Protein AF-A0A9E4M272-F1 (afdb_monomer)

Structure (mmCIF, N/CA/C/O backbone):
data_AF-A0A9E4M272-F1
#
_entry.id   AF-A0A9E4M272-F1
#
loop_
_atom_site.group_PDB
_atom_site.id
_atom_site.type_symbol
_atom_site.label_atom_id
_atom_site.label_alt_id
_atom_site.label_comp_id
_atom_site.label_asym_id
_atom_site.label_entity_id
_atom_site.label_seq_id
_atom_site.pdbx_PDB_ins_code
_atom_site.Cartn_x
_atom_site.Cartn_y
_atom_site.Cartn_z
_atom_site.occupancy
_atom_site.B_iso_or_equiv
_atom_site.auth_seq_id
_atom_si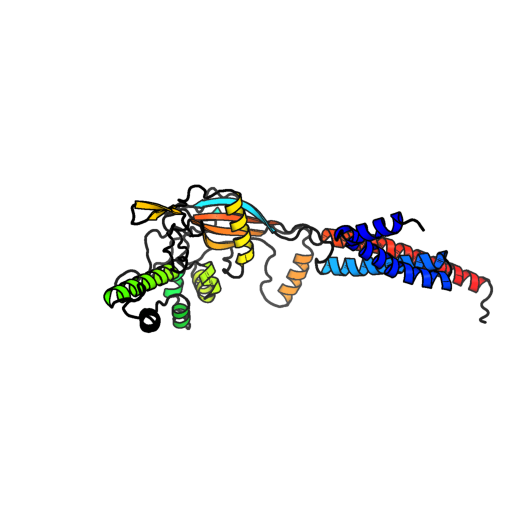te.auth_comp_id
_atom_site.auth_asym_id
_atom_site.auth_atom_id
_atom_site.pdbx_PDB_model_num
ATOM 1 N N . MET A 1 1 ? 7.555 47.786 -42.093 1.00 51.00 1 MET A N 1
ATOM 2 C CA . MET A 1 1 ? 7.240 46.514 -41.405 1.00 51.00 1 MET A CA 1
ATOM 3 C C . MET A 1 1 ? 5.833 46.633 -40.853 1.00 51.00 1 MET A C 1
ATOM 5 O O . MET A 1 1 ? 5.566 47.553 -40.098 1.00 51.00 1 MET A O 1
ATOM 9 N N . SER A 1 2 ? 4.923 45.821 -41.388 1.00 51.94 2 SER A N 1
ATOM 10 C CA . SER A 1 2 ? 3.467 45.979 -41.275 1.00 51.94 2 SER A CA 1
ATOM 11 C C . SER A 1 2 ? 2.958 45.674 -39.862 1.00 51.94 2 SER A C 1
ATOM 13 O O . SER A 1 2 ? 3.395 44.689 -39.266 1.00 51.94 2 SER A O 1
ATOM 15 N N . SER A 1 3 ? 2.014 46.476 -39.353 1.00 56.66 3 SER A N 1
ATOM 16 C CA . SER A 1 3 ? 1.371 46.345 -38.031 1.00 56.66 3 SER A CA 1
ATOM 17 C C . SER A 1 3 ? 0.783 44.956 -37.752 1.00 56.66 3 SER A C 1
ATOM 19 O O . SER A 1 3 ? 0.649 44.568 -36.596 1.00 56.66 3 SER A O 1
ATOM 21 N N . TYR A 1 4 ? 0.514 44.171 -38.798 1.00 56.38 4 TYR A N 1
ATOM 22 C CA . TYR A 1 4 ? 0.106 42.771 -38.688 1.00 56.38 4 TYR A CA 1
ATOM 23 C C . TYR A 1 4 ? 1.142 41.888 -37.975 1.00 56.38 4 TYR A C 1
ATOM 25 O O . TYR A 1 4 ? 0.748 41.029 -37.198 1.00 56.38 4 TYR A O 1
ATOM 33 N N . ALA A 1 5 ? 2.446 42.139 -38.152 1.00 57.41 5 ALA A N 1
ATOM 34 C CA . ALA A 1 5 ? 3.504 41.353 -37.506 1.00 57.41 5 ALA A CA 1
ATOM 35 C C . ALA A 1 5 ? 3.573 41.579 -35.981 1.00 57.41 5 ALA A C 1
ATOM 37 O O . ALA A 1 5 ? 3.893 40.664 -35.225 1.00 57.41 5 ALA A O 1
ATOM 38 N N . ILE A 1 6 ? 3.251 42.794 -35.521 1.00 59.06 6 ILE A N 1
ATOM 39 C CA . ILE A 1 6 ? 3.249 43.154 -34.094 1.00 59.06 6 ILE A CA 1
ATOM 40 C C . ILE A 1 6 ? 2.032 42.536 -33.392 1.00 59.06 6 ILE A C 1
ATOM 42 O O . ILE A 1 6 ? 2.160 42.021 -32.285 1.00 59.06 6 ILE A O 1
ATOM 46 N N . VAL A 1 7 ? 0.872 42.510 -34.057 1.00 60.94 7 VAL A N 1
ATOM 47 C CA . VAL A 1 7 ? -0.349 41.882 -33.524 1.00 60.94 7 VAL A CA 1
ATOM 48 C C . VAL A 1 7 ? -0.215 40.355 -33.465 1.00 60.94 7 VAL A C 1
ATOM 50 O O . VAL A 1 7 ? -0.604 39.757 -32.466 1.00 60.94 7 VAL A O 1
ATOM 53 N N . THR A 1 8 ? 0.418 39.714 -34.457 1.00 60.75 8 THR A N 1
ATOM 54 C CA . THR A 1 8 ? 0.692 38.263 -34.410 1.00 60.75 8 THR A CA 1
ATOM 55 C C . THR A 1 8 ? 1.690 37.874 -33.316 1.00 60.75 8 THR A C 1
ATOM 57 O O . THR A 1 8 ? 1.502 36.855 -32.660 1.00 60.75 8 THR A O 1
ATOM 60 N N . LEU A 1 9 ? 2.724 38.689 -33.064 1.00 57.91 9 LEU A N 1
ATOM 61 C CA . LEU A 1 9 ? 3.666 38.457 -31.957 1.00 57.91 9 LEU A CA 1
ATOM 62 C C . LEU A 1 9 ? 3.014 38.696 -30.583 1.00 57.91 9 LEU A C 1
ATOM 64 O O . LEU A 1 9 ? 3.324 37.989 -29.626 1.00 57.91 9 LEU A O 1
ATOM 68 N N . GLY A 1 10 ? 2.082 39.652 -30.494 1.00 59.41 10 GLY A N 1
ATOM 69 C CA . GLY A 1 10 ? 1.274 39.893 -29.297 1.00 59.41 10 GLY A CA 1
ATOM 70 C C . GLY A 1 10 ? 0.296 38.756 -28.977 1.00 59.41 10 GLY A C 1
ATOM 71 O O . GLY A 1 10 ? 0.125 38.434 -27.805 1.00 59.41 10 GLY A O 1
ATOM 72 N N . GLY A 1 11 ? -0.288 38.107 -29.992 1.00 59.50 11 GLY A N 1
ATOM 73 C CA . GLY A 1 11 ? -1.163 36.938 -29.813 1.00 59.50 11 GLY A CA 1
ATOM 74 C C . GLY A 1 11 ? -0.422 35.700 -29.293 1.00 59.50 11 GLY A C 1
ATOM 75 O O . GLY A 1 11 ? -0.860 35.075 -28.333 1.00 59.50 11 GLY A O 1
ATOM 76 N N . ILE A 1 12 ? 0.773 35.421 -29.829 1.00 58.38 12 ILE A N 1
ATOM 77 C CA . ILE A 1 12 ? 1.645 34.306 -29.400 1.00 58.38 12 ILE A CA 1
ATOM 78 C C . ILE A 1 12 ? 2.089 34.433 -27.927 1.00 58.38 12 ILE A C 1
ATOM 80 O O . ILE A 1 12 ? 2.369 33.437 -27.264 1.00 58.38 12 ILE A O 1
ATOM 84 N N . SER A 1 13 ? 2.154 35.656 -27.391 1.00 58.97 13 SER A N 1
ATOM 85 C CA . SER A 1 13 ? 2.557 35.918 -26.003 1.00 58.97 13 SER A CA 1
ATOM 86 C C . SER A 1 13 ? 1.499 35.510 -24.964 1.00 58.97 13 SER A C 1
ATOM 88 O O . SER A 1 13 ? 1.861 35.330 -23.796 1.00 58.97 13 SER A O 1
ATOM 90 N N . TRP A 1 14 ? 0.222 35.416 -25.350 1.00 65.50 14 TRP A N 1
ATOM 91 C CA . TRP A 1 14 ? -0.902 35.207 -24.423 1.00 65.50 14 TRP A CA 1
ATOM 92 C C . TRP A 1 14 ? -1.369 33.751 -24.317 1.00 65.50 14 TRP A C 1
ATOM 94 O O . TRP A 1 14 ? -2.082 33.423 -23.372 1.00 65.50 14 TRP A O 1
ATOM 104 N N . GLU A 1 15 ? -0.920 32.870 -25.210 1.00 76.38 15 GLU A N 1
ATOM 105 C CA . GLU A 1 15 ? -1.214 31.437 -25.154 1.00 76.38 15 GLU A CA 1
ATOM 106 C C . GLU A 1 15 ? -0.059 30.695 -24.458 1.00 76.38 15 GLU A C 1
ATOM 108 O O . GLU A 1 15 ? 1.041 30.586 -25.018 1.00 76.38 15 GLU A O 1
ATOM 113 N N . PRO A 1 16 ? -0.256 30.199 -23.220 1.00 75.00 16 PRO A N 1
ATOM 114 C CA . PRO A 1 16 ? 0.812 29.558 -22.452 1.00 75.00 16 PRO A CA 1
ATOM 115 C C . PRO A 1 16 ? 1.379 28.316 -23.156 1.00 75.00 16 PRO A C 1
ATOM 117 O O . PRO A 1 16 ? 2.573 28.044 -23.035 1.00 75.00 16 PRO A O 1
ATOM 120 N N . GLU A 1 17 ? 0.557 27.620 -23.942 1.00 82.12 17 GLU A N 1
ATOM 121 C CA . GLU A 1 17 ? 0.931 26.439 -24.725 1.00 82.12 17 GLU A CA 1
ATOM 122 C C . GLU A 1 17 ? 1.903 26.782 -25.862 1.00 82.12 17 GLU A C 1
ATOM 124 O O . GLU A 1 17 ? 2.986 26.196 -25.952 1.00 82.12 17 GLU A O 1
ATOM 129 N N . ILE A 1 18 ? 1.584 27.790 -26.686 1.00 83.19 18 ILE A N 1
ATOM 130 C CA . ILE A 1 18 ? 2.460 28.216 -27.790 1.00 83.19 18 ILE A CA 1
ATOM 131 C C . ILE A 1 18 ? 3.776 28.764 -27.243 1.00 83.19 18 ILE A C 1
ATOM 133 O O . ILE A 1 18 ? 4.852 28.436 -27.753 1.00 83.19 18 ILE A O 1
ATOM 137 N N . ARG A 1 19 ? 3.714 29.570 -26.179 1.00 80.62 19 ARG A N 1
ATOM 138 C CA . ARG A 1 19 ? 4.917 30.106 -25.541 1.00 80.62 19 ARG A CA 1
ATOM 139 C C . ARG A 1 19 ? 5.806 28.986 -25.004 1.00 80.62 19 ARG A C 1
ATOM 141 O O . ARG A 1 19 ? 7.016 29.064 -25.189 1.00 80.62 19 ARG A O 1
ATOM 148 N N . GLY A 1 20 ? 5.222 27.955 -24.391 1.00 85.88 20 GLY A N 1
ATOM 149 C CA . GLY A 1 20 ? 5.950 26.782 -23.904 1.00 85.88 20 GLY A CA 1
ATOM 150 C C . GLY A 1 20 ? 6.646 26.009 -25.026 1.00 85.88 20 GLY A C 1
ATOM 151 O O . GLY A 1 20 ? 7.833 25.704 -24.928 1.00 85.88 20 GLY A O 1
ATOM 152 N N . ILE A 1 21 ? 5.951 25.750 -26.136 1.00 88.94 21 ILE A N 1
ATOM 153 C CA . ILE A 1 21 ? 6.551 25.053 -27.284 1.00 88.94 21 ILE A CA 1
ATOM 154 C C . ILE A 1 21 ? 7.670 25.896 -27.907 1.00 88.94 21 ILE A C 1
ATOM 156 O O . ILE A 1 21 ? 8.740 25.370 -28.213 1.00 88.94 21 ILE A O 1
ATOM 160 N N . LEU A 1 22 ? 7.465 27.208 -28.062 1.00 87.81 22 LEU A N 1
ATOM 161 C CA . LEU A 1 22 ? 8.475 28.108 -28.623 1.00 87.81 22 LEU A CA 1
ATOM 162 C C . LEU A 1 22 ? 9.716 28.224 -27.738 1.00 87.81 22 LEU A C 1
ATOM 164 O O . LEU A 1 22 ? 10.827 28.241 -28.268 1.00 87.81 22 LEU A O 1
ATOM 168 N N . THR A 1 23 ? 9.563 28.289 -26.412 1.00 89.81 23 THR A N 1
ATOM 169 C CA . THR A 1 23 ? 10.716 28.335 -25.502 1.00 89.81 23 THR A CA 1
ATOM 170 C C . THR A 1 23 ? 11.495 27.026 -25.527 1.00 89.81 23 THR A C 1
ATOM 172 O O . THR A 1 23 ? 12.723 27.072 -25.590 1.00 89.81 23 THR A O 1
ATOM 175 N N . VAL A 1 24 ? 10.819 25.873 -25.559 1.00 90.12 24 VAL A N 1
ATOM 176 C CA . VAL A 1 24 ? 11.471 24.558 -25.693 1.00 90.12 24 VAL A CA 1
ATOM 177 C C . VAL A 1 24 ? 12.176 24.430 -27.045 1.00 90.12 24 VAL A C 1
ATOM 179 O O . VAL A 1 24 ? 13.337 24.023 -27.092 1.00 90.12 24 VAL A O 1
ATOM 182 N N . ALA A 1 25 ? 11.527 24.833 -28.140 1.00 90.00 25 ALA A N 1
ATOM 183 C CA . ALA A 1 25 ? 12.120 24.810 -29.476 1.00 90.00 25 ALA A CA 1
ATOM 184 C C . ALA A 1 25 ? 13.346 25.733 -29.572 1.00 90.00 25 ALA A C 1
ATOM 186 O O . ALA A 1 25 ? 14.381 25.331 -30.108 1.00 90.00 25 ALA A O 1
ATOM 187 N N . LEU A 1 26 ? 13.265 26.943 -29.010 1.00 93.44 26 LEU A N 1
ATOM 188 C CA . LEU A 1 26 ? 14.390 27.874 -28.936 1.00 93.44 26 LEU A CA 1
ATOM 189 C C . LEU A 1 26 ? 15.529 27.305 -28.081 1.00 93.44 26 LEU A C 1
ATOM 191 O O . LEU A 1 26 ? 16.683 27.372 -28.497 1.00 93.44 26 LEU A O 1
ATOM 195 N N . ALA A 1 27 ? 15.226 26.720 -26.920 1.00 91.50 27 ALA A N 1
ATOM 196 C CA . ALA A 1 27 ? 16.224 26.096 -26.055 1.00 91.50 27 ALA A CA 1
ATOM 197 C C . ALA A 1 27 ? 16.925 24.922 -26.754 1.00 91.50 27 ALA A C 1
ATOM 199 O O . ALA A 1 27 ? 18.151 24.839 -26.714 1.00 91.50 27 ALA A O 1
ATOM 200 N N . ALA A 1 28 ? 16.179 24.065 -27.458 1.00 89.38 28 ALA A N 1
ATOM 201 C CA . ALA A 1 28 ? 16.738 22.968 -28.245 1.00 89.38 28 ALA A CA 1
ATOM 202 C C . ALA A 1 28 ? 17.621 23.481 -29.397 1.00 89.38 28 ALA A C 1
ATOM 204 O O . ALA A 1 28 ? 18.734 22.985 -29.595 1.00 89.38 28 ALA A O 1
ATOM 205 N N . ALA A 1 29 ? 17.168 24.513 -30.119 1.00 90.56 29 ALA A N 1
ATOM 206 C CA . ALA A 1 29 ? 17.931 25.138 -31.195 1.00 90.56 29 ALA A CA 1
ATOM 207 C C . ALA A 1 29 ? 19.216 25.802 -30.682 1.00 90.56 29 ALA A C 1
ATOM 209 O O . ALA A 1 29 ? 20.260 25.673 -31.315 1.00 90.56 29 ALA A O 1
ATOM 210 N N . LEU A 1 30 ? 19.173 26.475 -29.530 1.00 93.69 30 LEU A N 1
ATOM 211 C CA . LEU A 1 30 ? 20.357 27.070 -28.915 1.00 93.69 30 LEU A CA 1
ATOM 212 C C . LEU A 1 30 ? 21.312 25.991 -28.399 1.00 93.69 30 LEU A C 1
ATOM 214 O O . LEU A 1 30 ? 22.499 26.047 -28.701 1.00 93.69 30 LEU A O 1
ATOM 218 N N . LEU A 1 31 ? 20.819 24.985 -27.679 1.00 90.00 31 LEU A N 1
ATOM 219 C CA . LEU A 1 31 ? 21.661 23.944 -27.089 1.00 90.00 31 LEU A CA 1
ATOM 220 C C . LEU A 1 31 ? 22.377 23.107 -28.159 1.00 90.00 31 LEU A C 1
ATOM 222 O O . LEU A 1 31 ? 23.593 22.944 -28.095 1.00 90.00 31 LEU A O 1
ATOM 226 N N . VAL A 1 32 ? 21.659 22.623 -29.177 1.00 92.06 32 VAL A N 1
ATOM 227 C CA . VAL A 1 32 ? 22.256 21.801 -30.248 1.00 92.06 32 VAL A CA 1
ATOM 228 C C . VAL A 1 32 ? 22.948 22.675 -31.297 1.00 92.06 32 VAL A C 1
ATOM 230 O O . VAL A 1 32 ? 24.044 22.360 -31.766 1.00 92.06 32 VAL A O 1
ATOM 233 N N . GLY A 1 33 ? 22.326 23.796 -31.660 1.00 92.00 33 GLY A N 1
ATOM 234 C CA . GLY A 1 33 ? 22.793 24.666 -32.735 1.00 92.00 33 GLY A CA 1
ATOM 235 C C . GLY A 1 33 ? 24.055 25.446 -32.385 1.00 92.00 33 GLY A C 1
ATOM 236 O O . GLY A 1 33 ? 24.899 25.618 -33.261 1.00 92.00 33 GLY A O 1
ATOM 237 N N . THR A 1 34 ? 24.245 25.871 -31.130 1.00 94.50 34 THR A N 1
ATOM 238 C CA . THR A 1 34 ? 25.484 26.573 -30.732 1.00 94.50 34 THR A CA 1
ATOM 239 C C . THR A 1 34 ? 26.700 25.657 -30.824 1.00 94.50 34 THR A C 1
ATOM 241 O O . THR A 1 34 ? 27.697 26.025 -31.446 1.00 94.50 34 THR A O 1
ATOM 244 N N . VAL A 1 35 ? 26.601 24.437 -30.291 1.00 93.88 35 VAL A N 1
ATOM 245 C CA . VAL A 1 35 ? 27.661 23.422 -30.383 1.00 93.88 35 VAL A CA 1
ATOM 246 C C . VAL A 1 35 ? 27.950 23.079 -31.846 1.00 93.88 35 VAL A C 1
ATOM 248 O O . VAL A 1 35 ? 29.112 23.030 -32.253 1.00 93.88 35 VAL A O 1
ATOM 251 N N . TRP A 1 36 ? 26.908 22.912 -32.666 1.00 95.19 36 TRP A N 1
ATOM 252 C CA . TRP A 1 36 ? 27.065 22.651 -34.096 1.00 95.19 36 TRP A CA 1
ATOM 253 C C . TRP A 1 36 ? 27.751 23.808 -34.839 1.00 95.19 36 TRP A C 1
ATOM 255 O O . TRP A 1 36 ? 28.716 23.565 -35.563 1.00 95.19 36 TRP A O 1
ATOM 265 N N . LEU A 1 37 ? 27.327 25.060 -34.631 1.00 94.50 37 LEU A N 1
ATOM 266 C CA . LEU A 1 37 ? 27.932 26.237 -35.271 1.00 94.50 37 LEU A CA 1
ATOM 267 C C . LEU A 1 37 ? 29.416 26.373 -34.921 1.00 94.50 37 LEU A C 1
ATOM 269 O O . LEU A 1 37 ? 30.237 26.583 -35.815 1.00 94.50 37 LEU A O 1
ATOM 273 N N . LEU A 1 38 ? 29.774 26.194 -33.647 1.00 94.69 38 LEU A N 1
ATOM 274 C CA . LEU A 1 38 ? 31.171 26.225 -33.208 1.00 94.69 38 LEU A CA 1
ATOM 275 C C . LEU A 1 38 ? 32.008 25.144 -33.903 1.00 94.69 38 LEU A C 1
ATOM 277 O O . LEU A 1 38 ? 33.119 25.417 -34.360 1.00 94.69 38 LEU A O 1
ATOM 281 N N . LEU A 1 39 ? 31.486 23.925 -34.029 1.00 95.25 39 LEU A N 1
ATOM 282 C CA . LEU A 1 39 ? 32.201 22.836 -34.695 1.00 95.25 39 LEU A CA 1
ATOM 283 C C . LEU A 1 39 ? 32.341 23.070 -36.203 1.00 95.25 39 LEU A C 1
ATOM 285 O O . LEU A 1 39 ? 33.416 22.837 -36.761 1.00 95.25 39 LEU A O 1
ATOM 289 N N . VAL A 1 40 ? 31.288 23.548 -36.868 1.00 96.25 40 VAL A N 1
ATOM 290 C CA . VAL A 1 40 ? 31.295 23.805 -38.315 1.00 96.25 40 VAL A CA 1
ATOM 291 C C . VAL A 1 40 ? 32.271 24.917 -38.687 1.00 96.25 40 VAL A C 1
ATOM 293 O O . VAL A 1 40 ? 32.987 24.770 -39.678 1.00 96.25 40 VAL A O 1
ATOM 296 N N . LEU A 1 41 ? 32.346 25.986 -37.888 1.00 96.31 41 LEU A N 1
ATOM 297 C CA . LEU A 1 41 ? 33.262 27.103 -38.137 1.00 96.31 41 LEU A CA 1
ATOM 298 C C . LEU A 1 41 ? 34.739 26.697 -38.029 1.00 96.31 41 LEU A C 1
ATOM 300 O O . LEU A 1 41 ? 35.567 27.238 -38.754 1.00 96.31 41 LEU A O 1
ATOM 304 N N . ASN A 1 42 ? 35.063 25.724 -37.174 1.00 96.25 42 ASN A N 1
ATOM 305 C CA . ASN A 1 42 ? 36.447 25.299 -36.943 1.00 96.25 42 ASN A CA 1
ATOM 306 C C . ASN A 1 42 ? 36.876 24.096 -37.796 1.00 96.25 42 ASN A C 1
ATOM 308 O O . ASN A 1 42 ? 38.036 23.990 -38.180 1.00 96.25 42 ASN A O 1
ATOM 312 N N . THR A 1 43 ? 35.960 23.168 -38.084 1.00 92.25 43 THR A N 1
ATOM 313 C CA . THR A 1 43 ? 36.295 21.861 -38.688 1.00 92.25 43 THR A CA 1
ATOM 314 C C . THR A 1 43 ? 35.608 21.595 -40.031 1.00 92.25 43 THR A C 1
ATOM 316 O O . THR A 1 43 ? 35.817 20.553 -40.661 1.00 92.25 43 THR A O 1
ATOM 319 N N . GLY A 1 44 ? 34.795 22.546 -40.497 1.00 93.50 44 GLY A N 1
ATOM 320 C CA . GLY A 1 44 ? 34.012 22.451 -41.722 1.00 93.50 44 GLY A CA 1
ATOM 321 C C . GLY A 1 44 ? 32.700 21.680 -41.547 1.00 93.50 44 GLY A C 1
ATOM 322 O O . GLY A 1 44 ? 32.548 20.823 -40.677 1.00 93.50 44 GLY A O 1
ATOM 323 N N . VAL A 1 45 ? 31.734 21.956 -42.431 1.00 93.06 45 VAL A N 1
ATOM 324 C CA . VAL A 1 45 ? 30.342 21.487 -42.290 1.00 93.06 45 VAL A CA 1
ATOM 325 C C . VAL A 1 45 ? 30.201 19.966 -42.203 1.00 93.06 45 VAL A C 1
ATOM 327 O O . VAL A 1 45 ? 29.392 19.467 -41.427 1.00 93.06 45 VAL A O 1
ATOM 330 N N . ARG A 1 46 ? 31.006 19.204 -42.953 1.00 90.31 46 ARG A N 1
ATOM 331 C CA . ARG A 1 46 ? 30.895 17.737 -42.995 1.00 90.31 46 ARG A CA 1
ATOM 332 C C . ARG A 1 46 ? 31.402 17.067 -41.718 1.00 90.31 46 ARG A C 1
ATOM 334 O O . ARG A 1 46 ? 30.726 16.189 -41.196 1.00 90.31 46 ARG A O 1
ATOM 341 N N . LEU A 1 47 ? 32.592 17.447 -41.237 1.00 91.19 47 LEU A N 1
ATOM 342 C CA . LEU A 1 47 ? 33.160 16.862 -40.015 1.00 91.19 47 LEU A CA 1
ATOM 343 C C . LEU A 1 47 ? 32.421 17.394 -38.783 1.00 91.19 47 LEU A C 1
ATOM 345 O O . LEU A 1 47 ? 31.991 16.601 -37.950 1.00 91.19 47 LEU A O 1
ATOM 349 N N . GLY A 1 48 ? 32.196 18.709 -38.725 1.00 92.69 48 GLY A N 1
ATOM 350 C CA . GLY A 1 48 ? 31.502 19.354 -37.616 1.00 92.69 48 GLY A CA 1
ATOM 351 C C . GLY A 1 48 ? 30.094 18.801 -37.395 1.00 92.69 48 GLY A C 1
ATOM 352 O O . GLY A 1 48 ? 29.729 18.525 -36.257 1.00 92.69 48 GLY A O 1
ATOM 353 N N . SER A 1 49 ? 29.337 18.526 -38.468 1.00 92.62 49 SER A N 1
ATOM 354 C CA . SER A 1 49 ? 28.003 17.912 -38.344 1.00 92.62 49 SER A CA 1
ATOM 355 C C . SER A 1 49 ? 28.053 16.478 -37.812 1.00 92.62 49 SER A C 1
ATOM 357 O O . SER A 1 49 ? 27.220 16.118 -36.987 1.00 92.62 49 SER A O 1
ATOM 359 N N . MET A 1 50 ? 29.029 15.662 -38.232 1.00 93.19 50 MET A N 1
ATOM 360 C CA . MET A 1 50 ? 29.173 14.294 -37.713 1.00 93.19 50 MET A CA 1
ATOM 361 C C . MET A 1 50 ? 29.560 14.278 -36.233 1.00 93.19 50 MET A C 1
ATOM 363 O O . MET A 1 50 ? 29.011 13.481 -35.477 1.00 93.19 50 MET A O 1
ATOM 367 N N . ILE A 1 51 ? 30.459 15.174 -35.813 1.00 94.38 51 ILE A N 1
ATOM 368 C CA . ILE A 1 51 ? 30.860 15.304 -34.405 1.00 94.38 51 ILE A CA 1
ATOM 369 C C . ILE A 1 51 ? 29.685 15.803 -33.558 1.00 94.38 51 ILE A C 1
ATOM 371 O O . ILE A 1 51 ? 29.421 15.237 -32.500 1.00 94.38 51 ILE A O 1
ATOM 375 N N . ALA A 1 52 ? 28.949 16.815 -34.028 1.00 94.75 52 ALA A N 1
ATOM 376 C CA . ALA A 1 52 ? 27.792 17.347 -33.312 1.00 94.75 52 ALA A CA 1
ATOM 377 C C . ALA A 1 52 ? 26.687 16.291 -33.137 1.00 94.75 52 ALA A C 1
ATOM 379 O O . ALA A 1 52 ? 26.174 16.120 -32.033 1.00 94.75 52 ALA A O 1
ATOM 380 N N . LEU A 1 53 ? 26.360 15.541 -34.198 1.00 93.31 53 LEU A N 1
ATOM 381 C CA . LEU A 1 53 ? 25.388 14.446 -34.126 1.00 93.31 53 LEU A CA 1
ATOM 382 C C . LEU A 1 53 ? 25.871 13.322 -33.202 1.00 93.31 53 LEU A C 1
ATOM 384 O O . LEU A 1 53 ? 25.081 12.811 -32.413 1.00 93.31 53 LEU A O 1
ATOM 388 N N . ALA A 1 54 ? 27.160 12.965 -33.248 1.00 95.56 54 ALA A N 1
ATOM 389 C CA . ALA A 1 54 ? 27.720 11.967 -32.340 1.00 95.56 54 ALA A CA 1
ATOM 390 C C . ALA A 1 54 ? 27.611 12.427 -30.877 1.00 95.56 54 ALA A C 1
ATOM 392 O O . ALA A 1 54 ? 27.177 11.659 -30.025 1.00 95.56 54 ALA A O 1
ATOM 393 N N . GLY A 1 55 ? 27.927 13.690 -30.585 1.00 94.44 55 GLY A N 1
ATOM 394 C CA . GLY A 1 55 ? 27.762 14.261 -29.247 1.00 94.44 55 GLY A CA 1
ATOM 395 C C . GLY A 1 55 ? 26.307 14.242 -28.770 1.00 94.44 55 GLY A C 1
ATOM 396 O O . GLY A 1 55 ? 26.039 13.825 -27.644 1.00 94.44 55 GLY A O 1
ATOM 397 N N . LEU A 1 56 ? 25.363 14.620 -29.638 1.00 94.12 56 LEU A N 1
ATOM 398 C CA . LEU A 1 56 ? 23.933 14.631 -29.325 1.00 94.12 56 LEU A CA 1
ATOM 399 C C . LEU A 1 56 ? 23.399 13.226 -29.012 1.00 94.12 56 LEU A C 1
ATOM 401 O O . LEU A 1 56 ? 22.768 13.024 -27.976 1.00 94.12 56 LEU A O 1
ATOM 405 N N . PHE A 1 57 ? 23.670 12.243 -29.875 1.00 95.62 57 PHE A N 1
ATOM 406 C CA . PHE A 1 57 ? 23.223 10.864 -29.649 1.00 95.62 57 PHE A CA 1
ATOM 407 C C . PHE A 1 57 ? 23.956 10.194 -28.484 1.00 95.62 57 PHE A C 1
ATOM 409 O O . PHE A 1 57 ? 23.342 9.411 -27.762 1.00 95.62 57 PHE A O 1
ATOM 416 N N . GLY A 1 58 ? 25.224 10.536 -28.238 1.00 95.50 58 GLY A N 1
ATOM 417 C CA . GLY A 1 58 ? 25.951 10.092 -27.048 1.00 95.50 58 GLY A CA 1
ATOM 418 C C . GLY A 1 58 ? 25.310 10.615 -25.761 1.00 95.50 58 GLY A C 1
ATOM 419 O O . GLY A 1 58 ? 25.101 9.851 -24.821 1.00 95.50 58 GLY A O 1
ATOM 420 N N . TRP A 1 59 ? 24.909 11.889 -25.744 1.00 94.25 59 TRP A N 1
ATOM 421 C CA . TRP A 1 59 ? 24.167 12.471 -24.625 1.00 94.25 59 TRP A CA 1
ATOM 422 C C . TRP A 1 59 ? 22.797 11.807 -24.423 1.00 94.25 59 TRP A C 1
ATOM 424 O O . TRP A 1 59 ? 22.483 11.412 -23.300 1.00 94.25 59 TRP A O 1
ATOM 434 N N . PHE A 1 60 ? 22.018 11.604 -25.495 1.00 93.25 60 PHE A N 1
ATOM 435 C CA . PHE A 1 60 ? 20.744 10.876 -25.416 1.00 93.25 60 PHE A CA 1
ATOM 436 C C . PHE A 1 60 ? 20.926 9.450 -24.894 1.00 93.25 60 PHE A C 1
ATOM 438 O O . PHE A 1 60 ? 20.130 9.008 -24.073 1.00 93.25 60 PHE A O 1
ATOM 445 N N . THR A 1 61 ? 21.991 8.759 -25.308 1.00 95.44 61 THR A N 1
ATOM 446 C CA . THR A 1 61 ? 22.305 7.408 -24.824 1.00 95.44 61 THR A CA 1
ATOM 447 C C . THR A 1 61 ? 22.563 7.421 -23.319 1.00 95.44 61 THR A C 1
ATOM 449 O O . THR A 1 61 ? 22.002 6.605 -22.595 1.00 95.44 61 THR A O 1
ATOM 452 N N . ILE A 1 62 ? 23.367 8.369 -22.823 1.00 94.50 62 ILE A N 1
ATOM 453 C CA . ILE A 1 62 ? 23.661 8.493 -21.386 1.00 94.50 62 ILE A CA 1
ATOM 454 C C . ILE A 1 62 ? 22.381 8.780 -20.594 1.00 94.50 62 ILE A C 1
ATOM 456 O O . ILE A 1 62 ? 22.116 8.098 -19.605 1.00 94.50 62 ILE A O 1
ATOM 460 N N . MET A 1 63 ? 21.567 9.745 -21.035 1.00 92.88 63 MET A N 1
ATOM 461 C CA . MET A 1 63 ? 20.304 10.071 -20.362 1.00 92.88 63 MET A CA 1
ATOM 462 C C . MET A 1 63 ? 19.332 8.895 -20.377 1.00 92.88 63 MET A C 1
ATOM 464 O O . MET A 1 63 ? 18.783 8.552 -19.336 1.00 92.88 63 MET A O 1
ATOM 468 N N . ALA A 1 64 ? 19.180 8.223 -21.516 1.00 91.94 64 ALA A N 1
ATOM 469 C CA . ALA A 1 64 ? 18.299 7.073 -21.637 1.00 91.94 64 ALA A CA 1
ATOM 470 C C . ALA A 1 64 ? 18.768 5.882 -20.785 1.00 91.94 64 ALA A C 1
ATOM 472 O O . ALA A 1 64 ? 17.935 5.179 -20.223 1.00 91.94 64 ALA A O 1
ATOM 473 N N . VAL A 1 65 ? 20.080 5.679 -20.612 1.00 92.62 65 VAL A N 1
ATOM 474 C CA . VAL A 1 65 ? 20.611 4.677 -19.671 1.00 92.62 65 VAL A CA 1
ATOM 475 C C . VAL A 1 65 ? 20.295 5.057 -18.223 1.00 92.62 65 VAL A C 1
ATOM 477 O O . VAL A 1 65 ? 19.869 4.195 -17.457 1.00 92.62 65 VAL A O 1
ATOM 480 N N . ILE A 1 66 ? 20.444 6.330 -17.838 1.00 91.38 66 ILE A N 1
ATOM 481 C CA . ILE A 1 66 ? 20.059 6.795 -16.494 1.00 91.38 66 ILE A CA 1
ATOM 482 C C . ILE A 1 66 ? 18.558 6.571 -16.269 1.00 91.38 66 ILE A C 1
ATOM 484 O O . ILE A 1 66 ? 18.168 6.016 -15.243 1.00 91.38 66 ILE A O 1
ATOM 488 N N . TRP A 1 67 ? 17.724 6.946 -17.238 1.00 91.31 67 TRP A N 1
ATOM 489 C CA . TRP A 1 67 ? 16.274 6.744 -17.207 1.00 91.31 67 TRP A CA 1
ATOM 490 C C . TRP A 1 67 ? 15.892 5.268 -17.134 1.00 91.31 67 TRP A C 1
ATOM 492 O O . TRP A 1 67 ? 15.026 4.901 -16.348 1.00 91.31 67 TRP A O 1
ATOM 502 N N . TRP A 1 68 ? 16.577 4.403 -17.881 1.00 89.50 68 TRP A N 1
ATOM 503 C CA . TRP A 1 68 ? 16.349 2.960 -17.855 1.00 89.50 68 TRP A CA 1
ATOM 504 C C . TRP A 1 68 ? 16.690 2.351 -16.488 1.00 89.50 68 TRP A C 1
ATOM 506 O O . TRP A 1 68 ? 15.908 1.566 -15.946 1.00 89.50 68 TRP A O 1
ATOM 516 N N . LEU A 1 69 ? 17.828 2.729 -15.902 1.00 87.56 69 LEU A N 1
ATOM 517 C CA . LEU A 1 69 ? 18.260 2.204 -14.604 1.00 87.56 69 LEU A CA 1
ATOM 518 C C . LEU A 1 69 ? 17.364 2.682 -13.459 1.00 87.56 69 LEU A C 1
ATOM 520 O O . LEU A 1 69 ? 17.009 1.885 -12.588 1.00 87.56 69 LEU A O 1
ATOM 524 N N . GLN A 1 70 ? 16.997 3.964 -13.480 1.00 85.81 70 GLN A N 1
ATOM 525 C CA . GLN A 1 70 ? 16.235 4.596 -12.404 1.00 85.81 70 GLN A CA 1
ATOM 526 C C . GLN A 1 70 ? 14.715 4.482 -12.584 1.00 85.81 70 GLN A C 1
ATOM 528 O O . GLN A 1 70 ? 13.990 4.651 -11.612 1.00 85.81 70 GLN A O 1
ATOM 533 N N . GLY A 1 71 ? 14.218 4.176 -13.787 1.00 82.31 71 GLY A N 1
ATOM 534 C CA . GLY A 1 71 ? 12.782 4.163 -14.084 1.00 82.31 71 GLY A CA 1
ATOM 535 C C . GLY A 1 71 ? 12.140 5.550 -13.992 1.00 82.31 71 GLY A C 1
ATOM 536 O O . GLY A 1 71 ? 11.038 5.669 -13.476 1.00 82.31 71 GLY A O 1
ATOM 537 N N . ILE A 1 72 ? 12.840 6.593 -14.450 1.00 85.38 72 ILE A N 1
ATOM 538 C CA . ILE A 1 72 ? 12.361 7.989 -14.473 1.00 85.38 72 ILE A CA 1
ATOM 539 C C . ILE A 1 72 ? 12.473 8.569 -15.887 1.00 85.38 72 ILE A C 1
ATOM 541 O O . ILE A 1 72 ? 13.250 8.064 -16.693 1.00 85.38 72 ILE A O 1
ATOM 545 N N . GLY A 1 73 ? 11.776 9.671 -16.174 1.00 85.31 73 GLY A N 1
ATOM 546 C CA . GLY A 1 73 ? 11.856 10.367 -17.464 1.00 85.31 73 GLY A CA 1
ATOM 547 C C . GLY A 1 73 ? 10.728 9.961 -18.408 1.00 85.31 73 GLY A C 1
ATOM 548 O O . GLY A 1 73 ? 9.569 9.968 -18.011 1.00 85.31 73 GLY A O 1
ATOM 549 N N . TYR A 1 74 ? 11.056 9.641 -19.662 1.00 84.75 74 TYR A N 1
ATOM 550 C CA . TYR A 1 74 ? 10.075 9.112 -20.614 1.00 84.75 74 TYR A CA 1
ATOM 551 C C . TYR A 1 74 ? 9.894 7.607 -20.383 1.00 84.75 74 TYR A C 1
ATOM 553 O O . TYR A 1 74 ? 10.594 6.786 -20.981 1.00 84.75 74 TYR A O 1
ATOM 561 N N . THR A 1 75 ? 9.020 7.274 -19.437 1.00 86.88 75 THR A N 1
ATOM 562 C CA . THR A 1 75 ? 8.731 5.909 -18.986 1.00 86.88 75 THR A CA 1
ATOM 563 C C . THR A 1 75 ? 7.400 5.408 -19.529 1.00 86.88 75 THR A C 1
ATOM 565 O O . THR A 1 75 ? 6.562 6.201 -19.953 1.00 86.88 75 THR A O 1
ATOM 568 N N . GLY A 1 76 ? 7.237 4.086 -19.517 1.00 84.94 76 GLY A N 1
ATOM 569 C CA . GLY A 1 76 ? 5.934 3.449 -19.696 1.00 84.94 76 GLY A CA 1
ATOM 570 C C . GLY A 1 76 ? 5.076 3.536 -18.432 1.00 84.94 76 GLY A C 1
ATOM 571 O O . GLY A 1 76 ? 5.391 4.304 -17.512 1.00 84.94 76 GLY A O 1
ATOM 572 N N . ASP A 1 77 ? 4.033 2.719 -18.379 1.00 87.44 77 ASP A N 1
ATOM 573 C CA . ASP A 1 77 ? 3.066 2.712 -17.285 1.00 87.44 77 ASP A CA 1
ATOM 574 C C . ASP A 1 77 ? 3.719 2.260 -15.973 1.00 87.44 77 ASP A C 1
ATOM 576 O O . ASP A 1 77 ? 4.519 1.314 -15.925 1.00 87.44 77 ASP A O 1
ATOM 580 N N . SER A 1 78 ? 3.405 2.979 -14.895 1.00 86.12 78 SER A N 1
ATOM 581 C CA . SER A 1 78 ? 3.871 2.643 -13.554 1.00 86.12 78 SER A CA 1
ATOM 582 C C . SER A 1 78 ? 3.119 1.437 -12.994 1.00 86.12 78 SER A C 1
ATOM 584 O O . SER A 1 78 ? 1.965 1.213 -13.364 1.00 86.12 78 SER A O 1
ATOM 586 N N . PRO A 1 79 ? 3.728 0.694 -12.053 1.00 87.06 79 PRO A N 1
ATOM 587 C CA . PRO A 1 79 ? 3.029 -0.368 -11.355 1.00 87.06 79 PRO A CA 1
ATOM 588 C C . PRO A 1 79 ? 1.763 0.152 -10.672 1.00 87.06 79 PRO A C 1
ATOM 590 O O . PRO A 1 79 ? 1.814 1.173 -9.990 1.00 87.06 79 PRO A O 1
ATOM 593 N N . THR A 1 80 ? 0.650 -0.548 -10.852 1.00 89.75 80 THR A N 1
ATOM 594 C CA . THR A 1 80 ? -0.644 -0.235 -10.236 1.00 89.75 80 THR A CA 1
ATOM 595 C C . THR A 1 80 ? -1.326 -1.521 -9.782 1.00 89.75 80 THR A C 1
ATOM 597 O O . THR A 1 80 ? -0.998 -2.619 -10.239 1.00 89.75 80 THR A O 1
ATOM 600 N N . TRP A 1 81 ? -2.236 -1.404 -8.821 1.00 91.69 81 TRP A N 1
ATOM 601 C CA . TRP A 1 81 ? -3.134 -2.496 -8.466 1.00 91.69 81 TRP A CA 1
ATOM 602 C C . TRP A 1 81 ? -4.305 -2.502 -9.436 1.00 91.69 81 TRP A C 1
ATOM 604 O O . TRP A 1 81 ? -4.933 -1.469 -9.648 1.00 91.69 81 TRP A O 1
ATOM 614 N N . GLU A 1 82 ? -4.580 -3.653 -10.030 1.00 89.38 82 GLU A N 1
ATOM 615 C CA . GLU A 1 82 ? -5.692 -3.852 -10.947 1.00 89.38 82 GLU A CA 1
ATOM 616 C C . GLU A 1 82 ? -6.719 -4.762 -10.280 1.00 89.38 82 GLU A C 1
ATOM 618 O O . GLU A 1 82 ? -6.372 -5.785 -9.692 1.00 89.38 82 GLU A O 1
ATOM 623 N N . TYR A 1 83 ? -7.986 -4.366 -10.335 1.00 88.12 83 TYR A N 1
ATOM 624 C CA . TYR A 1 83 ? -9.072 -5.146 -9.760 1.00 88.12 83 TYR A CA 1
ATOM 625 C C . TYR A 1 83 ? -9.258 -6.471 -10.497 1.00 88.12 83 TYR A C 1
ATOM 627 O O . TYR A 1 83 ? -9.413 -6.477 -11.719 1.00 88.12 83 TYR A O 1
ATOM 635 N N . GLU A 1 84 ? -9.368 -7.563 -9.746 1.00 86.75 84 GLU A N 1
ATOM 636 C CA . GLU A 1 84 ? -9.653 -8.883 -10.306 1.00 86.75 84 GLU A CA 1
ATOM 637 C C . GLU A 1 84 ? -11.011 -9.433 -9.858 1.00 86.75 84 GLU A C 1
ATOM 639 O O . GLU A 1 84 ? -11.741 -9.997 -10.674 1.00 86.75 84 GLU A O 1
ATOM 644 N N . GLY A 1 85 ? -11.398 -9.219 -8.596 1.00 81.94 85 GLY A N 1
ATOM 645 C CA . GLY A 1 85 ? -12.682 -9.692 -8.080 1.00 81.94 85 GLY A CA 1
ATOM 646 C C . GLY A 1 85 ? -13.031 -9.159 -6.694 1.00 81.94 85 GLY A C 1
ATOM 647 O O . GLY A 1 85 ? -12.193 -8.603 -5.988 1.00 81.94 85 GLY A O 1
ATOM 648 N N . THR A 1 86 ? -14.291 -9.332 -6.300 1.00 82.25 86 THR A N 1
ATOM 649 C CA . THR A 1 86 ? -14.779 -9.071 -4.942 1.00 82.25 86 THR A CA 1
ATOM 650 C C . THR A 1 86 ? -15.532 -10.293 -4.466 1.00 82.25 86 THR A C 1
ATOM 652 O O . THR A 1 86 ? -16.352 -10.832 -5.209 1.00 82.25 86 THR A O 1
ATOM 655 N N . PHE A 1 87 ? -15.283 -10.681 -3.225 1.00 80.81 87 PHE A N 1
ATOM 656 C CA . PHE A 1 87 ? -15.975 -11.773 -2.564 1.00 80.81 87 PHE A CA 1
ATOM 657 C C . PHE A 1 87 ? -16.644 -11.249 -1.301 1.00 80.81 87 PHE A C 1
ATOM 659 O O . PHE A 1 87 ? -16.024 -10.496 -0.556 1.00 80.81 87 PHE A O 1
ATOM 666 N N . SER A 1 88 ? -17.904 -11.606 -1.088 1.00 79.38 88 SER A N 1
ATOM 667 C CA . SER A 1 88 ? -18.653 -11.287 0.127 1.00 79.38 88 SER A CA 1
ATOM 668 C C . SER A 1 88 ? -18.670 -12.504 1.040 1.00 79.38 88 SER A C 1
ATOM 670 O O . SER A 1 88 ? -18.985 -13.601 0.582 1.00 79.38 88 SER A O 1
ATOM 672 N N . ASP A 1 89 ? -18.375 -12.287 2.310 1.00 76.12 89 ASP A N 1
ATOM 673 C CA . ASP A 1 89 ? -18.356 -13.303 3.351 1.00 76.12 89 ASP A CA 1
ATOM 674 C C . ASP A 1 89 ? -19.410 -12.964 4.422 1.00 76.12 89 ASP A C 1
ATOM 676 O O . ASP A 1 89 ? -19.265 -11.959 5.136 1.00 76.12 89 ASP A O 1
ATOM 680 N N . PRO A 1 90 ? -20.524 -13.715 4.495 1.00 73.88 90 PRO A N 1
ATOM 681 C CA . PRO A 1 90 ? -21.581 -13.450 5.457 1.00 73.88 90 PRO A CA 1
ATOM 682 C C . PRO A 1 90 ? -21.146 -13.784 6.894 1.00 73.88 90 PRO A C 1
ATOM 684 O O . PRO A 1 90 ? -20.271 -14.610 7.124 1.00 73.88 90 PRO A O 1
ATOM 687 N N . PRO A 1 91 ? -21.758 -13.164 7.915 1.00 69.94 91 PRO A N 1
ATOM 688 C CA . PRO A 1 91 ? -21.438 -13.472 9.307 1.00 69.94 91 PRO A CA 1
ATOM 689 C C . PRO A 1 91 ? -21.839 -14.907 9.681 1.00 69.94 91 PRO A C 1
ATOM 691 O O . PRO A 1 91 ? -23.004 -15.295 9.549 1.00 69.94 91 PRO A O 1
ATOM 694 N N . GLY A 1 92 ? -20.909 -15.682 10.239 1.00 63.38 92 GLY A N 1
ATOM 695 C CA . GLY A 1 92 ? -21.174 -17.060 10.653 1.00 63.38 92 GLY A CA 1
ATOM 696 C C . GLY A 1 92 ? -19.903 -17.889 10.792 1.00 63.38 92 GLY A C 1
ATOM 697 O O . GLY A 1 92 ? -18.810 -17.384 10.630 1.00 63.38 92 GLY A O 1
ATOM 698 N N . THR A 1 93 ? -20.039 -19.166 11.165 1.00 58.09 93 THR A N 1
ATOM 699 C CA . THR A 1 93 ? -18.923 -20.124 11.080 1.00 58.09 93 THR A CA 1
ATOM 700 C C . THR A 1 93 ? -19.099 -20.937 9.807 1.00 58.09 93 THR A C 1
ATOM 702 O O . THR A 1 93 ? -19.973 -21.812 9.774 1.00 58.09 93 THR A O 1
ATOM 705 N N . GLU A 1 94 ? -18.263 -20.695 8.805 1.00 62.78 94 GLU A N 1
ATOM 706 C CA . GLU A 1 94 ? -18.198 -21.523 7.600 1.00 62.78 94 GLU A CA 1
ATOM 707 C C . GLU A 1 94 ? -17.005 -22.496 7.696 1.00 62.78 94 GLU A C 1
ATOM 709 O O . GLU A 1 94 ? -15.992 -22.210 8.330 1.00 62.78 94 GLU A O 1
ATOM 714 N N . ILE A 1 95 ? -17.157 -23.729 7.191 1.00 50.31 95 ILE A N 1
ATOM 715 C CA . ILE A 1 95 ? -16.123 -24.789 7.308 1.00 50.31 95 ILE A CA 1
ATOM 716 C C . ILE A 1 95 ? -15.197 -24.813 6.075 1.00 50.31 95 ILE A C 1
ATOM 718 O O . ILE A 1 95 ? -14.150 -25.459 6.105 1.00 50.31 95 ILE A O 1
ATOM 722 N N . GLY A 1 96 ? -15.538 -24.069 5.025 1.00 52.75 96 GLY A N 1
ATOM 723 C CA . GLY A 1 96 ? -14.644 -23.750 3.919 1.00 52.75 96 GLY A CA 1
ATOM 724 C C . GLY A 1 96 ? -14.633 -22.243 3.735 1.00 52.75 96 GLY A C 1
ATOM 725 O O . GLY A 1 96 ? -15.692 -21.643 3.591 1.00 52.75 96 GLY A O 1
ATOM 726 N N . GLY A 1 97 ? -13.450 -21.633 3.818 1.00 52.31 97 GLY A N 1
ATOM 727 C CA . GLY A 1 97 ? -13.294 -20.208 3.541 1.00 52.31 97 GLY A CA 1
ATOM 728 C C . GLY A 1 97 ? -13.747 -19.900 2.119 1.00 52.31 97 GLY A C 1
ATOM 729 O O . GLY A 1 97 ? -13.609 -20.762 1.259 1.00 52.31 97 GLY A O 1
ATOM 730 N N . ILE A 1 98 ? -14.305 -18.705 1.904 1.00 54.00 98 ILE A N 1
ATOM 731 C CA . ILE A 1 98 ? -14.710 -18.085 0.626 1.00 54.00 98 ILE A CA 1
ATOM 732 C C . ILE A 1 98 ? -14.676 -19.060 -0.581 1.00 54.00 98 ILE A C 1
ATOM 734 O O . ILE A 1 98 ? -13.857 -18.914 -1.492 1.00 54.00 98 ILE A O 1
ATOM 738 N N . GLU A 1 99 ? -15.527 -20.101 -0.576 1.00 49.59 99 GLU A N 1
ATOM 739 C CA . GLU A 1 99 ? -15.349 -21.295 -1.437 1.00 49.59 99 GLU A CA 1
ATOM 740 C C . GLU A 1 99 ? -15.523 -20.986 -2.939 1.00 49.59 99 GLU A C 1
ATOM 742 O O . GLU A 1 99 ? -15.071 -21.744 -3.802 1.00 49.59 99 GLU A O 1
ATOM 747 N N . ASP A 1 100 ? -16.121 -19.837 -3.261 1.00 49.66 100 ASP A N 1
ATOM 748 C CA . ASP A 1 100 ? -16.326 -19.349 -4.627 1.00 49.66 100 ASP A CA 1
ATOM 749 C C . ASP A 1 100 ? -15.111 -18.577 -5.195 1.00 49.66 100 ASP A C 1
ATOM 751 O O . ASP A 1 100 ? -15.095 -18.206 -6.378 1.00 49.66 100 ASP A O 1
ATOM 755 N N . ALA A 1 101 ? -14.061 -18.346 -4.397 1.00 54.62 101 ALA A N 1
ATOM 756 C CA . ALA A 1 101 ? -12.875 -17.603 -4.815 1.00 54.62 101 ALA A CA 1
ATOM 757 C C . ALA A 1 101 ? -11.812 -18.490 -5.486 1.00 54.62 101 ALA A C 1
ATOM 759 O O . ALA A 1 101 ? -10.857 -18.952 -4.867 1.00 54.62 101 ALA A O 1
ATOM 760 N N . TYR A 1 102 ? -11.938 -18.680 -6.805 1.00 61.94 102 TYR A N 1
ATOM 761 C CA . TYR A 1 102 ? -10.925 -19.374 -7.623 1.00 61.94 102 TYR A CA 1
ATOM 762 C C . TYR A 1 102 ? -9.658 -18.534 -7.874 1.00 61.94 102 TYR A C 1
ATOM 764 O O . TYR A 1 102 ? -8.608 -19.050 -8.259 1.00 61.94 102 TYR A O 1
ATOM 772 N N . VAL A 1 103 ? -9.754 -17.218 -7.694 1.00 67.06 103 VAL A N 1
ATOM 773 C CA . VAL A 1 103 ? -8.662 -16.283 -7.965 1.00 67.06 103 VAL A CA 1
ATOM 774 C C . VAL A 1 103 ? -7.699 -16.256 -6.781 1.00 67.06 103 VAL A C 1
ATOM 776 O O . VAL A 1 103 ? -8.118 -16.060 -5.645 1.00 67.06 103 VAL A O 1
ATOM 779 N N . ALA A 1 104 ? -6.406 -16.428 -7.068 1.00 63.53 104 ALA A N 1
ATOM 780 C CA . ALA A 1 104 ? -5.304 -16.279 -6.116 1.00 63.53 104 ALA A CA 1
ATOM 781 C C . ALA A 1 104 ? -5.378 -17.152 -4.844 1.00 63.53 104 ALA A C 1
ATOM 783 O O . ALA A 1 104 ? -4.718 -16.823 -3.871 1.00 63.53 104 ALA A O 1
ATOM 784 N N . ASN A 1 105 ? -6.136 -18.258 -4.842 1.00 71.25 105 ASN A N 1
ATOM 785 C CA . ASN A 1 105 ? -6.372 -19.096 -3.653 1.00 71.25 105 ASN A CA 1
ATOM 786 C C . ASN A 1 105 ? -6.919 -18.304 -2.448 1.00 71.25 105 ASN A C 1
ATOM 788 O O . ASN A 1 105 ? -6.615 -18.603 -1.297 1.00 71.25 105 ASN A O 1
ATOM 792 N N . VAL A 1 106 ? -7.739 -17.281 -2.698 1.00 68.69 106 VAL A N 1
ATOM 793 C CA . VAL A 1 106 ? -8.349 -16.466 -1.632 1.00 68.69 106 VAL A CA 1
ATOM 794 C C . VAL A 1 106 ? -9.270 -17.295 -0.730 1.00 68.69 106 VAL A C 1
ATOM 796 O O . VAL A 1 106 ? -9.398 -16.971 0.443 1.00 68.69 106 VAL A O 1
ATOM 799 N N . GLY A 1 107 ? -9.823 -18.411 -1.218 1.00 68.75 107 GLY A N 1
ATOM 800 C CA . GLY A 1 107 ? -10.548 -19.377 -0.382 1.00 68.75 107 GLY A CA 1
ATOM 801 C C . GLY A 1 107 ? -9.685 -20.100 0.667 1.00 68.75 107 GLY A C 1
ATOM 802 O O . GLY A 1 107 ? -10.228 -20.743 1.559 1.00 68.75 107 GLY A O 1
ATOM 803 N N . GLU A 1 108 ? -8.351 -20.003 0.591 1.00 75.06 108 GLU A N 1
ATOM 804 C CA . GLU A 1 108 ? -7.437 -20.518 1.624 1.00 75.06 108 GLU A CA 1
ATOM 805 C C . GLU A 1 108 ? -7.196 -19.506 2.759 1.00 75.06 108 GLU A C 1
ATOM 807 O O . GLU A 1 108 ? -6.634 -19.883 3.788 1.00 75.06 108 GLU A O 1
ATOM 812 N N . LEU A 1 109 ? -7.616 -18.239 2.605 1.00 80.12 109 LEU A N 1
ATOM 813 C CA . LEU A 1 109 ? -7.563 -17.275 3.705 1.00 80.12 109 LEU A CA 1
ATOM 814 C C . LEU A 1 109 ? -8.541 -17.699 4.811 1.00 80.12 109 LEU A C 1
ATOM 816 O O . LEU A 1 109 ? -9.697 -18.011 4.511 1.00 80.12 109 LEU A O 1
ATOM 820 N N . PRO A 1 110 ? -8.117 -17.690 6.088 1.00 79.44 110 PRO A N 1
ATOM 821 C CA . PRO A 1 110 ? -9.022 -17.996 7.185 1.00 79.44 110 PRO A CA 1
ATOM 822 C C . PRO A 1 110 ? -10.128 -16.943 7.308 1.00 79.44 110 PRO A C 1
ATOM 824 O O . PRO A 1 110 ? -9.921 -15.761 7.028 1.00 79.44 110 PRO A O 1
ATOM 827 N N . ASP A 1 111 ? -11.291 -17.384 7.772 1.00 78.06 111 ASP A N 1
ATOM 828 C CA . ASP A 1 111 ? -12.506 -16.587 7.913 1.00 78.06 111 ASP A CA 1
ATOM 829 C C . ASP A 1 111 ? -12.312 -15.497 9.004 1.00 78.06 111 ASP A C 1
ATOM 831 O O . ASP A 1 111 ? -12.036 -15.818 10.173 1.00 78.06 111 ASP A O 1
ATOM 835 N N . PRO A 1 112 ? -12.413 -14.196 8.645 1.00 77.00 112 PRO A N 1
ATOM 836 C CA . PRO A 1 112 ? -12.297 -13.068 9.574 1.00 77.00 112 PRO A CA 1
ATOM 837 C C . PRO A 1 112 ? -13.566 -12.823 10.410 1.00 77.00 112 PRO A C 1
ATOM 839 O O . PRO A 1 112 ? -13.540 -12.043 11.367 1.00 77.00 112 PRO A O 1
ATOM 842 N N . ASN A 1 113 ? -14.690 -13.447 10.061 1.00 74.81 113 ASN A N 1
ATOM 843 C CA . ASN A 1 113 ? -16.024 -13.205 10.609 1.00 74.81 113 ASN A CA 1
ATOM 844 C C . ASN A 1 113 ? -16.594 -14.365 11.455 1.00 74.81 113 ASN A C 1
ATOM 846 O O . ASN A 1 113 ? -17.744 -14.313 11.897 1.00 74.81 113 ASN A O 1
ATOM 850 N N . CYS A 1 114 ? -15.767 -15.357 11.791 1.00 70.00 114 CYS A N 1
ATOM 851 C CA . CYS A 1 114 ? -16.143 -16.514 12.609 1.00 70.00 114 CYS A CA 1
ATOM 852 C C . CYS A 1 114 ? -16.705 -16.224 14.017 1.00 70.00 114 CYS A C 1
ATOM 854 O O . CYS A 1 114 ? -17.455 -17.039 14.570 1.00 70.00 114 CYS A O 1
ATOM 856 N N . GLU A 1 115 ? -16.277 -15.141 14.680 1.00 64.62 115 GLU A N 1
ATOM 857 C CA . GLU A 1 115 ? -16.630 -14.850 16.080 1.00 64.62 115 GLU A CA 1
ATOM 858 C C . GLU A 1 115 ? -17.791 -13.851 16.205 1.00 64.62 115 GLU A C 1
ATOM 860 O O . GLU A 1 115 ? -17.643 -12.742 16.723 1.00 64.62 115 GLU A O 1
ATOM 865 N N . THR A 1 116 ? -18.998 -14.253 15.806 1.00 56.00 116 THR A N 1
ATOM 866 C CA . THR A 1 116 ? -20.195 -13.427 16.034 1.00 56.00 116 THR A CA 1
ATOM 867 C C . THR A 1 116 ? -20.557 -13.376 17.530 1.00 56.00 116 THR A C 1
ATOM 869 O O . THR A 1 116 ? -20.723 -14.417 18.173 1.00 56.00 116 THR A O 1
ATOM 872 N N . GLY A 1 117 ? -20.723 -12.174 18.098 1.00 52.47 117 GLY A N 1
ATOM 873 C CA . GLY A 1 117 ? -21.346 -11.968 19.418 1.00 52.47 117 GLY A CA 1
ATOM 874 C C . GLY A 1 117 ? -20.419 -11.819 20.636 1.00 52.47 117 GLY A C 1
ATOM 875 O O . GLY A 1 117 ? -20.922 -11.734 21.758 1.00 52.47 117 GLY A O 1
ATOM 876 N N . ARG A 1 118 ? -19.089 -11.747 20.468 1.00 54.22 118 ARG A N 1
ATOM 877 C CA . ARG A 1 118 ? -18.159 -11.373 21.557 1.00 54.22 118 ARG A CA 1
ATOM 878 C C . ARG A 1 118 ? -17.797 -9.887 21.461 1.00 54.22 118 ARG A C 1
ATOM 880 O O . ARG A 1 118 ? -16.943 -9.522 20.661 1.00 54.22 118 ARG A O 1
ATOM 887 N N . ILE A 1 119 ? -18.419 -9.038 22.279 1.00 50.38 119 ILE A N 1
ATOM 888 C CA . ILE A 1 119 ? -18.114 -7.595 22.382 1.00 50.38 119 ILE A CA 1
ATOM 889 C C . ILE A 1 119 ? -17.027 -7.384 23.450 1.00 50.38 119 ILE A C 1
ATOM 891 O O . ILE A 1 119 ? -17.086 -7.990 24.525 1.00 50.38 119 ILE A O 1
ATOM 895 N N . PHE A 1 120 ? -16.014 -6.566 23.154 1.00 50.97 120 PHE A N 1
ATOM 896 C CA . PHE A 1 120 ? -15.059 -6.081 24.154 1.00 50.97 120 PHE A CA 1
ATOM 897 C C . PHE A 1 120 ? -15.554 -4.766 24.786 1.00 50.97 120 PHE A C 1
ATOM 899 O O . PHE A 1 120 ? -16.094 -3.927 24.072 1.00 50.97 120 PHE A O 1
ATOM 906 N N . PRO A 1 121 ? -15.285 -4.529 26.084 1.00 53.59 121 PRO A N 1
ATOM 907 C CA . PRO A 1 121 ? -14.929 -5.526 27.090 1.00 53.59 121 PRO A CA 1
ATOM 908 C C . PRO A 1 121 ? -16.155 -6.380 27.434 1.00 53.59 121 PRO A C 1
ATOM 910 O O . PRO A 1 121 ? -17.285 -5.902 27.388 1.00 53.59 121 PRO A O 1
ATOM 913 N N . ALA A 1 122 ? -15.948 -7.639 27.835 1.00 42.59 122 ALA A N 1
ATOM 914 C CA . ALA A 1 122 ? -17.040 -8.356 28.483 1.00 42.59 122 ALA A CA 1
ATOM 915 C C . ALA A 1 122 ? -17.334 -7.603 29.783 1.00 42.59 122 ALA A C 1
ATOM 917 O O . ALA A 1 122 ? -16.471 -7.516 30.661 1.00 42.59 122 ALA A O 1
ATOM 918 N N . THR A 1 123 ? -18.519 -7.011 29.878 1.00 44.03 123 THR A N 1
ATOM 919 C CA . THR A 1 123 ? -19.040 -6.489 31.133 1.00 44.03 123 THR A CA 1
ATOM 920 C C . THR A 1 123 ? -18.983 -7.614 32.167 1.00 44.03 123 THR A C 1
ATOM 922 O O . THR A 1 123 ? -19.643 -8.635 32.009 1.00 44.03 123 THR A O 1
ATOM 925 N N . GLU A 1 124 ? -18.161 -7.401 33.193 1.00 38.62 124 GLU A N 1
ATOM 926 C CA . GLU A 1 124 ? -18.088 -8.151 34.450 1.00 38.62 124 GLU A CA 1
ATOM 927 C C . GLU A 1 124 ? -17.559 -9.600 34.386 1.00 38.62 124 GLU A C 1
ATOM 929 O O . GLU A 1 124 ? -18.263 -10.565 34.122 1.00 38.62 124 GLU A O 1
ATOM 934 N N . THR A 1 125 ? -16.299 -9.750 34.813 1.00 38.50 125 THR A N 1
ATOM 935 C CA . THR A 1 125 ? -15.672 -10.982 35.338 1.00 38.50 125 THR A CA 1
ATOM 936 C C . THR A 1 125 ? -15.573 -12.195 34.399 1.00 38.50 125 THR A C 1
ATOM 938 O O . THR A 1 125 ? -16.535 -12.902 34.137 1.00 38.50 125 THR A O 1
ATOM 941 N N . GLY A 1 126 ? -14.338 -12.534 34.008 1.00 49.22 126 GLY A N 1
ATOM 942 C CA . GLY A 1 126 ? -14.028 -13.850 33.436 1.00 49.22 126 GLY A CA 1
ATOM 943 C C . GLY A 1 126 ? -13.744 -13.874 31.937 1.00 49.22 126 GLY A C 1
ATOM 944 O O . GLY A 1 126 ? -14.122 -14.833 31.267 1.00 49.22 126 GLY A O 1
ATOM 945 N N . TRP A 1 127 ? -13.031 -12.871 31.411 1.00 54.81 127 TRP A N 1
ATOM 946 C CA . TRP A 1 127 ? -12.413 -12.9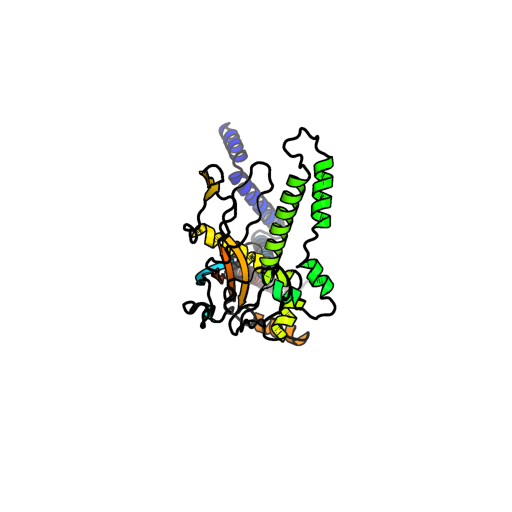95 30.089 1.00 54.81 127 TRP A CA 1
ATOM 947 C C . TRP A 1 127 ? -11.455 -14.194 30.102 1.00 54.81 127 TRP A C 1
ATOM 949 O O . TRP A 1 127 ? -10.372 -14.144 30.685 1.00 54.81 127 TRP A O 1
ATOM 959 N N . THR A 1 128 ? -11.884 -15.296 29.495 1.00 58.56 128 THR A N 1
ATOM 960 C CA . THR A 1 128 ? -11.034 -16.448 29.207 1.00 58.56 128 THR A CA 1
ATOM 961 C C . THR A 1 128 ? -10.732 -16.398 27.721 1.00 58.56 128 THR A C 1
ATOM 963 O O . THR A 1 128 ? -11.633 -16.485 26.885 1.00 58.56 128 THR A O 1
ATOM 966 N N . PHE A 1 129 ? -9.459 -16.178 27.392 1.00 67.75 129 PHE A N 1
ATOM 967 C CA . PHE A 1 129 ? -9.000 -16.313 26.019 1.00 67.75 129 PHE A CA 1
ATOM 968 C C . PHE A 1 129 ? -9.289 -17.748 25.575 1.00 67.75 129 PHE A C 1
ATOM 970 O O . PHE A 1 129 ? -8.843 -18.701 26.217 1.00 67.75 129 PHE A O 1
ATOM 977 N N . SER A 1 130 ? -10.075 -17.888 24.512 1.00 66.69 130 SER A N 1
ATOM 978 C CA . SER A 1 130 ? -10.217 -19.154 23.811 1.00 66.69 130 SER A CA 1
ATOM 979 C C . SER A 1 130 ? -9.309 -19.073 22.595 1.00 66.69 130 SER A C 1
ATOM 981 O O . SER A 1 130 ? -9.396 -18.072 21.884 1.00 66.69 130 SER A O 1
ATOM 983 N N . PRO A 1 131 ? -8.465 -20.083 22.335 1.00 68.06 131 PRO A N 1
ATOM 984 C CA . PRO A 1 131 ? -7.780 -20.148 21.056 1.00 68.06 131 PRO A CA 1
ATOM 985 C C . PRO A 1 131 ? -8.820 -20.136 19.922 1.00 68.06 131 PRO A C 1
ATOM 987 O O . PRO A 1 131 ? -9.933 -20.659 20.118 1.00 68.06 131 PRO A O 1
ATOM 990 N N . PRO A 1 132 ? -8.482 -19.526 18.773 1.00 72.69 132 PRO A N 1
ATOM 991 C CA . PRO A 1 132 ? -9.375 -19.483 17.628 1.00 72.69 132 PRO A CA 1
ATOM 992 C C . PRO A 1 132 ? -9.683 -20.900 17.141 1.00 72.69 132 PRO A C 1
ATOM 994 O O . PRO A 1 132 ? -8.913 -21.846 17.344 1.00 72.69 132 PRO A O 1
ATOM 997 N N . ARG A 1 133 ? -10.854 -21.062 16.524 1.00 74.12 133 ARG A N 1
ATOM 998 C CA . ARG A 1 133 ? -11.199 -22.313 15.840 1.00 74.12 133 ARG A CA 1
ATOM 999 C C . ARG A 1 133 ? -10.319 -22.460 14.599 1.00 74.12 133 ARG A C 1
ATOM 1001 O O . ARG A 1 133 ? -9.850 -21.472 14.048 1.00 74.12 133 ARG A O 1
ATOM 1008 N N . TYR A 1 134 ? -10.108 -23.698 14.161 1.00 73.88 134 TYR A N 1
ATOM 1009 C CA . TYR A 1 134 ? -9.400 -23.955 12.909 1.00 73.88 134 TYR A CA 1
ATOM 1010 C C . TYR A 1 134 ? -10.102 -23.237 11.750 1.00 73.88 134 TYR A C 1
ATOM 1012 O O . TYR A 1 134 ? -11.320 -23.357 11.631 1.00 73.88 134 TYR A O 1
ATOM 1020 N N . GLY A 1 135 ? -9.338 -22.503 10.937 1.00 75.25 135 GLY A N 1
ATOM 1021 C CA . GLY A 1 135 ? -9.866 -21.721 9.817 1.00 75.25 135 GLY A CA 1
ATOM 1022 C C . GLY A 1 135 ? -10.471 -20.367 10.195 1.00 75.25 135 GLY A C 1
ATOM 1023 O O . GLY A 1 135 ? -11.028 -19.724 9.321 1.00 75.25 135 GLY A O 1
ATOM 1024 N N . CYS A 1 136 ? -10.350 -19.918 11.450 1.00 80.38 136 CYS A N 1
ATOM 1025 C CA . CYS A 1 136 ? -10.891 -18.638 11.909 1.00 80.38 136 CYS A CA 1
ATOM 1026 C C . CYS A 1 136 ? -9.792 -17.693 12.387 1.00 80.38 136 CYS A C 1
ATOM 1028 O O . CYS A 1 136 ? -8.929 -18.095 13.175 1.00 80.38 136 CYS A O 1
ATOM 1030 N N . LEU A 1 137 ? -9.870 -16.420 12.000 1.00 83.50 137 LEU A N 1
ATOM 1031 C CA . LEU A 1 137 ? -8.965 -15.406 12.531 1.00 83.50 137 LEU A CA 1
ATOM 1032 C C . LEU A 1 137 ? -9.379 -14.975 13.947 1.00 83.50 137 LEU A C 1
ATOM 1034 O O . LEU A 1 137 ? -10.559 -14.737 14.222 1.00 83.50 137 LEU A O 1
ATOM 1038 N N . PRO A 1 138 ? -8.418 -14.862 14.879 1.00 83.44 138 PRO A N 1
ATOM 1039 C CA . PRO A 1 138 ? -8.679 -14.324 16.202 1.00 83.44 138 PRO A CA 1
ATOM 1040 C C . PRO A 1 138 ? -8.868 -12.808 16.146 1.00 83.44 138 PRO A C 1
ATOM 1042 O O . PRO A 1 138 ? -8.299 -12.102 15.317 1.00 83.44 138 PRO A O 1
ATOM 1045 N N . ARG A 1 139 ? -9.586 -12.274 17.132 1.00 82.62 139 ARG A N 1
ATOM 1046 C CA . ARG A 1 139 ? -9.726 -10.826 17.297 1.00 82.62 139 ARG A CA 1
ATOM 1047 C C . ARG A 1 139 ? -8.397 -10.188 17.708 1.00 82.62 139 ARG A C 1
ATOM 1049 O O . ARG A 1 139 ? -7.769 -10.637 18.672 1.00 82.62 139 ARG A O 1
ATOM 1056 N N . ALA A 1 140 ? -8.024 -9.075 17.078 1.00 87.12 140 ALA A N 1
ATOM 1057 C CA . ALA A 1 140 ? -6.766 -8.385 17.370 1.00 87.12 140 ALA A CA 1
ATOM 1058 C C . ALA A 1 140 ? -6.650 -7.972 18.850 1.00 87.12 140 ALA A C 1
ATOM 1060 O O . ALA A 1 140 ? -5.652 -8.254 19.515 1.00 87.12 140 ALA A O 1
ATOM 1061 N N . ILE A 1 141 ? -7.714 -7.395 19.418 1.00 83.88 141 ILE A N 1
ATOM 1062 C CA . ILE A 1 141 ? -7.747 -7.035 20.842 1.00 83.88 141 ILE A CA 1
ATOM 1063 C C . ILE A 1 141 ? -7.602 -8.253 21.771 1.00 83.88 141 ILE A C 1
ATOM 1065 O O . ILE A 1 141 ? -6.958 -8.162 22.816 1.00 83.88 141 ILE A O 1
ATOM 1069 N N . ALA A 1 142 ? -8.138 -9.418 21.387 1.00 81.81 142 ALA A N 1
ATOM 1070 C CA . ALA A 1 142 ? -8.012 -10.642 22.176 1.00 81.81 142 ALA A CA 1
ATOM 1071 C C . ALA A 1 142 ? -6.553 -11.113 22.240 1.00 81.81 142 ALA A C 1
ATOM 1073 O O . ALA A 1 142 ? -6.080 -11.501 23.312 1.00 81.81 142 ALA A O 1
ATOM 1074 N N . LEU A 1 143 ? -5.827 -11.021 21.121 1.00 86.81 143 LEU A N 1
ATOM 1075 C CA . LEU A 1 143 ? -4.396 -11.318 21.066 1.00 86.81 143 LEU A CA 1
ATOM 1076 C C . LEU A 1 143 ? -3.580 -10.324 21.896 1.00 86.81 143 LEU A C 1
ATOM 1078 O O . LEU A 1 143 ? -2.775 -10.745 22.727 1.00 86.81 143 LEU A O 1
ATOM 1082 N N . ALA A 1 144 ? -3.832 -9.023 21.734 1.00 87.94 144 ALA A N 1
ATOM 1083 C CA . ALA A 1 144 ? -3.130 -7.976 22.477 1.00 87.94 144 ALA A CA 1
ATOM 1084 C C . ALA A 1 144 ? -3.291 -8.138 24.000 1.00 87.94 144 ALA A C 1
ATOM 1086 O O . ALA A 1 144 ? -2.346 -7.940 24.766 1.00 87.94 144 ALA A O 1
ATOM 1087 N N . LEU A 1 145 ? -4.475 -8.557 24.457 1.00 84.56 145 LEU A N 1
ATOM 1088 C CA . LEU A 1 145 ? -4.728 -8.821 25.871 1.00 84.56 145 LEU A CA 1
ATOM 1089 C C . LEU A 1 145 ? -4.131 -10.146 26.347 1.00 84.56 145 LEU A C 1
ATOM 1091 O O . LEU A 1 145 ? -3.717 -10.227 27.505 1.00 84.56 145 LEU A O 1
ATOM 1095 N N . HIS A 1 146 ? -4.090 -11.183 25.511 1.00 85.69 146 HIS A N 1
ATOM 1096 C CA . HIS A 1 146 ? -3.561 -12.491 25.905 1.00 85.69 146 HIS A CA 1
ATOM 1097 C C . HIS A 1 146 ? -2.029 -12.588 25.828 1.00 85.69 146 HIS A C 1
ATOM 1099 O O . HIS A 1 146 ? -1.451 -13.467 26.469 1.00 85.69 146 HIS A O 1
ATOM 1105 N N . TYR A 1 147 ? -1.372 -11.679 25.105 1.00 88.75 147 TYR A N 1
ATOM 1106 C CA . TYR A 1 147 ? 0.073 -11.681 24.892 1.00 88.75 147 TYR A CA 1
ATOM 1107 C C . TYR A 1 147 ? 0.877 -11.805 26.212 1.00 88.75 147 TYR A C 1
ATOM 1109 O O . TYR A 1 147 ? 0.772 -10.942 27.092 1.00 88.75 147 TYR A O 1
ATOM 1117 N N . PRO A 1 148 ? 1.695 -12.868 26.380 1.00 90.31 148 PRO A N 1
ATOM 1118 C CA . PRO A 1 148 ? 2.404 -13.155 27.627 1.00 90.31 148 PRO A CA 1
ATOM 1119 C C . PRO A 1 148 ? 3.823 -12.567 27.687 1.00 90.31 148 PRO A C 1
ATOM 1121 O O . PRO A 1 148 ? 4.543 -12.846 28.647 1.00 90.31 148 PRO A O 1
ATOM 1124 N N . GLY A 1 149 ? 4.254 -11.813 26.671 1.00 91.00 149 GLY A N 1
ATOM 1125 C CA . GLY A 1 149 ? 5.627 -11.317 26.567 1.00 91.00 149 GLY A CA 1
ATOM 1126 C C . GLY A 1 149 ? 6.030 -10.319 27.664 1.00 91.00 149 GLY A C 1
ATOM 1127 O O . GLY A 1 149 ? 5.180 -9.817 28.404 1.00 91.00 149 GLY A O 1
ATOM 1128 N N . PRO A 1 150 ? 7.336 -10.013 27.777 1.00 91.31 150 PRO A N 1
ATOM 1129 C CA . PRO A 1 150 ? 7.850 -9.081 28.784 1.00 91.31 150 PRO A CA 1
ATOM 1130 C C . PRO A 1 150 ? 7.243 -7.676 28.644 1.00 91.31 150 PRO A C 1
ATOM 1132 O O . PRO A 1 150 ? 6.942 -7.045 29.652 1.00 91.31 150 PRO A O 1
ATOM 1135 N N . ASP A 1 151 ? 6.963 -7.250 27.411 1.00 91.69 151 ASP A N 1
ATOM 1136 C CA . ASP A 1 151 ? 6.458 -5.909 27.089 1.00 91.69 151 ASP A CA 1
ATOM 1137 C C . ASP A 1 151 ? 4.919 -5.848 27.050 1.00 91.69 151 ASP A C 1
ATOM 1139 O O . ASP A 1 151 ? 4.325 -4.934 26.478 1.00 91.69 151 ASP A O 1
ATOM 1143 N N . ARG A 1 152 ? 4.228 -6.838 27.635 1.00 87.94 152 ARG A N 1
ATOM 1144 C CA . ARG A 1 152 ? 2.757 -6.934 27.584 1.00 87.94 152 ARG A CA 1
ATOM 1145 C C . ARG A 1 152 ? 2.045 -5.690 28.119 1.00 87.94 152 ARG A C 1
ATOM 1147 O O . ARG A 1 152 ? 0.978 -5.339 27.625 1.00 87.94 152 ARG A O 1
ATOM 1154 N N . ASP A 1 153 ? 2.607 -5.046 29.139 1.00 87.38 153 ASP A N 1
ATOM 1155 C CA . ASP A 1 153 ? 1.975 -3.898 29.787 1.00 87.38 153 ASP A CA 1
ATOM 1156 C C . ASP A 1 153 ? 2.087 -2.659 28.880 1.00 87.38 153 ASP A C 1
ATOM 1158 O O . ASP A 1 153 ? 1.146 -1.869 28.796 1.00 87.38 153 ASP A O 1
ATOM 1162 N N . GLU A 1 154 ? 3.178 -2.546 28.114 1.00 87.38 154 GLU A N 1
ATOM 1163 C CA . GLU A 1 154 ? 3.357 -1.519 27.081 1.00 87.38 154 GLU A CA 1
ATOM 1164 C C . GLU A 1 154 ? 2.389 -1.737 25.917 1.00 87.38 154 GLU A C 1
ATOM 1166 O O . GLU A 1 154 ? 1.680 -0.811 25.531 1.00 87.38 154 GLU A O 1
ATOM 1171 N N . VAL A 1 155 ? 2.276 -2.974 25.418 1.00 86.50 155 VAL A N 1
ATOM 1172 C CA . VAL A 1 155 ? 1.324 -3.340 24.353 1.00 86.50 155 VAL A CA 1
ATOM 1173 C C . VAL A 1 155 ? -0.112 -3.018 24.765 1.00 86.50 155 VAL A C 1
ATOM 1175 O O . VAL A 1 155 ? -0.854 -2.386 24.014 1.00 86.50 155 VAL A O 1
ATOM 1178 N N . ARG A 1 156 ? -0.512 -3.407 25.981 1.00 86.06 156 ARG A N 1
ATOM 1179 C CA . ARG A 1 156 ? -1.852 -3.112 26.504 1.00 86.06 156 ARG A CA 1
ATOM 1180 C C . ARG A 1 156 ? -2.095 -1.617 26.640 1.00 86.06 156 ARG A C 1
ATOM 1182 O O . ARG A 1 156 ? -3.187 -1.167 26.319 1.00 86.06 156 ARG A O 1
ATOM 1189 N N . THR A 1 157 ? -1.093 -0.858 27.069 1.00 85.00 157 THR A N 1
ATOM 1190 C CA . THR A 1 157 ? -1.195 0.605 27.166 1.00 85.00 157 THR A CA 1
ATOM 1191 C C . THR A 1 157 ? -1.291 1.264 25.791 1.00 85.00 157 THR A C 1
ATOM 1193 O O . THR A 1 157 ? -2.030 2.223 25.612 1.00 85.00 157 THR A O 1
ATOM 1196 N N . ALA A 1 158 ? -0.588 0.739 24.790 1.00 80.88 158 ALA A N 1
ATOM 1197 C CA . ALA A 1 158 ? -0.630 1.279 23.436 1.00 80.88 158 ALA A CA 1
ATOM 1198 C C . ALA A 1 158 ? -1.962 0.990 22.717 1.00 80.88 158 ALA A C 1
ATOM 1200 O O . ALA A 1 158 ? -2.408 1.794 21.899 1.00 80.88 158 ALA A O 1
ATOM 1201 N N . VAL A 1 159 ? -2.588 -0.155 23.006 1.00 80.69 159 VAL A N 1
ATOM 1202 C CA . VAL A 1 159 ? -3.667 -0.709 22.172 1.00 80.69 159 VAL A CA 1
ATOM 1203 C C . VAL A 1 159 ? -5.013 -0.831 22.899 1.00 80.69 159 VAL A C 1
ATOM 1205 O O . VAL A 1 159 ? -6.056 -0.787 22.253 1.00 80.69 159 VAL A O 1
ATOM 1208 N N . ALA A 1 160 ? -5.021 -0.980 24.225 1.00 74.00 160 ALA A N 1
ATOM 1209 C CA . ALA A 1 160 ? -6.171 -1.485 24.981 1.00 74.00 160 ALA A CA 1
ATOM 1210 C C . ALA A 1 160 ? -6.524 -0.671 26.243 1.00 74.00 160 ALA A C 1
ATOM 1212 O O . ALA A 1 160 ? -7.136 -1.214 27.166 1.00 74.00 160 ALA A O 1
ATOM 1213 N N . THR A 1 161 ? -6.158 0.614 26.314 1.00 78.44 161 THR A N 1
ATOM 1214 C CA . THR A 1 161 ? -6.499 1.482 27.456 1.00 78.44 161 THR A CA 1
ATOM 1215 C C . THR A 1 161 ? -7.513 2.559 27.107 1.00 78.44 161 THR A C 1
ATOM 1217 O O . THR A 1 161 ? -7.310 3.316 26.161 1.00 78.44 161 THR A O 1
ATOM 1220 N N . VAL A 1 162 ? -8.544 2.665 27.948 1.00 81.44 162 VAL A N 1
ATOM 1221 C CA . VAL A 1 162 ? -9.467 3.804 28.028 1.00 81.44 162 VAL A CA 1
ATOM 1222 C C . VAL A 1 162 ? -9.231 4.480 29.374 1.00 81.44 162 VAL A C 1
ATOM 1224 O O . VAL A 1 162 ? -9.465 3.866 30.419 1.00 81.44 162 VAL A O 1
ATOM 1227 N N . ASP A 1 163 ? -8.741 5.719 29.372 1.00 83.69 163 ASP A N 1
ATOM 1228 C CA . ASP A 1 163 ? -8.526 6.485 30.604 1.00 83.69 163 ASP A CA 1
ATOM 1229 C C . ASP A 1 163 ? -9.743 7.371 30.885 1.00 83.69 163 ASP A C 1
ATOM 1231 O O . ASP A 1 163 ? -9.823 8.536 30.488 1.00 83.69 163 ASP A O 1
ATOM 1235 N N . THR A 1 164 ? -10.708 6.804 31.611 1.00 85.50 164 THR A N 1
ATOM 1236 C CA . THR A 1 164 ? -11.938 7.505 32.004 1.00 85.50 164 THR A CA 1
ATOM 1237 C C . THR A 1 164 ? -11.649 8.773 32.815 1.00 85.50 164 THR A C 1
ATOM 1239 O O . THR A 1 164 ? -12.412 9.738 32.752 1.00 85.50 164 THR A O 1
ATOM 1242 N N . GLY A 1 165 ? -10.561 8.780 33.594 1.00 88.00 165 GLY A N 1
ATOM 1243 C CA . GLY A 1 165 ? -10.157 9.919 34.414 1.00 88.00 165 GLY A CA 1
ATOM 1244 C C . GLY A 1 165 ? -9.606 11.060 33.565 1.00 88.00 165 GLY A C 1
ATOM 1245 O O . GLY A 1 165 ? -10.005 12.207 33.765 1.00 88.00 165 GLY A O 1
ATOM 1246 N N . ALA A 1 166 ? -8.750 10.747 32.590 1.00 87.06 166 ALA A N 1
ATOM 1247 C CA . ALA A 1 166 ? -8.228 11.728 31.640 1.00 87.06 166 ALA A CA 1
ATOM 1248 C C . ALA A 1 166 ? -9.341 12.336 30.774 1.00 87.06 166 ALA A C 1
ATOM 1250 O O . ALA A 1 166 ? -9.396 13.558 30.637 1.00 87.06 166 ALA A O 1
ATOM 1251 N N . ILE A 1 167 ? -10.268 11.509 30.272 1.00 86.38 167 ILE A N 1
ATOM 1252 C CA . ILE A 1 167 ? -11.444 11.965 29.511 1.00 86.38 167 ILE A CA 1
ATOM 1253 C C . ILE A 1 167 ? -12.268 12.956 30.338 1.00 86.38 167 ILE A C 1
ATOM 1255 O O . ILE A 1 167 ? -12.565 14.066 29.889 1.00 86.38 167 ILE A O 1
ATOM 1259 N N . ARG A 1 168 ? -12.604 12.585 31.581 1.00 90.25 168 ARG A N 1
ATOM 1260 C CA . ARG A 1 168 ? -13.368 13.456 32.478 1.00 90.25 168 ARG A CA 1
ATOM 1261 C C . ARG A 1 168 ? -12.625 14.753 32.783 1.00 90.25 168 ARG A C 1
ATOM 1263 O O . ARG A 1 168 ? -13.242 15.813 32.757 1.00 90.25 168 ARG A O 1
ATOM 1270 N N . ALA A 1 169 ? -11.322 14.687 33.052 1.00 91.19 169 ALA A N 1
ATOM 1271 C CA . ALA A 1 169 ? -10.509 15.866 33.339 1.00 91.19 169 ALA A CA 1
ATOM 1272 C C . ALA A 1 169 ? -10.468 16.834 32.146 1.00 91.19 169 ALA A C 1
ATOM 1274 O O . ALA A 1 169 ? -10.653 18.036 32.329 1.00 91.19 169 ALA A O 1
ATOM 1275 N N . GLN A 1 170 ? -10.304 16.312 30.928 1.00 90.00 170 GLN A N 1
ATOM 1276 C CA . GLN A 1 170 ? -10.300 17.114 29.706 1.00 90.00 170 GLN A CA 1
ATOM 1277 C C . GLN A 1 170 ? -11.665 17.768 29.445 1.00 90.00 170 GLN A C 1
ATOM 1279 O O . GLN A 1 170 ? -11.736 18.935 29.052 1.00 90.00 170 GLN A O 1
ATOM 1284 N N . LEU A 1 171 ? -12.762 17.037 29.673 1.00 89.38 171 LEU A N 1
ATOM 1285 C CA . LEU A 1 171 ? -14.115 17.583 29.553 1.00 89.38 171 LEU A CA 1
ATOM 1286 C C . LEU A 1 171 ? -14.394 18.653 30.613 1.00 89.38 171 LEU A C 1
ATOM 1288 O O . LEU A 1 171 ? -14.967 19.686 30.270 1.00 89.38 171 LEU A O 1
ATOM 1292 N N . ALA A 1 172 ? -13.959 18.443 31.857 1.00 90.75 172 ALA A N 1
ATOM 1293 C CA . ALA A 1 172 ? -14.102 19.413 32.939 1.00 90.75 172 ALA A CA 1
ATOM 1294 C C . ALA A 1 172 ? -13.326 20.707 32.652 1.00 90.75 172 ALA A C 1
ATOM 1296 O O . ALA A 1 172 ? -13.912 21.784 32.715 1.00 90.75 172 ALA A O 1
ATOM 1297 N N . GLU A 1 173 ? -12.062 20.612 32.224 1.00 92.06 173 GLU A N 1
ATOM 1298 C CA . GLU A 1 173 ? -11.252 21.779 31.841 1.00 92.06 173 GLU A CA 1
ATOM 1299 C C . GLU A 1 173 ? -11.930 22.589 30.729 1.00 92.06 173 GLU A C 1
ATOM 1301 O O . GLU A 1 173 ? -11.989 23.817 30.778 1.00 92.06 173 GLU A O 1
ATOM 1306 N N . ARG A 1 174 ? -12.496 21.902 29.732 1.00 87.88 174 ARG A N 1
ATOM 1307 C CA . ARG A 1 174 ? -13.209 22.558 28.633 1.00 87.88 174 ARG A CA 1
ATOM 1308 C C . ARG A 1 174 ? -14.533 23.183 29.086 1.00 87.88 174 ARG A C 1
ATOM 1310 O O . ARG A 1 174 ? -14.931 24.201 28.525 1.00 87.88 174 ARG A O 1
ATOM 1317 N N . ASN A 1 175 ? -15.205 22.582 30.068 1.00 91.00 175 ASN A N 1
ATOM 1318 C CA . ASN A 1 175 ? -16.451 23.083 30.648 1.00 91.00 175 ASN A CA 1
ATOM 1319 C C . ASN A 1 175 ? -16.221 24.324 31.526 1.00 91.00 175 ASN A C 1
ATOM 1321 O O . ASN A 1 175 ? -17.021 25.253 31.479 1.00 91.00 175 ASN A O 1
ATOM 1325 N N . ASP A 1 176 ? -15.096 24.384 32.246 1.00 91.94 176 ASP A N 1
ATOM 1326 C CA . ASP A 1 176 ? -14.698 25.525 33.090 1.00 91.94 176 ASP A CA 1
ATOM 1327 C C . ASP A 1 176 ? -14.436 26.813 32.284 1.00 91.94 176 ASP A C 1
ATOM 1329 O O . ASP A 1 176 ? -14.459 27.919 32.829 1.00 91.94 176 ASP A O 1
ATOM 1333 N N . LEU A 1 177 ? -14.204 26.691 30.972 1.00 90.44 177 LEU A N 1
ATOM 1334 C CA . LEU A 1 177 ? -14.053 27.825 30.054 1.00 90.44 177 LEU A CA 1
ATOM 1335 C C . LEU A 1 177 ? -15.393 28.425 29.600 1.00 90.44 177 LEU A C 1
ATOM 1337 O O . LEU A 1 177 ? -15.401 29.476 28.953 1.00 90.44 177 LEU A O 1
ATOM 1341 N N . LEU A 1 178 ? -16.513 27.762 29.891 1.00 89.56 178 LEU A N 1
ATOM 1342 C CA . LEU A 1 178 ? -17.849 28.161 29.461 1.00 89.56 178 LEU A CA 1
ATOM 1343 C C . LEU A 1 178 ? -18.604 28.831 30.616 1.00 89.56 178 LEU A C 1
ATOM 1345 O O . LEU A 1 178 ? -18.498 28.435 31.774 1.00 89.56 178 LEU A O 1
ATOM 1349 N N . SER A 1 179 ? -19.395 29.859 30.305 1.00 87.69 179 SER A N 1
ATOM 1350 C CA . SER A 1 179 ? -20.352 30.417 31.266 1.00 87.69 179 SER A CA 1
ATOM 1351 C C . SER A 1 179 ? -21.537 29.469 31.449 1.00 87.69 179 SER A C 1
ATOM 1353 O O . SER A 1 179 ? -21.913 28.780 30.504 1.00 87.69 179 SER A O 1
ATOM 1355 N N . ALA A 1 180 ? -22.187 29.501 32.615 1.00 85.38 180 ALA A N 1
ATOM 1356 C CA . ALA A 1 180 ? -23.362 28.671 32.907 1.00 85.38 180 ALA A CA 1
ATOM 1357 C C . ALA A 1 180 ? -24.543 28.914 31.942 1.00 85.38 180 ALA A C 1
ATOM 1359 O O . ALA A 1 180 ? -25.422 28.069 31.807 1.00 85.38 180 ALA A O 1
ATOM 1360 N N . GLU A 1 181 ? -24.571 30.066 31.269 1.00 87.12 181 GLU A N 1
ATOM 1361 C CA . GLU A 1 181 ? -25.570 30.424 30.260 1.00 87.12 181 GLU A CA 1
ATOM 1362 C C . GLU A 1 181 ? -25.221 29.949 28.834 1.00 87.12 181 GLU A C 1
ATOM 1364 O O . GLU A 1 181 ? -26.037 30.124 27.926 1.00 87.12 181 GLU A O 1
ATOM 1369 N N . ASP A 1 182 ? -24.027 29.386 28.599 1.00 85.31 182 ASP A N 1
ATOM 1370 C CA . ASP A 1 182 ? -23.655 28.838 27.288 1.00 85.31 182 ASP A CA 1
ATOM 1371 C C . ASP A 1 182 ? -24.396 27.505 27.066 1.00 85.31 182 ASP A C 1
ATOM 1373 O O . ASP A 1 182 ? -24.304 26.617 27.913 1.00 85.31 182 ASP A O 1
ATOM 1377 N N . PRO A 1 183 ? -25.087 27.306 25.929 1.00 82.50 183 PRO A N 1
ATOM 1378 C CA . PRO A 1 183 ? -25.765 26.045 25.615 1.00 82.50 183 PRO A CA 1
ATOM 1379 C C . PRO A 1 183 ? -24.868 24.798 25.629 1.00 82.50 183 PRO A C 1
ATOM 1381 O O . PRO A 1 183 ? -25.380 23.683 25.656 1.00 82.50 183 PRO A O 1
ATOM 1384 N N . ARG A 1 184 ? -23.542 24.968 25.562 1.00 83.00 184 ARG A N 1
ATOM 1385 C CA . ARG A 1 184 ? -22.552 23.881 25.604 1.00 83.00 184 ARG A CA 1
ATOM 1386 C C . ARG A 1 184 ? -22.075 23.553 27.020 1.00 83.00 184 ARG A C 1
ATOM 1388 O O . ARG A 1 184 ? -21.302 22.607 27.170 1.00 83.00 184 ARG A O 1
ATOM 1395 N N . TYR A 1 185 ? -22.469 24.340 28.024 1.00 87.62 185 TYR A N 1
ATOM 1396 C CA . TYR A 1 185 ? -22.134 24.075 29.419 1.00 87.62 185 TYR A CA 1
ATOM 1397 C C . TYR A 1 185 ? -22.820 22.786 29.879 1.00 87.62 185 TYR A C 1
ATOM 1399 O O . TYR A 1 185 ? -24.032 22.618 29.737 1.00 87.62 185 TYR A O 1
ATOM 1407 N N . LEU A 1 186 ? -22.030 21.866 30.421 1.00 86.81 186 LEU A N 1
ATOM 1408 C CA . LEU A 1 186 ? -22.484 20.578 30.922 1.00 86.81 186 LEU A CA 1
ATOM 1409 C C . LEU A 1 186 ? -22.682 20.682 32.435 1.00 86.81 186 LEU A C 1
ATOM 1411 O O . LEU A 1 186 ? -21.740 20.993 33.168 1.00 86.81 186 LEU A O 1
ATOM 1415 N N . ASP A 1 187 ? -23.896 20.405 32.908 1.00 90.00 187 ASP A N 1
ATOM 1416 C CA . ASP A 1 187 ? -24.120 20.133 34.327 1.00 90.00 187 ASP A CA 1
ATOM 1417 C C . ASP A 1 187 ? -23.532 18.762 34.715 1.00 90.00 187 ASP A C 1
ATOM 1419 O O . ASP A 1 187 ? -23.070 18.008 33.862 1.00 90.00 187 ASP A O 1
ATOM 1423 N N . GLU A 1 188 ? -23.516 18.421 36.005 1.00 88.06 188 GLU A N 1
ATOM 1424 C CA . GLU A 1 188 ? -22.899 17.171 36.480 1.00 88.06 188 GLU A CA 1
ATOM 1425 C C . GLU A 1 188 ? -23.496 15.925 35.798 1.00 88.06 188 GLU A C 1
ATOM 1427 O O . GLU A 1 188 ? -22.772 14.999 35.442 1.00 88.06 188 GLU A O 1
ATOM 1432 N N . ALA A 1 189 ? -24.811 15.905 35.561 1.00 89.00 189 ALA A N 1
ATOM 1433 C CA . ALA A 1 189 ? -25.471 14.770 34.922 1.00 89.00 189 ALA A CA 1
ATOM 1434 C C . ALA A 1 189 ? -25.120 14.671 33.427 1.00 89.00 189 ALA A C 1
ATOM 1436 O O . ALA A 1 189 ? -24.848 13.577 32.926 1.00 89.00 189 ALA A O 1
ATOM 1437 N N . ALA A 1 190 ? -25.091 15.802 32.719 1.00 87.19 190 ALA A N 1
ATOM 1438 C CA . ALA A 1 190 ? -24.692 15.882 31.319 1.00 87.19 190 ALA A CA 1
ATOM 1439 C C . ALA A 1 190 ? -23.191 15.606 31.129 1.00 87.19 190 ALA A C 1
ATOM 1441 O O . ALA A 1 190 ? -22.803 15.009 30.124 1.00 87.19 190 ALA A O 1
ATOM 1442 N N . MET A 1 191 ? -22.352 15.986 32.098 1.00 88.94 191 MET A N 1
ATOM 1443 C CA . MET A 1 191 ? -20.924 15.671 32.113 1.00 88.94 191 MET A CA 1
ATOM 1444 C C . MET A 1 191 ? -20.710 14.160 32.182 1.00 88.94 191 MET A C 1
ATOM 1446 O O . MET A 1 191 ? -20.013 13.618 31.327 1.00 88.94 191 MET A O 1
ATOM 1450 N N . GLU A 1 192 ? -21.367 13.468 33.117 1.00 89.31 192 GLU A N 1
ATOM 1451 C CA . GLU A 1 192 ? -21.263 12.007 33.215 1.00 89.31 192 GLU A CA 1
ATOM 1452 C C . GLU A 1 192 ? -21.803 11.297 31.973 1.00 89.31 192 GLU A C 1
ATOM 1454 O O . GLU A 1 192 ? -21.204 10.323 31.514 1.00 89.31 192 GLU A O 1
ATOM 1459 N N . ALA A 1 193 ? -22.893 11.800 31.387 1.00 87.50 193 ALA A N 1
ATOM 1460 C CA . ALA A 1 193 ? -23.418 11.266 30.135 1.00 87.50 193 ALA A CA 1
ATOM 1461 C C . ALA A 1 193 ? -22.401 11.407 28.989 1.00 87.50 193 ALA A C 1
ATOM 1463 O O . ALA A 1 193 ? -22.168 10.444 28.257 1.00 87.50 193 ALA A O 1
ATOM 1464 N N . LYS A 1 194 ? -21.741 12.568 28.865 1.00 85.31 194 LYS A N 1
ATOM 1465 C CA . LYS A 1 194 ? -20.735 12.800 27.816 1.00 85.31 194 LYS A CA 1
ATOM 1466 C C . LYS A 1 194 ? -19.453 11.999 28.047 1.00 85.31 194 LYS A C 1
ATOM 1468 O O . LYS A 1 194 ? -18.865 11.509 27.086 1.00 85.31 194 LYS A O 1
ATOM 1473 N N . VAL A 1 195 ? -19.036 11.824 29.303 1.00 88.06 195 VAL A N 1
ATOM 1474 C CA . VAL A 1 195 ? -17.926 10.927 29.662 1.00 88.06 195 VAL A CA 1
ATOM 1475 C C . VAL A 1 195 ? -18.266 9.495 29.254 1.00 88.06 195 VAL A C 1
ATOM 1477 O O . VAL A 1 195 ? -17.464 8.859 28.577 1.00 88.06 195 VAL A O 1
ATOM 1480 N N . ALA A 1 196 ? -19.455 8.996 29.603 1.00 85.75 196 ALA A N 1
ATOM 1481 C CA . ALA A 1 196 ? -19.886 7.648 29.235 1.00 85.75 196 ALA A CA 1
ATOM 1482 C C . ALA A 1 196 ? -19.940 7.448 27.709 1.00 85.75 196 ALA A C 1
ATOM 1484 O O . ALA A 1 196 ? -19.507 6.407 27.217 1.00 85.75 196 ALA A O 1
ATOM 1485 N N . GLU A 1 197 ? -20.404 8.452 26.961 1.00 84.25 197 GLU A N 1
ATOM 1486 C CA . GLU A 1 197 ? -20.405 8.454 25.492 1.00 84.25 197 GLU A CA 1
ATOM 1487 C C . GLU A 1 197 ? -18.982 8.345 24.917 1.00 84.25 197 GLU A C 1
ATOM 1489 O O . GLU A 1 197 ? -18.721 7.481 24.079 1.00 84.25 197 GLU A O 1
ATOM 1494 N N . GLN A 1 198 ? -18.036 9.165 25.392 1.00 84.31 198 GLN A N 1
ATOM 1495 C CA . GLN A 1 198 ? -16.646 9.127 24.916 1.00 84.31 198 GLN A CA 1
ATOM 1496 C C . GLN A 1 198 ? -15.930 7.828 25.299 1.00 84.31 198 GLN A C 1
ATOM 1498 O O . GLN A 1 198 ? -15.221 7.249 24.479 1.00 84.31 198 GLN A O 1
ATOM 1503 N N . VAL A 1 199 ? -16.164 7.323 26.511 1.00 85.50 199 VAL A N 1
ATOM 1504 C CA . VAL A 1 199 ? -15.635 6.032 26.974 1.00 85.50 199 VAL A CA 1
ATOM 1505 C C . VAL A 1 199 ? -16.171 4.880 26.126 1.00 85.50 199 VAL A C 1
ATOM 1507 O O . VAL A 1 199 ? -15.410 3.975 25.776 1.00 85.50 199 VAL A O 1
ATOM 1510 N N . ALA A 1 200 ? -17.455 4.908 25.761 1.00 81.69 200 ALA A N 1
ATOM 1511 C CA . ALA A 1 200 ? -18.039 3.919 24.862 1.00 81.69 200 ALA A CA 1
ATOM 1512 C C . ALA A 1 200 ? -17.421 4.007 23.459 1.00 81.69 200 ALA A C 1
ATOM 1514 O O . ALA A 1 200 ? -17.045 2.979 22.900 1.00 81.69 200 ALA A O 1
ATOM 1515 N N . ALA A 1 201 ? -17.231 5.217 22.923 1.00 79.06 201 ALA A N 1
ATOM 1516 C CA . ALA A 1 201 ? -16.594 5.419 21.621 1.00 79.06 201 ALA A CA 1
ATOM 1517 C C . ALA A 1 201 ? -15.136 4.918 21.594 1.00 79.06 201 ALA A C 1
ATOM 1519 O O . ALA A 1 201 ? -14.731 4.232 20.653 1.00 79.06 201 ALA A O 1
ATOM 1520 N N . GLU A 1 202 ? -14.347 5.198 22.636 1.00 82.69 202 GLU A N 1
ATOM 1521 C CA . GLU A 1 202 ? -12.982 4.670 22.748 1.00 82.69 202 GLU A CA 1
ATOM 1522 C C . GLU A 1 202 ? -12.961 3.149 22.908 1.00 82.69 202 GLU A C 1
ATOM 1524 O O . GLU A 1 202 ? -12.137 2.476 22.286 1.00 82.69 202 GLU A O 1
ATOM 1529 N N . SER A 1 203 ? -13.893 2.597 23.688 1.00 81.88 203 SER A N 1
ATOM 1530 C CA . SER A 1 203 ? -14.028 1.149 23.863 1.00 81.88 203 SER A CA 1
ATOM 1531 C C . SER A 1 203 ? -14.378 0.462 22.543 1.00 81.88 203 SER A C 1
ATOM 1533 O O . SER A 1 203 ? -13.733 -0.524 22.191 1.00 81.88 203 SER A O 1
ATOM 1535 N N . ASN A 1 204 ? -15.315 1.019 21.768 1.00 80.75 204 ASN A N 1
ATOM 1536 C CA . ASN A 1 204 ? -15.662 0.533 20.430 1.00 80.75 204 ASN A CA 1
ATOM 1537 C C . ASN A 1 204 ? -14.461 0.606 19.480 1.00 80.75 204 ASN A C 1
ATOM 1539 O O . ASN A 1 204 ? -14.228 -0.326 18.715 1.00 80.75 204 ASN A O 1
ATOM 1543 N N . ARG A 1 205 ? -13.656 1.675 19.538 1.00 80.62 205 ARG A N 1
ATOM 1544 C CA . ARG A 1 205 ? -12.430 1.799 18.728 1.00 80.62 205 ARG A CA 1
ATOM 1545 C C . ARG A 1 205 ? -11.424 0.690 19.040 1.00 80.62 205 ARG A C 1
ATOM 1547 O O . ARG A 1 205 ? -10.861 0.110 18.119 1.00 80.62 205 ARG A O 1
ATOM 1554 N N . ILE A 1 206 ? -11.200 0.406 20.322 1.00 83.00 206 ILE A N 1
ATOM 1555 C CA . ILE A 1 206 ? -10.310 -0.673 20.777 1.00 83.00 206 ILE A CA 1
ATOM 1556 C C . ILE A 1 206 ? -10.870 -2.038 20.365 1.00 83.00 206 ILE A C 1
ATOM 1558 O O . ILE A 1 206 ? -10.129 -2.911 19.917 1.00 83.00 206 ILE A O 1
ATOM 1562 N N . ASP A 1 207 ? -12.185 -2.214 20.485 1.00 80.00 207 ASP A N 1
ATOM 1563 C CA . ASP A 1 207 ? -12.886 -3.417 20.054 1.00 80.00 207 ASP A CA 1
ATOM 1564 C C . ASP A 1 207 ? -12.699 -3.631 18.538 1.00 80.00 207 ASP A C 1
ATOM 1566 O O . ASP A 1 207 ? -12.469 -4.764 18.110 1.00 80.00 207 ASP A O 1
ATOM 1570 N N . ASN A 1 208 ? -12.801 -2.568 17.728 1.00 81.38 208 ASN A N 1
ATOM 1571 C CA . ASN A 1 208 ? -12.717 -2.559 16.256 1.00 81.38 208 ASN A CA 1
ATOM 1572 C C . ASN A 1 208 ? -11.277 -2.553 15.711 1.00 81.38 208 ASN A C 1
ATOM 1574 O O . ASN A 1 208 ? -11.066 -2.292 14.529 1.00 81.38 208 ASN A O 1
ATOM 1578 N N . LEU A 1 209 ? -10.275 -2.810 16.550 1.00 87.25 209 LEU A N 1
ATOM 1579 C CA . LEU A 1 209 ? -8.899 -2.931 16.090 1.00 87.25 209 LEU A CA 1
ATOM 1580 C C . LEU A 1 209 ? -8.760 -4.124 15.129 1.00 87.25 209 LEU A C 1
ATOM 1582 O O . LEU A 1 209 ? -9.062 -5.255 15.512 1.00 87.25 209 LEU A O 1
ATOM 1586 N N . SER A 1 210 ? -8.258 -3.875 13.918 1.00 90.25 210 SER A N 1
ATOM 1587 C CA . SER A 1 210 ? -7.933 -4.924 12.946 1.00 90.25 210 SER A CA 1
ATOM 1588 C C . SER A 1 210 ? -6.560 -5.553 13.200 1.00 90.25 210 SER A C 1
ATOM 1590 O O . SER A 1 210 ? -5.720 -4.985 13.913 1.00 90.25 210 SER A O 1
ATOM 1592 N N . LEU A 1 211 ? -6.302 -6.732 12.629 1.00 91.44 211 LEU A N 1
ATOM 1593 C CA . LEU A 1 211 ? -5.006 -7.405 12.765 1.00 91.44 211 LEU A CA 1
ATOM 1594 C C . LEU A 1 211 ? -3.885 -6.606 12.094 1.00 91.44 211 LEU A C 1
ATOM 1596 O O . LEU A 1 211 ? -2.784 -6.533 12.629 1.00 91.44 211 LEU A O 1
ATOM 1600 N N . SER A 1 212 ? -4.177 -5.930 10.991 1.00 93.06 212 SER A N 1
ATOM 1601 C CA . SER A 1 212 ? -3.263 -5.061 10.244 1.00 93.06 212 SER A CA 1
ATOM 1602 C C . SER A 1 212 ? -2.900 -3.811 11.048 1.00 93.06 212 SER A C 1
ATOM 1604 O O . SER A 1 212 ? -1.750 -3.356 11.042 1.00 93.06 212 SER A O 1
ATOM 1606 N N . ALA A 1 213 ? -3.863 -3.258 11.796 1.00 92.06 213 ALA A N 1
ATOM 1607 C CA . ALA A 1 213 ? -3.607 -2.162 12.728 1.00 92.06 213 ALA A CA 1
ATOM 1608 C C . ALA A 1 213 ? -2.774 -2.634 13.930 1.00 92.06 213 ALA A C 1
ATOM 1610 O O . ALA A 1 213 ? -1.860 -1.929 14.366 1.00 92.06 213 ALA A O 1
ATOM 1611 N N . LEU A 1 214 ? -3.036 -3.844 14.433 1.00 92.38 214 LEU A N 1
ATOM 1612 C CA . LEU A 1 214 ? -2.223 -4.459 15.480 1.00 92.38 214 LEU A CA 1
ATOM 1613 C C . LEU A 1 214 ? -0.804 -4.781 14.995 1.00 92.38 214 LEU A C 1
ATOM 1615 O O . LEU A 1 214 ? 0.139 -4.546 15.740 1.00 92.38 214 LEU A O 1
ATOM 1619 N N . ALA A 1 215 ? -0.629 -5.242 13.757 1.00 93.38 215 ALA A N 1
ATOM 1620 C CA . ALA A 1 215 ? 0.677 -5.495 13.152 1.00 93.38 215 ALA A CA 1
ATOM 1621 C C . ALA A 1 215 ? 1.518 -4.211 13.062 1.00 93.38 215 ALA A C 1
ATOM 1623 O O . ALA A 1 215 ? 2.722 -4.242 13.304 1.00 93.38 215 ALA A O 1
ATOM 1624 N N . ALA A 1 216 ? 0.880 -3.067 12.783 1.00 92.38 216 ALA A N 1
ATOM 1625 C CA . ALA A 1 216 ? 1.546 -1.765 12.791 1.00 92.38 216 ALA A CA 1
ATOM 1626 C C . ALA A 1 216 ? 1.930 -1.299 14.208 1.00 92.38 216 ALA A C 1
ATOM 1628 O O . ALA A 1 216 ? 3.001 -0.723 14.402 1.00 92.38 216 ALA A O 1
ATOM 1629 N N . ALA A 1 217 ? 1.053 -1.516 15.194 1.00 91.88 217 ALA A N 1
ATOM 1630 C CA . ALA A 1 217 ? 1.234 -1.012 16.558 1.00 91.88 217 ALA A CA 1
ATOM 1631 C C . ALA A 1 217 ? 2.113 -1.916 17.443 1.00 91.88 217 ALA A C 1
ATOM 1633 O O . ALA A 1 217 ? 2.874 -1.420 18.273 1.00 91.88 217 ALA A O 1
ATOM 1634 N N . ALA A 1 218 ? 1.985 -3.234 17.296 1.00 93.06 218 ALA A N 1
ATOM 1635 C CA . ALA A 1 218 ? 2.624 -4.250 18.126 1.00 93.06 218 ALA A CA 1
ATOM 1636 C C . ALA A 1 218 ? 2.929 -5.529 17.308 1.00 93.06 218 ALA A C 1
ATOM 1638 O O . ALA A 1 218 ? 2.323 -6.580 17.555 1.00 93.06 218 ALA A O 1
ATOM 1639 N N . PRO A 1 219 ? 3.880 -5.480 16.353 1.00 92.75 219 PRO A N 1
ATOM 1640 C CA . PRO A 1 219 ? 4.211 -6.610 15.473 1.00 92.75 219 PRO A CA 1
ATOM 1641 C C . PRO A 1 219 ? 4.615 -7.883 16.233 1.00 92.75 219 PRO A C 1
ATOM 1643 O O . PRO A 1 219 ? 4.311 -8.991 15.799 1.00 92.75 219 PRO A O 1
ATOM 1646 N N . GLN A 1 220 ? 5.217 -7.744 17.418 1.00 92.81 220 GLN A N 1
ATOM 1647 C CA . GLN A 1 220 ? 5.592 -8.860 18.291 1.00 92.81 220 GLN A CA 1
ATOM 1648 C C . GLN A 1 220 ? 4.399 -9.718 18.749 1.00 92.81 220 GLN A C 1
ATOM 1650 O O . GLN A 1 220 ? 4.572 -10.888 19.085 1.00 92.81 220 GLN A O 1
ATOM 1655 N N . VAL A 1 221 ? 3.186 -9.153 18.779 1.00 92.81 221 VAL A N 1
ATOM 1656 C CA . VAL A 1 221 ? 1.966 -9.899 19.122 1.00 92.81 221 VAL A CA 1
ATOM 1657 C C . VAL A 1 221 ? 1.552 -10.807 17.966 1.00 92.81 221 VAL A C 1
ATOM 1659 O O . VAL A 1 221 ? 1.130 -11.934 18.212 1.00 92.81 221 VAL A O 1
ATOM 1662 N N . ILE A 1 222 ? 1.703 -10.338 16.724 1.00 92.94 222 ILE A N 1
ATOM 1663 C CA . ILE A 1 222 ? 1.408 -11.125 15.521 1.00 92.94 222 ILE A CA 1
ATOM 1664 C C . ILE A 1 222 ? 2.408 -12.276 15.399 1.00 92.94 222 ILE A C 1
ATOM 1666 O O . ILE A 1 222 ? 1.983 -13.424 15.327 1.00 92.94 222 ILE A O 1
ATOM 1670 N N . GLU A 1 223 ? 3.712 -12.002 15.525 1.00 92.12 223 GLU A N 1
ATOM 1671 C CA . GLU A 1 223 ? 4.760 -13.039 15.479 1.00 92.12 223 GLU A CA 1
ATOM 1672 C C . GLU A 1 223 ? 4.539 -14.121 16.552 1.00 92.12 223 GLU A C 1
ATOM 1674 O O . GLU A 1 223 ? 4.654 -15.324 16.300 1.00 92.12 223 GLU A O 1
ATOM 1679 N N . TRP A 1 224 ? 4.158 -13.711 17.767 1.00 93.25 224 TRP A N 1
ATOM 1680 C CA . TRP A 1 224 ? 3.794 -14.650 18.825 1.00 93.25 224 TRP A CA 1
ATOM 1681 C C . TRP A 1 224 ? 2.553 -15.485 18.470 1.00 93.25 224 TRP A C 1
ATOM 1683 O O . TRP A 1 224 ? 2.565 -16.701 18.683 1.00 93.25 224 TRP A O 1
ATOM 1693 N N . ALA A 1 225 ? 1.502 -14.866 17.928 1.00 90.81 225 ALA A N 1
ATOM 1694 C CA . ALA A 1 225 ? 0.269 -15.555 17.552 1.00 90.81 225 ALA A CA 1
ATOM 1695 C C . ALA A 1 225 ? 0.491 -16.563 16.409 1.00 90.81 225 ALA A C 1
ATOM 1697 O O . ALA A 1 225 ? -0.018 -17.683 16.482 1.00 90.81 225 ALA A O 1
ATOM 1698 N N . GLU A 1 226 ? 1.303 -16.210 15.412 1.00 90.75 226 GLU A N 1
ATOM 1699 C CA . GLU A 1 226 ? 1.734 -17.107 14.332 1.00 90.75 226 GLU A CA 1
ATOM 1700 C C . GLU A 1 226 ? 2.553 -18.285 14.880 1.00 90.75 226 GLU A C 1
ATOM 1702 O O . GLU A 1 226 ? 2.290 -19.438 14.541 1.00 90.75 226 GLU A O 1
ATOM 1707 N N . SER A 1 227 ? 3.484 -18.039 15.814 1.00 90.44 227 SER A N 1
ATOM 1708 C CA . SER A 1 227 ? 4.318 -19.104 16.401 1.00 90.44 227 SER A CA 1
ATOM 1709 C C . SER A 1 227 ? 3.521 -20.180 17.155 1.00 90.44 227 SER A C 1
ATOM 1711 O O . SER A 1 227 ? 3.972 -21.321 17.282 1.00 90.44 227 SER A O 1
ATOM 1713 N N . LEU A 1 228 ? 2.338 -19.820 17.661 1.00 87.94 228 LEU A N 1
ATOM 1714 C CA . LEU A 1 228 ? 1.411 -20.729 18.337 1.00 87.94 228 LEU A CA 1
ATOM 1715 C C . LEU A 1 228 ? 0.379 -21.356 17.388 1.00 87.94 228 LEU A C 1
ATOM 1717 O O . LEU A 1 228 ? -0.385 -22.218 17.828 1.00 87.94 228 LEU A O 1
ATOM 1721 N N . GLY A 1 229 ? 0.345 -20.940 16.118 1.00 86.50 229 GLY A N 1
ATOM 1722 C CA . GLY A 1 229 ? -0.668 -21.350 15.144 1.00 86.50 229 GLY A CA 1
ATOM 1723 C C . GLY A 1 229 ? -2.054 -20.753 15.410 1.00 86.50 229 GLY A C 1
ATOM 1724 O O . GLY A 1 229 ? -3.056 -21.340 15.013 1.00 86.50 229 GLY A O 1
ATOM 1725 N N . TYR A 1 230 ? -2.140 -19.624 16.124 1.00 86.69 230 TYR A N 1
ATOM 1726 C CA . TYR A 1 230 ? -3.400 -18.880 16.272 1.00 86.69 230 TYR A CA 1
ATOM 1727 C C . TYR A 1 230 ? -3.743 -18.084 15.015 1.00 86.69 230 TYR A C 1
ATOM 1729 O O . TYR A 1 230 ? -4.912 -17.826 14.756 1.00 86.69 230 TYR A O 1
ATOM 1737 N N . ILE A 1 231 ? -2.723 -17.685 14.262 1.00 87.81 231 ILE A N 1
ATOM 1738 C CA . ILE A 1 231 ? -2.848 -17.098 12.935 1.00 87.81 231 ILE A CA 1
ATOM 1739 C C . ILE A 1 231 ? -2.137 -18.065 11.991 1.00 87.81 231 ILE A C 1
ATOM 1741 O O . ILE A 1 231 ? -0.938 -18.290 12.137 1.00 87.81 231 ILE A O 1
ATOM 1745 N N . ASP A 1 232 ? -2.887 -18.667 11.074 1.00 86.44 232 ASP A N 1
ATOM 1746 C CA . ASP A 1 232 ? -2.359 -19.543 10.028 1.00 86.44 232 ASP A CA 1
ATOM 1747 C C . ASP A 1 232 ? -2.873 -19.030 8.686 1.00 86.44 232 ASP A C 1
ATOM 1749 O O . ASP A 1 232 ? -4.022 -19.263 8.330 1.00 86.44 232 ASP A O 1
ATOM 1753 N N . LEU A 1 233 ? -2.045 -18.254 7.991 1.00 86.25 233 LEU A N 1
ATOM 1754 C CA . LEU A 1 233 ? -2.404 -17.591 6.736 1.00 86.25 233 LEU A CA 1
ATOM 1755 C C . LEU A 1 233 ? -1.982 -18.406 5.501 1.00 86.25 233 LEU A C 1
ATOM 1757 O O . LEU A 1 233 ? -2.163 -17.947 4.375 1.00 86.25 233 LEU A O 1
ATOM 1761 N N . GLY A 1 234 ? -1.403 -19.599 5.678 1.00 85.06 234 GLY A N 1
ATOM 1762 C CA . GLY A 1 234 ? -0.846 -20.375 4.569 1.00 85.06 234 GLY A CA 1
ATOM 1763 C C . GLY A 1 234 ? 0.235 -19.596 3.806 1.00 85.06 234 GLY A C 1
ATOM 1764 O O . GLY A 1 234 ? 1.226 -19.164 4.391 1.00 85.06 234 GLY A O 1
ATOM 1765 N N . ASP A 1 235 ? 0.035 -19.412 2.499 1.00 83.75 235 ASP A N 1
ATOM 1766 C CA . ASP A 1 235 ? 0.939 -18.655 1.615 1.00 83.75 235 ASP A CA 1
ATOM 1767 C C . ASP A 1 235 ? 0.684 -17.130 1.634 1.00 83.75 235 ASP A C 1
ATOM 1769 O O . ASP A 1 235 ? 1.309 -16.376 0.875 1.00 83.75 235 ASP A O 1
ATOM 1773 N N . TRP A 1 236 ? -0.247 -16.657 2.465 1.00 88.12 236 TRP A N 1
ATOM 1774 C CA . TRP A 1 236 ? -0.571 -15.241 2.608 1.00 88.12 236 TRP A CA 1
ATOM 1775 C C . TRP A 1 236 ? 0.231 -14.585 3.727 1.00 88.12 236 TRP A C 1
ATOM 1777 O O . TRP A 1 236 ? 0.513 -15.178 4.764 1.00 88.12 236 TRP A O 1
ATOM 1787 N N . THR A 1 237 ? 0.578 -13.320 3.526 1.00 90.25 237 THR A N 1
ATOM 1788 C CA . THR A 1 237 ? 1.239 -12.482 4.529 1.00 90.25 237 THR A CA 1
ATOM 1789 C C . THR A 1 237 ? 0.308 -11.345 4.923 1.00 90.25 237 THR A C 1
ATOM 1791 O O . THR A 1 237 ? -0.187 -10.628 4.053 1.00 90.25 237 THR A O 1
ATOM 1794 N N . LEU A 1 238 ? 0.073 -11.171 6.225 1.00 92.12 238 LEU A N 1
ATOM 1795 C CA . LEU A 1 238 ? -0.656 -10.020 6.756 1.00 92.12 238 LEU A CA 1
ATOM 1796 C C . LEU A 1 238 ? 0.182 -8.752 6.566 1.00 92.12 238 LEU A C 1
ATOM 1798 O O . LEU A 1 238 ? 1.340 -8.699 6.983 1.00 92.12 238 LEU A O 1
ATOM 1802 N N . LEU A 1 239 ? -0.413 -7.721 5.979 1.00 92.50 239 LEU A N 1
ATOM 1803 C CA . LEU A 1 239 ? 0.207 -6.411 5.847 1.00 92.50 239 LEU A CA 1
ATOM 1804 C C . LEU A 1 239 ? -0.175 -5.515 7.016 1.00 92.50 239 LEU A C 1
ATOM 1806 O O . LEU A 1 239 ? -1.335 -5.439 7.412 1.00 92.50 239 LEU A O 1
ATOM 1810 N N . SER A 1 240 ? 0.776 -4.735 7.515 1.00 93.81 240 SER A N 1
ATOM 1811 C CA . SER A 1 240 ? 0.434 -3.643 8.423 1.00 93.81 240 SER A CA 1
ATOM 1812 C C . SER A 1 240 ? -0.356 -2.540 7.701 1.00 93.81 240 SER A C 1
ATOM 1814 O O . SER A 1 240 ? -0.292 -2.383 6.476 1.00 93.81 240 SER A O 1
ATOM 1816 N N . THR A 1 241 ? -1.063 -1.691 8.451 1.00 90.19 241 THR A N 1
ATOM 1817 C CA . THR A 1 241 ? -1.710 -0.486 7.883 1.00 90.19 241 THR A CA 1
ATOM 1818 C C . THR A 1 241 ? -0.716 0.478 7.222 1.00 90.19 241 THR A C 1
ATOM 1820 O O . THR A 1 241 ? -1.103 1.277 6.373 1.00 90.19 241 THR A O 1
ATOM 1823 N N . ALA A 1 242 ? 0.572 0.399 7.574 1.00 88.19 242 ALA A N 1
ATOM 1824 C CA . ALA A 1 242 ? 1.632 1.177 6.938 1.00 88.19 242 ALA A CA 1
ATOM 1825 C C . ALA A 1 242 ? 2.049 0.611 5.567 1.00 88.19 242 ALA A C 1
ATOM 1827 O O . ALA A 1 242 ? 2.426 1.376 4.680 1.00 88.19 242 ALA A O 1
ATOM 1828 N N . GLU A 1 243 ? 1.982 -0.709 5.386 1.00 90.19 243 GLU A N 1
ATOM 1829 C CA . GLU A 1 243 ? 2.372 -1.396 4.145 1.00 90.19 243 GLU A CA 1
ATOM 1830 C C . GLU A 1 243 ? 1.221 -1.460 3.136 1.00 90.19 243 GLU A C 1
ATOM 1832 O O . GLU A 1 243 ? 1.434 -1.317 1.935 1.00 90.19 243 GLU A O 1
ATOM 1837 N N . SER A 1 244 ? -0.014 -1.593 3.622 1.00 91.44 244 SER A N 1
ATOM 1838 C CA . SER A 1 244 ? -1.217 -1.746 2.794 1.00 91.44 244 SER A CA 1
ATOM 1839 C C . SER A 1 244 ? -1.774 -0.444 2.210 1.00 91.44 244 SER A C 1
ATOM 1841 O O . SER A 1 244 ? -2.726 -0.491 1.433 1.00 91.44 244 SER A O 1
ATOM 1843 N N . GLY A 1 245 ? -1.190 0.719 2.518 1.00 88.88 245 GLY A N 1
ATOM 1844 C CA . GLY A 1 245 ? -1.753 2.024 2.145 1.00 88.88 245 GLY A CA 1
ATOM 1845 C C . GLY A 1 245 ? -2.012 2.214 0.641 1.00 88.88 245 GLY A C 1
ATOM 1846 O O . GLY A 1 245 ? -3.038 2.775 0.261 1.00 88.88 245 GLY A O 1
ATOM 1847 N N . GLU A 1 246 ? -1.127 1.714 -0.229 1.00 90.31 246 GLU A N 1
ATOM 1848 C CA . GLU A 1 246 ? -1.321 1.779 -1.690 1.00 90.31 246 GLU A CA 1
ATOM 1849 C C . GLU A 1 246 ? -2.462 0.861 -2.164 1.00 90.31 246 GLU A C 1
ATOM 1851 O O . GLU A 1 246 ? -3.277 1.253 -3.006 1.00 90.31 246 GLU A O 1
ATOM 1856 N N . ALA A 1 247 ? -2.527 -0.358 -1.621 1.00 90.31 247 ALA A N 1
ATOM 1857 C CA . ALA A 1 247 ? -3.560 -1.335 -1.951 1.00 90.31 247 ALA A CA 1
ATOM 1858 C C . ALA A 1 247 ? -4.937 -0.869 -1.450 1.00 90.31 247 ALA A C 1
ATOM 1860 O O . ALA A 1 247 ? -5.898 -0.894 -2.213 1.00 90.31 247 ALA A O 1
ATOM 1861 N N . ALA A 1 248 ? -5.023 -0.360 -0.218 1.00 90.69 248 ALA A N 1
ATOM 1862 C CA . ALA A 1 248 ? -6.258 0.159 0.369 1.00 90.69 248 ALA A CA 1
ATOM 1863 C C . ALA A 1 248 ? -6.823 1.346 -0.427 1.00 90.69 248 ALA A C 1
ATOM 1865 O O . ALA A 1 248 ? -8.006 1.356 -0.760 1.00 90.69 248 ALA A O 1
ATOM 1866 N N . ALA A 1 249 ? -5.972 2.299 -0.822 1.00 89.94 249 ALA A N 1
ATOM 1867 C CA . ALA A 1 249 ? -6.398 3.425 -1.654 1.00 89.94 249 ALA A CA 1
ATOM 1868 C C . ALA A 1 249 ? -6.903 2.973 -3.038 1.00 89.94 249 ALA A C 1
ATOM 1870 O O . ALA A 1 249 ? -7.874 3.519 -3.564 1.00 89.94 249 ALA A O 1
ATOM 1871 N N . SER A 1 250 ? -6.263 1.955 -3.624 1.00 90.81 250 SER A N 1
ATOM 1872 C CA . SER A 1 250 ? -6.701 1.377 -4.901 1.00 90.81 250 SER A CA 1
ATOM 1873 C C . SER A 1 250 ? -8.045 0.656 -4.752 1.00 90.81 250 SER A C 1
ATOM 1875 O O . SER A 1 250 ? -8.941 0.848 -5.572 1.00 90.81 250 SER A O 1
ATOM 1877 N N . ALA A 1 251 ? -8.222 -0.112 -3.672 1.00 89.12 251 ALA A N 1
ATOM 1878 C CA . ALA A 1 251 ? -9.482 -0.771 -3.346 1.00 89.12 251 ALA A CA 1
ATOM 1879 C C . ALA A 1 251 ? -10.619 0.246 -3.157 1.00 89.12 251 ALA A C 1
ATOM 1881 O O . ALA A 1 251 ? -11.677 0.084 -3.756 1.00 89.12 251 ALA A O 1
ATOM 1882 N N . GLU A 1 252 ? -10.397 1.331 -2.410 1.00 87.38 252 GLU A N 1
ATOM 1883 C CA . GLU A 1 252 ? -11.377 2.413 -2.221 1.00 87.38 252 GLU A CA 1
ATOM 1884 C C . GLU A 1 252 ? -11.818 3.035 -3.549 1.00 87.38 252 GLU A C 1
ATOM 1886 O O . GLU A 1 252 ? -13.018 3.227 -3.777 1.00 87.38 252 GLU A O 1
ATOM 1891 N N . ALA A 1 253 ? -10.868 3.299 -4.450 1.00 85.94 253 ALA A N 1
ATOM 1892 C CA . ALA A 1 253 ? -11.182 3.807 -5.780 1.00 85.94 253 ALA A CA 1
ATOM 1893 C C . ALA A 1 253 ? -12.094 2.833 -6.550 1.00 85.94 253 ALA A C 1
ATOM 1895 O O . ALA A 1 253 ? -13.110 3.254 -7.106 1.00 85.94 253 ALA A O 1
ATOM 1896 N N . PHE A 1 254 ? -11.794 1.529 -6.516 1.00 84.75 254 PHE A N 1
ATOM 1897 C CA . PHE A 1 254 ? -12.617 0.508 -7.176 1.00 84.75 254 PHE A CA 1
ATOM 1898 C C . PHE A 1 254 ? -14.011 0.359 -6.564 1.00 84.75 254 PHE A C 1
ATOM 1900 O O . PHE A 1 254 ? -14.978 0.141 -7.296 1.00 84.75 254 PHE A O 1
ATOM 1907 N N . LEU A 1 255 ? -14.122 0.466 -5.240 1.00 79.62 255 LEU A N 1
ATOM 1908 C CA . LEU A 1 255 ? -15.401 0.392 -4.533 1.00 79.62 255 LEU A CA 1
ATOM 1909 C C . LEU A 1 255 ? -16.290 1.599 -4.842 1.00 79.62 255 LEU A C 1
ATOM 1911 O O . LEU A 1 255 ? -17.499 1.443 -5.001 1.00 79.62 255 LEU A O 1
ATOM 1915 N N . THR A 1 256 ? -15.682 2.777 -4.974 1.00 78.62 256 THR A N 1
ATOM 1916 C CA . THR A 1 256 ? -16.385 4.021 -5.313 1.00 78.62 256 THR A CA 1
ATOM 1917 C C . THR A 1 256 ? -16.863 4.025 -6.767 1.00 78.62 256 THR A C 1
ATOM 1919 O O . THR A 1 256 ? -17.953 4.510 -7.053 1.00 78.62 256 THR A O 1
ATOM 1922 N N . GLU A 1 257 ? -16.081 3.475 -7.701 1.00 76.62 257 GLU A N 1
ATOM 1923 C CA . GLU A 1 257 ? -16.432 3.458 -9.129 1.00 76.62 257 GLU A CA 1
ATOM 1924 C C . GLU A 1 257 ? -17.545 2.453 -9.469 1.00 76.62 257 GLU A C 1
ATOM 1926 O O . GLU A 1 257 ? -18.358 2.705 -10.360 1.00 76.62 257 GLU A O 1
ATOM 1931 N N . ARG A 1 258 ? -17.585 1.302 -8.785 1.00 67.31 258 ARG A N 1
ATOM 1932 C CA . ARG A 1 258 ? -18.486 0.192 -9.141 1.00 67.31 258 ARG A CA 1
ATOM 1933 C C . ARG A 1 258 ? -19.858 0.217 -8.474 1.00 67.31 258 ARG A C 1
ATOM 1935 O O . ARG A 1 258 ? -20.654 -0.677 -8.752 1.00 67.31 258 ARG A O 1
ATOM 1942 N N . ASP A 1 259 ? -20.143 1.202 -7.620 1.00 63.44 259 ASP A N 1
ATOM 1943 C CA . ASP A 1 259 ? -21.400 1.284 -6.857 1.00 63.44 259 ASP A CA 1
ATOM 1944 C C . ASP A 1 259 ? -21.708 -0.019 -6.079 1.00 63.44 259 ASP A C 1
ATOM 1946 O O . ASP A 1 259 ? -22.858 -0.322 -5.755 1.00 63.44 259 ASP A O 1
ATOM 1950 N N . THR A 1 260 ? -20.667 -0.804 -5.754 1.00 59.47 260 THR A N 1
ATOM 1951 C CA . THR A 1 260 ? -20.759 -2.156 -5.163 1.00 59.47 260 THR A CA 1
ATOM 1952 C C . THR A 1 260 ? -21.581 -2.167 -3.870 1.00 59.47 260 THR A C 1
ATOM 1954 O O . THR A 1 260 ? -22.176 -3.175 -3.505 1.00 59.47 260 THR A O 1
ATOM 1957 N N . PHE A 1 261 ? -21.651 -1.015 -3.204 1.00 58.94 261 PHE A N 1
ATOM 1958 C CA . PHE A 1 261 ? -22.291 -0.800 -1.915 1.00 58.94 261 PHE A CA 1
ATOM 1959 C C . PHE A 1 261 ? -23.519 0.118 -1.970 1.00 58.94 261 PHE A C 1
ATOM 1961 O O . PHE A 1 261 ? -23.968 0.584 -0.925 1.00 58.94 261 PHE A O 1
ATOM 1968 N N . ALA A 1 262 ? -24.114 0.351 -3.146 1.00 53.19 262 ALA A N 1
ATOM 1969 C CA . ALA A 1 262 ? -25.328 1.167 -3.295 1.00 53.19 262 ALA A CA 1
ATOM 1970 C C . ALA A 1 262 ? -26.541 0.676 -2.459 1.00 53.19 262 ALA A C 1
ATOM 1972 O O . ALA A 1 262 ? -27.563 1.355 -2.390 1.00 53.19 262 ALA A O 1
ATOM 1973 N N . PHE A 1 263 ? -26.439 -0.493 -1.814 1.00 51.97 263 PHE A N 1
ATOM 1974 C CA . PHE A 1 263 ? -27.437 -1.065 -0.906 1.00 51.97 263 PHE A CA 1
ATOM 1975 C C . PHE A 1 263 ? -27.229 -0.722 0.581 1.00 51.97 263 PHE A C 1
ATOM 1977 O O . PHE A 1 263 ? -28.102 -1.042 1.390 1.00 51.97 263 PHE A O 1
ATOM 1984 N N . VAL A 1 264 ? -26.122 -0.075 0.966 1.00 61.31 264 VAL A N 1
ATOM 1985 C CA . VAL A 1 264 ? -25.915 0.377 2.352 1.00 61.31 264 VAL A CA 1
ATOM 1986 C C . VAL A 1 264 ? -26.718 1.665 2.572 1.00 61.31 264 VAL A C 1
ATOM 1988 O O . VAL A 1 264 ? -26.585 2.605 1.781 1.00 61.31 264 VAL A O 1
ATOM 1991 N N . PRO A 1 265 ? -27.560 1.747 3.620 1.00 60.25 265 PRO A N 1
ATOM 1992 C CA . PRO A 1 265 ? -28.373 2.929 3.875 1.00 60.25 265 PRO A CA 1
ATOM 1993 C C . PRO A 1 265 ? -27.491 4.173 4.032 1.00 60.25 265 PRO A C 1
ATOM 1995 O O . PRO A 1 265 ? -26.724 4.315 4.981 1.00 60.25 265 PRO A O 1
ATOM 1998 N N . THR A 1 266 ? -27.620 5.094 3.076 1.00 63.03 266 THR A N 1
ATOM 1999 C CA . THR A 1 266 ? -26.922 6.391 3.052 1.00 63.03 266 THR A CA 1
ATOM 2000 C C . THR A 1 266 ? -27.615 7.433 3.918 1.00 63.03 266 THR A C 1
ATOM 2002 O O . THR A 1 266 ? -27.222 8.596 3.914 1.00 63.03 266 THR A O 1
ATOM 2005 N N . THR A 1 267 ? -28.659 7.038 4.640 1.00 66.50 267 THR A N 1
ATOM 2006 C CA . THR A 1 267 ? -29.442 7.897 5.513 1.00 66.50 267 THR A CA 1
ATOM 2007 C C . THR A 1 267 ? -29.599 7.276 6.892 1.00 66.50 267 THR A C 1
ATOM 2009 O O . THR A 1 267 ? -29.606 6.056 7.055 1.00 66.50 267 THR A O 1
ATOM 2012 N N . VAL A 1 268 ? -29.696 8.133 7.903 1.00 68.69 268 VAL A N 1
ATOM 2013 C CA . VAL A 1 268 ? -29.874 7.744 9.301 1.00 68.69 268 VAL A CA 1
ATOM 2014 C C . VAL A 1 268 ? -31.184 8.329 9.788 1.00 68.69 268 VAL A C 1
ATOM 2016 O O . VAL A 1 268 ? -31.447 9.521 9.612 1.00 68.69 268 VAL A O 1
ATOM 2019 N N . ALA A 1 269 ? -31.993 7.494 10.434 1.00 70.88 269 ALA A N 1
ATOM 2020 C CA . ALA A 1 269 ? -33.167 7.956 11.153 1.00 70.88 269 ALA A CA 1
ATOM 2021 C C . ALA A 1 269 ? -32.727 8.818 12.345 1.00 70.88 269 ALA A C 1
ATOM 2023 O O . ALA A 1 269 ? -32.001 8.356 13.228 1.00 70.88 269 ALA A O 1
ATOM 2024 N N . VAL A 1 270 ? -33.166 10.073 12.375 1.00 69.75 270 VAL A N 1
ATOM 2025 C CA . VAL A 1 270 ? -32.846 11.016 13.452 1.00 69.75 270 VAL A CA 1
ATOM 2026 C C . VAL A 1 270 ? -33.993 11.043 14.459 1.00 69.75 270 VAL A C 1
ATOM 2028 O O . VAL A 1 270 ? -35.149 10.802 14.111 1.00 69.75 270 VAL A O 1
ATOM 2031 N N . ALA A 1 271 ? -33.683 11.339 15.724 1.00 62.62 271 ALA A N 1
ATOM 2032 C CA . ALA A 1 271 ? -34.637 11.332 16.837 1.00 62.62 271 ALA A CA 1
ATOM 2033 C C . ALA A 1 271 ? -35.910 12.179 16.599 1.00 62.62 271 ALA A C 1
ATOM 2035 O O . ALA A 1 271 ? -36.957 11.860 17.157 1.00 62.62 271 ALA A O 1
ATOM 2036 N N . ASP A 1 272 ? -35.848 13.191 15.726 1.00 69.50 272 ASP A N 1
ATOM 2037 C CA . ASP A 1 272 ? -36.986 14.039 15.333 1.00 69.50 272 ASP A CA 1
ATOM 2038 C C . ASP A 1 272 ? -37.911 13.412 14.262 1.00 69.50 272 ASP A C 1
ATOM 2040 O O . ASP A 1 272 ? -38.847 14.057 13.787 1.00 69.50 272 ASP A O 1
ATOM 2044 N N . GLY A 1 273 ? -37.695 12.147 13.880 1.00 64.94 273 GLY A N 1
ATOM 2045 C CA . GLY A 1 273 ? -38.547 11.418 12.930 1.00 64.94 273 GLY A CA 1
ATOM 2046 C C . GLY A 1 273 ? -38.292 11.748 11.455 1.00 64.94 273 GLY A C 1
ATOM 2047 O O . GLY A 1 273 ? -39.110 11.399 10.603 1.00 64.94 273 GLY A O 1
ATOM 2048 N N . GLY A 1 274 ? -37.177 12.423 11.161 1.00 70.31 274 GLY A N 1
ATOM 2049 C CA . GLY A 1 274 ? -36.659 12.669 9.816 1.00 70.31 274 GLY A CA 1
ATOM 2050 C C . GLY A 1 274 ? -35.498 11.740 9.461 1.00 70.31 274 GLY A C 1
ATOM 2051 O O . GLY A 1 274 ? -34.992 10.995 10.302 1.00 70.31 274 GLY A O 1
ATOM 2052 N N . GLU A 1 275 ? -35.073 11.799 8.206 1.00 74.94 275 GLU A N 1
ATOM 2053 C CA . GLU A 1 275 ? -34.026 10.952 7.650 1.00 74.94 275 GLU A CA 1
ATOM 2054 C C . GLU A 1 275 ? -32.949 11.857 7.041 1.00 74.94 275 GLU A C 1
ATOM 2056 O O . GLU A 1 275 ? -33.204 12.570 6.070 1.00 74.94 275 GLU A O 1
ATOM 2061 N N . GLU A 1 276 ? -31.779 11.897 7.676 1.00 73.31 276 GLU A N 1
ATOM 2062 C CA . GLU A 1 276 ? -30.665 12.775 7.292 1.00 73.31 276 GLU A CA 1
ATOM 2063 C C . GLU A 1 276 ? -29.585 11.965 6.562 1.00 73.31 276 GLU A C 1
ATOM 2065 O O . GLU A 1 276 ? -29.418 10.777 6.859 1.00 73.31 276 GLU A O 1
ATOM 2070 N N . PRO A 1 277 ? -28.829 12.563 5.622 1.00 68.12 277 PRO A N 1
ATOM 2071 C CA . PRO A 1 277 ? -27.725 11.879 4.964 1.00 68.12 277 PRO A CA 1
ATOM 2072 C C . PRO A 1 277 ? -26.658 11.465 5.989 1.00 68.12 277 PRO A C 1
ATOM 2074 O O . PRO A 1 277 ? -26.193 12.270 6.797 1.00 68.12 277 PRO A O 1
ATOM 2077 N N . SER A 1 278 ? -26.267 10.193 5.940 1.00 63.94 278 SER A N 1
ATOM 2078 C CA . SER A 1 278 ? -25.122 9.652 6.666 1.00 63.94 278 SER A CA 1
ATOM 2079 C C . SER A 1 278 ? -23.861 10.374 6.215 1.00 63.94 278 SER A C 1
ATOM 2081 O O . SER A 1 278 ? -23.658 10.614 5.023 1.00 63.94 278 SER A O 1
ATOM 2083 N N . VAL A 1 279 ? -23.001 10.703 7.174 1.00 62.56 279 VAL A N 1
ATOM 2084 C CA . VAL A 1 279 ? -21.714 11.356 6.894 1.00 62.56 279 VAL A CA 1
ATOM 2085 C C . VAL A 1 279 ? -20.530 10.445 7.224 1.00 62.56 279 VAL A C 1
ATOM 2087 O O . VAL A 1 279 ? -19.376 10.859 7.126 1.00 62.56 279 VAL A O 1
ATOM 2090 N N . SER A 1 280 ? -20.810 9.194 7.599 1.00 57.25 280 SER A N 1
ATOM 2091 C CA . SER A 1 280 ? -19.803 8.139 7.689 1.00 57.25 280 SER A CA 1
ATOM 2092 C C . SER A 1 280 ? -19.343 7.730 6.280 1.00 57.25 280 SER A C 1
ATOM 2094 O O . SER A 1 280 ? -20.173 7.706 5.365 1.00 57.25 280 SER A O 1
ATOM 2096 N N . PRO A 1 281 ? -18.060 7.362 6.082 1.00 62.69 281 PRO A N 1
ATOM 2097 C CA . PRO A 1 281 ? -17.641 6.648 4.878 1.00 62.69 281 PRO A CA 1
ATOM 2098 C C . PRO A 1 281 ? -18.488 5.386 4.698 1.00 62.69 281 PRO A C 1
ATOM 2100 O O . PRO A 1 281 ? -18.962 4.807 5.669 1.00 62.69 281 PRO A O 1
ATOM 2103 N N . LEU A 1 282 ? -18.672 4.961 3.451 1.00 72.62 282 LEU A N 1
ATOM 2104 C CA . LEU A 1 282 ? -19.521 3.818 3.107 1.00 72.62 282 LEU A CA 1
ATOM 2105 C C . LEU A 1 282 ? -18.985 2.492 3.673 1.00 72.62 282 LEU A C 1
ATOM 2107 O O . LEU A 1 282 ? -19.753 1.577 3.961 1.00 72.62 282 LEU A O 1
ATOM 2111 N N . PHE A 1 283 ? -17.669 2.409 3.861 1.00 78.81 283 PHE A N 1
ATOM 2112 C CA . PHE A 1 283 ? -16.965 1.230 4.340 1.00 78.81 283 PHE A CA 1
ATOM 2113 C C . PHE A 1 283 ? -15.819 1.600 5.289 1.00 78.81 283 PHE A C 1
ATOM 2115 O O . PHE A 1 283 ? -15.332 2.734 5.313 1.00 78.81 283 PHE A O 1
ATOM 2122 N N . VAL A 1 284 ? -15.380 0.611 6.060 1.00 85.19 284 VAL A N 1
ATOM 2123 C CA . VAL A 1 284 ? -14.193 0.643 6.914 1.00 85.19 284 VAL A CA 1
ATOM 2124 C C . VAL A 1 284 ? -13.282 -0.500 6.490 1.00 85.19 284 VAL A C 1
ATOM 2126 O O . VAL A 1 284 ? -13.727 -1.642 6.394 1.00 85.19 284 VAL A O 1
ATOM 2129 N N . PHE A 1 285 ? -12.015 -0.186 6.223 1.00 87.62 285 PHE A N 1
ATOM 2130 C CA . PHE A 1 285 ? -10.993 -1.191 5.947 1.00 87.62 285 PHE A CA 1
ATOM 2131 C C . PHE A 1 285 ? -10.547 -1.874 7.236 1.00 87.62 285 PHE A C 1
ATOM 2133 O O . PHE A 1 285 ? -10.268 -1.196 8.228 1.00 87.62 285 PHE A O 1
ATOM 2140 N N . GLU A 1 286 ? -10.455 -3.199 7.202 1.00 86.56 286 GLU A N 1
ATOM 2141 C CA . GLU A 1 286 ? -10.014 -4.002 8.341 1.00 86.56 286 GLU A CA 1
ATOM 2142 C C . GLU A 1 286 ? -8.609 -4.531 8.087 1.00 86.56 286 GLU A C 1
ATOM 2144 O O . GLU A 1 286 ? -7.634 -3.953 8.581 1.00 86.56 286 GLU A O 1
ATOM 2149 N N . ASP A 1 287 ? -8.516 -5.597 7.294 1.00 90.75 287 ASP A N 1
ATOM 2150 C CA . ASP A 1 287 ? -7.282 -6.332 7.093 1.00 90.75 287 ASP A CA 1
ATOM 2151 C C . ASP A 1 287 ? -6.834 -6.3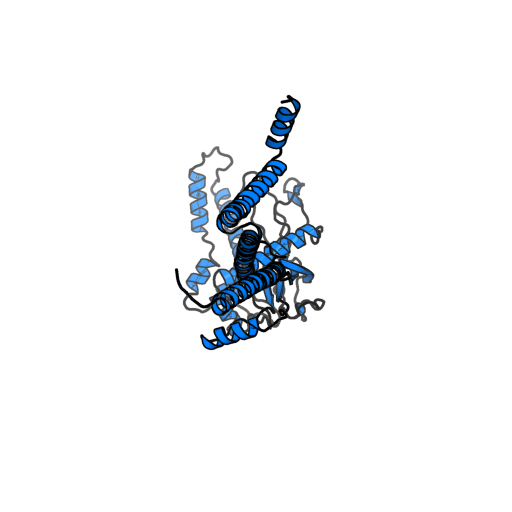92 5.639 1.00 90.75 287 ASP A C 1
ATOM 2153 O O . ASP A 1 287 ? -7.640 -6.398 4.709 1.00 90.75 287 ASP A O 1
ATOM 2157 N N . ALA A 1 288 ? -5.518 -6.401 5.446 1.00 92.38 288 ALA A N 1
ATOM 2158 C CA . ALA A 1 288 ? -4.903 -6.490 4.136 1.00 92.38 288 ALA A CA 1
ATOM 2159 C C . ALA A 1 288 ? -3.884 -7.627 4.104 1.00 92.38 288 ALA A C 1
ATOM 2161 O O . ALA A 1 288 ? -3.083 -7.789 5.023 1.00 92.38 288 ALA A O 1
ATOM 2162 N N . TYR A 1 289 ? -3.898 -8.389 3.018 1.00 91.81 289 TYR A N 1
ATOM 2163 C CA . TYR A 1 289 ? -3.052 -9.558 2.823 1.00 91.81 289 TYR A CA 1
ATOM 2164 C C . TYR A 1 289 ? -2.377 -9.489 1.464 1.00 91.81 289 TYR A C 1
ATOM 2166 O O . TYR A 1 289 ? -2.988 -9.053 0.490 1.00 91.81 289 TYR A O 1
ATOM 2174 N N . GLU A 1 290 ? -1.143 -9.966 1.378 1.00 91.00 290 GLU A N 1
ATOM 2175 C CA . GLU A 1 290 ? -0.432 -10.137 0.113 1.00 91.00 290 GLU A CA 1
ATOM 2176 C C . GLU A 1 290 ? 0.027 -11.580 -0.067 1.00 91.00 290 GLU A C 1
ATOM 2178 O O . GLU A 1 290 ? 0.394 -12.263 0.890 1.00 91.00 290 GLU A O 1
ATOM 2183 N N . THR A 1 291 ? 0.020 -12.046 -1.314 1.00 88.75 291 THR A N 1
ATOM 2184 C CA . THR A 1 291 ? 0.626 -13.324 -1.690 1.00 88.75 291 THR A CA 1
ATOM 2185 C C . THR A 1 291 ? 1.339 -13.232 -3.036 1.00 88.75 291 THR A C 1
ATOM 2187 O O . THR A 1 291 ? 1.034 -12.405 -3.905 1.00 88.75 291 THR A O 1
ATOM 2190 N N . GLY A 1 292 ? 2.317 -14.113 -3.227 1.00 84.56 292 GLY A N 1
ATOM 2191 C CA . GLY A 1 292 ? 3.136 -14.179 -4.428 1.00 84.56 292 GLY A CA 1
ATOM 2192 C C . GLY A 1 292 ? 4.257 -13.141 -4.444 1.00 84.56 292 GLY A C 1
ATOM 2193 O O . GLY A 1 292 ? 4.957 -12.918 -3.459 1.00 84.56 292 GLY A O 1
ATOM 2194 N N . GLY A 1 293 ? 4.496 -12.536 -5.607 1.00 78.06 293 GLY A N 1
ATOM 2195 C CA . GLY A 1 293 ? 5.591 -11.581 -5.767 1.00 78.06 293 GLY A CA 1
ATOM 2196 C C . GLY A 1 293 ? 6.987 -12.222 -5.754 1.00 78.06 293 GLY A C 1
ATOM 2197 O O . GLY A 1 293 ? 7.175 -13.433 -5.905 1.00 78.06 293 GLY A O 1
ATOM 2198 N N . LYS A 1 294 ? 8.029 -11.382 -5.704 1.00 73.69 294 LYS A N 1
ATOM 2199 C CA . LYS A 1 294 ? 9.419 -11.869 -5.707 1.00 73.69 294 LYS A CA 1
ATOM 2200 C C . LYS A 1 294 ? 9.755 -12.389 -4.310 1.00 73.69 294 LYS A C 1
ATOM 2202 O O . LYS A 1 294 ? 9.585 -11.626 -3.365 1.00 73.69 294 LYS A O 1
ATOM 2207 N N . PRO A 1 295 ? 10.312 -13.607 -4.178 1.00 67.44 295 PRO A N 1
ATOM 2208 C CA . PRO A 1 295 ? 10.629 -14.154 -2.866 1.00 67.44 295 PRO A CA 1
ATOM 2209 C C . PRO A 1 295 ? 11.590 -13.216 -2.138 1.00 67.44 295 PRO A C 1
ATOM 2211 O O . PRO A 1 295 ? 12.629 -12.823 -2.697 1.00 67.44 295 PRO A O 1
ATOM 2214 N N . ALA A 1 296 ? 11.244 -12.854 -0.904 1.00 63.72 296 ALA A N 1
ATOM 2215 C CA . ALA A 1 296 ? 12.126 -12.091 -0.039 1.00 63.72 296 ALA A CA 1
ATOM 2216 C C . ALA A 1 296 ? 13.404 -12.908 0.235 1.00 63.72 296 ALA A C 1
ATOM 2218 O O . ALA A 1 296 ? 13.372 -14.137 0.306 1.00 63.72 296 ALA A O 1
ATOM 2219 N N . PRO A 1 297 ? 14.583 -12.270 0.314 1.00 64.50 297 PRO A N 1
ATOM 2220 C CA . PRO A 1 297 ? 15.806 -12.994 0.613 1.00 64.50 297 PRO A CA 1
ATOM 2221 C C . PRO A 1 297 ? 15.815 -13.452 2.073 1.00 64.50 297 PRO A C 1
ATOM 2223 O O . PRO A 1 297 ? 16.047 -12.651 2.976 1.00 64.50 297 PRO A O 1
ATOM 2226 N N . GLU A 1 298 ? 15.661 -14.750 2.293 1.00 62.34 298 GLU A N 1
ATOM 2227 C CA . GLU A 1 298 ? 15.825 -15.352 3.614 1.00 62.34 298 GLU A CA 1
ATOM 2228 C C . GLU A 1 298 ? 17.315 -15.567 3.940 1.00 62.34 298 GLU A C 1
ATOM 2230 O O . GLU A 1 298 ? 18.084 -16.109 3.138 1.00 62.34 298 GLU A O 1
ATOM 2235 N N . GLY A 1 299 ? 17.759 -15.122 5.120 1.00 73.75 299 GLY A N 1
ATOM 2236 C CA . GLY A 1 299 ? 19.098 -15.403 5.657 1.00 73.75 299 GLY A CA 1
ATOM 2237 C C . GLY A 1 299 ? 20.189 -14.342 5.416 1.00 73.75 299 GLY A C 1
ATOM 2238 O O . GLY A 1 299 ? 19.948 -13.133 5.397 1.00 73.75 299 GLY A O 1
ATOM 2239 N N . GLY A 1 300 ? 21.442 -14.811 5.344 1.00 82.50 300 GLY A N 1
ATOM 2240 C CA . GLY A 1 300 ? 22.653 -13.981 5.391 1.00 82.50 300 GLY A CA 1
ATOM 2241 C C . GLY A 1 300 ? 22.967 -13.168 4.124 1.00 82.50 300 GLY A C 1
ATOM 2242 O O . GLY A 1 300 ? 22.269 -13.194 3.117 1.00 82.50 300 GLY A O 1
ATOM 2243 N N . LEU A 1 301 ? 24.094 -12.449 4.140 1.00 78.00 301 LEU A N 1
ATOM 2244 C CA . LEU A 1 301 ? 24.512 -11.564 3.036 1.00 78.00 301 LEU A CA 1
ATOM 2245 C C . LEU A 1 301 ? 24.617 -12.280 1.674 1.00 78.00 301 LEU A C 1
ATOM 2247 O O . LEU A 1 301 ? 24.310 -11.688 0.641 1.00 78.00 301 LEU A O 1
ATOM 2251 N N . TRP A 1 302 ? 25.004 -13.558 1.664 1.00 78.88 302 TRP A N 1
ATOM 2252 C CA . TRP A 1 302 ? 25.150 -14.346 0.438 1.00 78.88 302 TRP A CA 1
ATOM 2253 C C . TRP A 1 302 ? 23.818 -14.765 -0.187 1.00 78.88 302 TRP A C 1
ATOM 2255 O O . TRP A 1 302 ? 23.719 -14.768 -1.414 1.00 78.88 302 TRP A O 1
ATOM 2265 N N . SER A 1 303 ? 22.783 -15.048 0.613 1.00 73.88 303 SER A N 1
ATOM 2266 C CA . SER A 1 303 ? 21.453 -15.352 0.072 1.00 73.88 303 SER A CA 1
ATOM 2267 C C . SER A 1 303 ? 20.814 -14.102 -0.529 1.00 73.88 303 SER A C 1
ATOM 2269 O O . SER A 1 303 ? 20.221 -14.178 -1.599 1.00 73.88 303 SER A O 1
ATOM 2271 N N . ARG A 1 304 ? 21.045 -12.921 0.062 1.00 76.00 304 ARG A N 1
ATOM 2272 C CA . ARG A 1 304 ? 20.608 -11.631 -0.505 1.00 76.00 304 ARG A CA 1
ATOM 2273 C C . ARG A 1 304 ? 21.219 -11.359 -1.876 1.00 76.00 304 ARG A C 1
ATOM 2275 O O . ARG A 1 304 ? 20.510 -10.962 -2.799 1.00 76.00 304 ARG A O 1
ATOM 2282 N N . VAL A 1 305 ? 22.525 -11.587 -2.027 1.00 76.00 305 VAL A N 1
ATOM 2283 C CA . VAL A 1 305 ? 23.216 -11.400 -3.313 1.00 76.00 305 VAL A CA 1
ATOM 2284 C C . VAL A 1 305 ? 22.744 -12.431 -4.340 1.00 76.00 305 VAL A C 1
ATOM 2286 O O . VAL A 1 305 ? 22.403 -12.053 -5.460 1.00 76.00 305 VAL A O 1
ATOM 2289 N N . ALA A 1 306 ? 22.666 -13.709 -3.961 1.00 77.06 306 ALA A N 1
ATOM 2290 C CA . ALA A 1 306 ? 22.196 -14.772 -4.847 1.00 77.06 306 ALA A CA 1
ATOM 2291 C C . ALA A 1 306 ? 20.745 -14.544 -5.302 1.00 77.06 306 ALA A C 1
ATOM 2293 O O . ALA A 1 306 ? 20.456 -14.657 -6.492 1.00 77.06 306 ALA A O 1
ATOM 2294 N N . ASN A 1 307 ? 19.858 -14.142 -4.387 1.00 76.94 307 ASN A N 1
ATOM 2295 C CA . ASN A 1 307 ? 18.463 -13.837 -4.695 1.00 76.94 307 ASN A CA 1
ATOM 2296 C C . ASN A 1 307 ? 18.340 -12.592 -5.587 1.00 76.94 307 ASN A C 1
ATOM 2298 O O . ASN A 1 307 ? 17.567 -12.574 -6.538 1.00 76.94 307 ASN A O 1
ATOM 2302 N N . LYS A 1 308 ? 19.163 -11.558 -5.364 1.00 72.38 308 LYS A N 1
ATOM 2303 C CA . LYS A 1 308 ? 19.200 -10.385 -6.250 1.00 72.38 308 LYS A CA 1
ATOM 2304 C C . LYS A 1 308 ? 19.591 -10.765 -7.677 1.00 72.38 308 LYS A C 1
ATOM 2306 O O . LYS A 1 308 ? 18.994 -10.256 -8.623 1.00 72.38 308 LYS A O 1
ATOM 2311 N N . ILE A 1 309 ? 20.563 -11.661 -7.840 1.00 73.31 309 ILE A N 1
ATOM 2312 C CA . ILE A 1 309 ? 20.995 -12.146 -9.156 1.00 73.31 309 ILE A CA 1
ATOM 2313 C C . ILE A 1 309 ? 19.908 -13.018 -9.796 1.00 73.31 309 ILE A C 1
ATOM 2315 O O . ILE A 1 309 ? 19.550 -12.780 -10.948 1.00 73.31 309 ILE A O 1
ATOM 2319 N N . SER A 1 310 ? 19.345 -13.982 -9.061 1.00 71.50 310 SER A N 1
ATOM 2320 C CA . SER A 1 310 ? 18.315 -14.881 -9.598 1.00 71.50 310 SER A CA 1
ATOM 2321 C C . SER A 1 310 ? 17.041 -14.119 -9.979 1.00 71.50 310 SER A C 1
ATOM 2323 O O . SER A 1 310 ? 16.520 -14.316 -11.074 1.00 71.50 310 SER A O 1
ATOM 2325 N N . ASN A 1 311 ? 16.597 -13.173 -9.147 1.00 66.88 311 ASN A N 1
ATOM 2326 C CA . ASN A 1 311 ? 15.442 -12.323 -9.430 1.00 66.88 311 ASN A CA 1
ATOM 2327 C C . ASN A 1 311 ? 15.695 -11.352 -10.587 1.00 66.88 311 ASN A C 1
ATOM 2329 O O . ASN A 1 311 ? 14.746 -10.975 -11.268 1.00 66.88 311 ASN A O 1
ATOM 2333 N N . SER A 1 312 ? 16.950 -10.961 -10.834 1.00 60.81 312 SER A N 1
ATOM 2334 C CA . SER A 1 312 ? 17.316 -10.158 -12.012 1.00 60.81 312 SER A CA 1
ATOM 2335 C C . SER A 1 312 ? 17.340 -10.986 -13.302 1.00 60.81 312 SER A C 1
ATOM 2337 O O . SER A 1 312 ? 17.169 -10.434 -14.383 1.00 60.81 312 SER A O 1
ATOM 2339 N N . ALA A 1 313 ? 17.547 -12.302 -13.202 1.00 61.06 313 ALA A N 1
ATOM 2340 C CA . ALA A 1 313 ? 17.541 -13.221 -14.339 1.00 61.06 313 ALA A CA 1
ATOM 2341 C C . ALA A 1 313 ? 16.131 -13.726 -14.712 1.00 61.06 313 ALA A C 1
ATOM 2343 O O . ALA A 1 313 ? 15.956 -14.316 -15.779 1.00 61.06 313 ALA A O 1
ATOM 2344 N N . ARG A 1 314 ? 15.117 -13.499 -13.863 1.00 69.06 314 ARG A N 1
ATOM 2345 C CA . ARG A 1 314 ? 13.713 -13.807 -14.174 1.00 69.06 314 ARG A CA 1
ATOM 2346 C C . ARG A 1 314 ? 13.161 -12.758 -15.143 1.00 69.06 314 ARG A C 1
ATOM 2348 O O . ARG A 1 314 ? 12.936 -11.616 -14.762 1.00 69.06 314 ARG A O 1
ATOM 2355 N N . ILE A 1 315 ? 12.950 -13.163 -16.397 1.00 66.62 315 ILE A N 1
ATOM 2356 C CA . ILE A 1 315 ? 12.393 -12.302 -17.457 1.00 66.62 315 ILE A CA 1
ATOM 2357 C C . ILE A 1 315 ? 10.910 -11.999 -17.189 1.00 66.62 315 ILE A C 1
ATOM 2359 O O . ILE A 1 315 ? 10.457 -10.882 -17.422 1.00 66.62 315 ILE A O 1
ATOM 2363 N N . THR A 1 316 ? 10.162 -12.976 -16.672 1.00 68.62 316 THR A N 1
ATOM 2364 C CA . THR A 1 316 ? 8.754 -12.826 -16.287 1.00 68.62 316 THR A CA 1
ATOM 2365 C C . THR A 1 316 ? 8.626 -12.670 -14.778 1.00 68.62 316 THR A C 1
ATOM 2367 O O . THR A 1 316 ? 9.281 -13.372 -14.003 1.00 68.62 316 THR A O 1
ATOM 2370 N N . HIS A 1 317 ? 7.766 -11.748 -14.360 1.00 74.38 317 HIS A N 1
ATOM 2371 C CA . HIS A 1 317 ? 7.463 -11.515 -12.956 1.00 74.38 317 HIS A CA 1
ATOM 2372 C C . HIS A 1 317 ? 6.399 -12.521 -12.493 1.00 74.38 317 HIS A C 1
ATOM 2374 O O . HIS A 1 317 ? 5.435 -12.725 -13.230 1.00 74.38 317 HIS A O 1
ATOM 2380 N N . PRO A 1 318 ? 6.566 -13.179 -11.330 1.00 79.81 318 PRO A N 1
ATOM 2381 C CA . PRO A 1 318 ? 5.474 -13.950 -10.744 1.00 79.81 318 PRO A CA 1
ATOM 2382 C C . PRO A 1 318 ? 4.314 -13.001 -10.403 1.00 79.81 318 PRO A C 1
ATOM 2384 O O . PRO A 1 318 ? 4.583 -11.845 -10.050 1.00 79.81 318 PRO A O 1
ATOM 2387 N N . PRO A 1 319 ? 3.055 -13.456 -10.520 1.00 82.75 319 PRO A N 1
ATOM 2388 C CA . PRO A 1 319 ? 1.916 -12.647 -10.120 1.00 82.75 319 PRO A CA 1
ATOM 2389 C C . PRO A 1 319 ? 2.017 -12.316 -8.625 1.00 82.75 319 PRO A C 1
ATOM 2391 O O . PRO A 1 319 ? 2.569 -13.087 -7.835 1.00 82.75 319 PRO A O 1
ATOM 2394 N N . HIS A 1 320 ? 1.547 -11.129 -8.266 1.00 88.94 320 HIS A N 1
ATOM 2395 C CA . HIS A 1 320 ? 1.508 -10.639 -6.896 1.00 88.94 320 HIS A CA 1
ATOM 2396 C C . HIS A 1 320 ? 0.093 -10.155 -6.642 1.00 88.94 320 HIS A C 1
ATOM 2398 O O . HIS A 1 320 ? -0.393 -9.305 -7.389 1.00 88.94 320 HIS A O 1
ATOM 2404 N N . TYR A 1 321 ? -0.562 -10.736 -5.651 1.00 90.12 321 TYR A N 1
ATOM 2405 C CA . TYR A 1 321 ? -1.951 -10.456 -5.339 1.00 90.12 321 TYR A CA 1
ATOM 2406 C C . TYR A 1 321 ? -2.027 -9.754 -3.995 1.00 90.12 321 TYR A C 1
ATOM 2408 O O . TYR A 1 321 ? -1.285 -10.102 -3.079 1.00 90.12 321 TYR A O 1
ATOM 2416 N N . ALA A 1 322 ? -2.929 -8.787 -3.896 1.00 91.62 322 ALA A N 1
ATOM 2417 C CA . ALA A 1 322 ? -3.317 -8.175 -2.639 1.00 91.62 322 ALA A CA 1
ATOM 2418 C C . ALA A 1 322 ? -4.814 -8.371 -2.430 1.00 91.62 322 ALA A C 1
ATOM 2420 O O . ALA A 1 322 ? -5.610 -8.211 -3.358 1.00 91.62 322 ALA A O 1
ATOM 2421 N N . VAL A 1 323 ? -5.186 -8.689 -1.199 1.00 90.88 323 VAL A N 1
ATOM 2422 C CA . VAL A 1 323 ? -6.569 -8.740 -0.744 1.00 90.88 323 VAL A CA 1
ATOM 2423 C C . VAL A 1 323 ? -6.740 -7.664 0.302 1.00 90.88 323 VAL A C 1
ATOM 2425 O O . VAL A 1 323 ? -5.982 -7.617 1.265 1.00 90.88 323 VAL A O 1
ATOM 2428 N N . VAL A 1 324 ? -7.728 -6.800 0.115 1.00 92.00 324 VAL A N 1
ATOM 2429 C CA . VAL A 1 324 ? -8.118 -5.806 1.114 1.00 92.00 324 VAL A CA 1
ATOM 2430 C C . VAL A 1 324 ? -9.532 -6.132 1.557 1.00 92.00 324 VAL A C 1
ATOM 2432 O O . VAL A 1 324 ? -10.441 -6.195 0.730 1.00 92.00 324 VAL A O 1
ATOM 2435 N N . GLN A 1 325 ? -9.708 -6.350 2.853 1.00 89.06 325 GLN A N 1
ATOM 2436 C CA . GLN A 1 325 ? -10.996 -6.609 3.472 1.00 89.06 325 GLN A CA 1
ATOM 2437 C C . GLN A 1 325 ? -11.633 -5.301 3.936 1.00 89.06 325 GLN A C 1
ATOM 2439 O O . GLN A 1 325 ? -10.989 -4.449 4.558 1.00 89.06 325 GLN A O 1
ATOM 2444 N N . ALA A 1 326 ? -12.914 -5.146 3.627 1.00 88.56 326 ALA A N 1
ATOM 2445 C CA . ALA A 1 326 ? -13.710 -3.994 4.004 1.00 88.56 326 ALA A CA 1
ATOM 2446 C C . ALA A 1 326 ? -15.085 -4.434 4.508 1.00 88.56 326 ALA A C 1
ATOM 2448 O O . ALA A 1 326 ? -15.709 -5.329 3.937 1.00 88.56 326 ALA A O 1
ATOM 2449 N N . ARG A 1 327 ? -15.587 -3.759 5.542 1.00 85.75 327 ARG A N 1
ATOM 2450 C CA . ARG A 1 327 ? -16.969 -3.908 6.017 1.00 85.75 327 ARG A CA 1
ATOM 2451 C C . ARG A 1 327 ? -17.754 -2.625 5.790 1.00 85.75 327 ARG A C 1
ATOM 2453 O O . ARG A 1 327 ? -17.159 -1.545 5.852 1.00 85.75 327 ARG A O 1
ATOM 2460 N N . PRO A 1 328 ? -19.074 -2.699 5.559 1.00 80.25 328 PRO A N 1
ATOM 2461 C CA . PRO A 1 328 ? -19.905 -1.504 5.526 1.00 80.25 328 PRO A CA 1
ATOM 2462 C C . PRO A 1 328 ? -19.828 -0.774 6.872 1.00 80.25 328 PRO A C 1
ATOM 2464 O O . PRO A 1 328 ? -19.773 -1.402 7.931 1.00 80.25 328 PRO A O 1
ATOM 2467 N N . ALA A 1 329 ? -19.793 0.556 6.843 1.00 83.75 329 ALA A N 1
ATOM 2468 C CA . ALA A 1 329 ? -19.802 1.336 8.075 1.00 83.75 329 ALA A CA 1
ATOM 2469 C C . ALA A 1 329 ? -21.229 1.470 8.619 1.00 83.75 329 ALA A C 1
ATOM 2471 O O . ALA A 1 329 ? -22.183 1.657 7.861 1.00 83.75 329 ALA A O 1
ATOM 2472 N N . VAL A 1 330 ? -21.368 1.469 9.944 1.00 82.62 330 VAL A N 1
ATOM 2473 C CA . VAL A 1 330 ? -22.626 1.832 10.598 1.00 82.62 330 VAL A CA 1
ATOM 2474 C C . VAL A 1 330 ? -22.923 3.304 10.278 1.00 82.62 330 VAL A C 1
ATOM 2476 O O . VAL A 1 330 ? -22.083 4.179 10.544 1.00 82.62 330 VAL A O 1
ATOM 2479 N N . PRO A 1 331 ? -24.097 3.614 9.705 1.00 76.06 331 PRO A N 1
ATOM 2480 C CA . PRO A 1 331 ? -24.421 4.975 9.324 1.00 76.06 331 PRO A CA 1
ATOM 2481 C C . PRO A 1 331 ? -24.676 5.802 10.592 1.00 76.06 331 PRO A C 1
ATOM 2483 O O . PRO A 1 331 ? -25.407 5.388 11.495 1.00 76.06 331 PRO A O 1
ATOM 2486 N N . LYS A 1 332 ? -24.038 6.974 10.683 1.00 78.19 332 LYS A N 1
ATOM 2487 C CA . LYS A 1 332 ? -24.138 7.872 11.842 1.00 78.19 332 LYS A CA 1
ATOM 2488 C C . LYS A 1 332 ? -24.551 9.269 11.395 1.00 78.19 332 LYS A C 1
ATOM 2490 O O . LYS A 1 332 ? -24.012 9.812 10.429 1.00 78.19 332 LYS A O 1
ATOM 2495 N N . ALA A 1 333 ? -25.516 9.847 12.107 1.00 69.00 333 ALA A N 1
ATOM 2496 C CA . ALA A 1 333 ? -25.942 11.220 11.880 1.00 69.00 333 ALA A CA 1
ATOM 2497 C C . ALA A 1 333 ? -24.874 12.191 12.404 1.00 69.00 333 ALA A C 1
ATOM 2499 O O . ALA A 1 333 ? -24.282 11.957 13.461 1.00 69.00 333 ALA A O 1
ATOM 2500 N N . GLN A 1 334 ? -24.639 13.292 11.688 1.00 67.69 334 GLN A N 1
ATOM 2501 C CA . GLN A 1 334 ? -23.839 14.390 12.224 1.00 67.69 334 GLN A CA 1
ATOM 2502 C C . GLN A 1 334 ? -24.707 15.299 13.084 1.00 67.69 334 GLN A C 1
ATOM 2504 O O . GLN A 1 334 ? -25.686 15.878 12.614 1.00 67.69 334 GLN A O 1
ATOM 2509 N N . VAL A 1 335 ? -24.311 15.461 14.344 1.00 70.12 335 VAL A N 1
ATOM 2510 C CA . VAL A 1 335 ? -24.868 16.495 15.212 1.00 70.12 335 VAL A CA 1
ATOM 2511 C C . VAL A 1 335 ? -24.163 17.813 14.892 1.00 70.12 335 VAL A C 1
ATOM 2513 O O . VAL A 1 335 ? -22.933 17.898 14.884 1.00 70.12 335 VAL A O 1
ATOM 2516 N N . LEU A 1 336 ? -24.941 18.856 14.594 1.00 59.94 336 LEU A N 1
ATOM 2517 C CA . LEU A 1 336 ? -24.405 20.160 14.210 1.00 59.94 336 LEU A CA 1
ATOM 2518 C C . LEU A 1 336 ? -23.541 20.751 15.337 1.00 59.94 336 LEU A C 1
ATOM 2520 O O . LEU A 1 336 ? -24.025 20.998 16.438 1.00 59.94 336 LEU A O 1
ATOM 2524 N N . GLY A 1 337 ? -22.274 21.038 15.032 1.00 66.62 337 GLY A N 1
ATOM 2525 C CA . GLY A 1 337 ? -21.324 21.637 15.975 1.00 66.62 337 GLY A CA 1
ATOM 2526 C C . GLY A 1 337 ? -20.451 20.636 16.737 1.00 66.62 337 GLY A C 1
ATOM 2527 O O . GLY A 1 337 ? -19.553 21.071 17.460 1.00 66.62 337 GLY A O 1
ATOM 2528 N N . GLU A 1 338 ? -20.655 19.331 16.550 1.00 68.25 338 GLU A N 1
ATOM 2529 C CA . GLU A 1 338 ? -19.761 18.291 17.066 1.00 68.25 338 GLU A CA 1
ATOM 2530 C C . GLU A 1 338 ? -18.733 17.851 16.014 1.00 68.25 338 GLU A C 1
ATOM 2532 O O . GLU A 1 338 ? -18.880 18.100 14.814 1.00 68.25 338 GLU A O 1
ATOM 2537 N N . ALA A 1 339 ? -17.648 17.224 16.473 1.00 68.00 339 ALA A N 1
ATOM 2538 C CA . ALA A 1 339 ? -16.688 16.608 15.568 1.00 68.00 339 ALA A CA 1
ATOM 2539 C C . ALA A 1 339 ? -17.382 15.481 14.778 1.00 68.00 339 ALA A C 1
ATOM 2541 O O . ALA A 1 339 ? -18.203 14.768 15.360 1.00 68.00 339 ALA A O 1
ATOM 2542 N N . PRO A 1 340 ? -17.054 15.290 13.485 1.00 71.88 340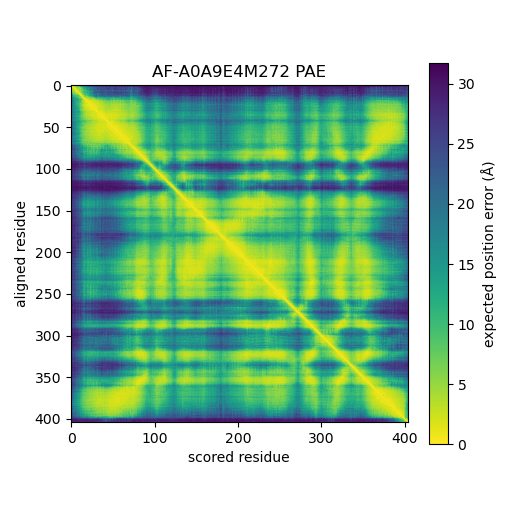 PRO A N 1
ATOM 2543 C CA . PRO A 1 340 ? -17.571 14.171 12.712 1.00 71.88 340 PRO A CA 1
ATOM 2544 C C . PRO A 1 340 ? -17.374 12.853 13.474 1.00 71.88 340 PRO A C 1
ATOM 2546 O O . PRO A 1 340 ? -16.265 12.601 13.960 1.00 71.88 340 PRO A O 1
ATOM 2549 N N . PRO A 1 341 ? -18.423 12.026 13.608 1.00 70.88 341 PRO A N 1
ATOM 2550 C CA . PRO A 1 341 ? -18.302 10.771 14.324 1.00 70.88 341 PRO A CA 1
ATOM 2551 C C . PRO A 1 341 ? -17.329 9.853 13.584 1.00 70.88 341 PRO A C 1
ATOM 2553 O O . PRO A 1 341 ? -17.349 9.762 12.356 1.00 70.88 341 PRO A O 1
ATOM 2556 N N . LEU A 1 342 ? -16.475 9.163 14.340 1.00 73.88 342 LEU A N 1
ATOM 2557 C CA . LEU A 1 342 ? -15.572 8.174 13.762 1.00 73.88 342 LEU A CA 1
ATOM 2558 C C . LEU A 1 342 ? -16.387 7.041 13.116 1.00 73.88 342 LEU A C 1
ATOM 2560 O O . LEU A 1 342 ? -17.384 6.596 13.708 1.00 73.88 342 LEU A O 1
ATOM 2564 N N . PRO A 1 343 ? -15.973 6.564 11.930 1.00 78.88 343 PRO A N 1
ATOM 2565 C CA . PRO A 1 343 ? -16.597 5.410 11.311 1.00 78.88 343 PRO A CA 1
ATOM 2566 C C . PRO A 1 343 ? -16.420 4.173 12.183 1.00 78.88 343 PRO A C 1
ATOM 2568 O O . PRO A 1 343 ? -15.350 3.937 12.742 1.00 78.88 343 PRO A O 1
ATOM 2571 N N . GLU A 1 344 ? -17.478 3.381 12.284 1.00 82.44 344 GLU A N 1
ATOM 2572 C CA . GLU A 1 344 ? -17.457 2.087 12.957 1.00 82.44 344 GLU A CA 1
ATOM 2573 C C . GLU A 1 344 ? -17.905 1.016 11.960 1.00 82.44 344 GLU A C 1
ATOM 2575 O O . GLU A 1 344 ? -18.919 1.232 11.293 1.00 82.44 344 GLU A O 1
ATOM 2580 N N . PRO A 1 345 ? -17.175 -0.104 11.826 1.00 79.88 345 PRO A N 1
ATOM 2581 C CA . PRO A 1 345 ? -17.594 -1.215 10.981 1.00 79.88 345 PRO A CA 1
ATOM 2582 C C . PRO A 1 345 ? -18.863 -1.872 11.538 1.00 79.88 345 PRO A C 1
ATOM 2584 O O . PRO A 1 345 ? -18.996 -2.066 12.751 1.00 79.88 345 PRO A O 1
ATOM 2587 N N . ASP A 1 346 ? -19.790 -2.243 10.653 1.00 77.69 346 ASP A N 1
ATOM 2588 C CA . ASP A 1 346 ? -20.915 -3.101 11.013 1.00 77.69 346 ASP A CA 1
ATOM 2589 C C . ASP A 1 346 ? -20.430 -4.543 11.199 1.00 77.69 346 ASP A C 1
ATOM 2591 O O . ASP A 1 346 ? -20.097 -5.260 10.255 1.00 77.69 346 ASP A O 1
ATOM 2595 N N . ARG A 1 347 ? -20.403 -4.980 12.456 1.00 74.00 347 ARG A N 1
ATOM 2596 C CA . ARG A 1 347 ? -19.910 -6.305 12.849 1.00 74.00 347 ARG A CA 1
ATOM 2597 C C . ARG A 1 347 ? -20.824 -7.451 12.464 1.00 74.00 347 ARG A C 1
ATOM 2599 O O . ARG A 1 347 ? -20.354 -8.578 12.366 1.00 74.00 347 ARG A O 1
ATOM 2606 N N . ASN A 1 348 ? -22.113 -7.179 12.304 1.00 74.00 348 ASN A N 1
ATOM 2607 C CA . ASN A 1 348 ? -23.070 -8.191 11.870 1.00 74.00 348 ASN A CA 1
ATOM 2608 C C . ASN A 1 348 ? -23.268 -8.146 10.350 1.00 74.00 348 ASN A C 1
ATOM 2610 O O . ASN A 1 348 ? -24.109 -8.874 9.832 1.00 74.00 348 ASN A O 1
ATOM 2614 N N . GLY A 1 349 ? -22.532 -7.275 9.656 1.00 73.62 349 GLY A N 1
ATOM 2615 C CA . GLY A 1 349 ? -22.520 -7.185 8.208 1.00 73.62 349 GLY A CA 1
ATOM 2616 C C . GLY A 1 349 ? -21.601 -8.219 7.561 1.00 73.62 349 GLY A C 1
ATOM 2617 O O . GLY A 1 349 ? -20.804 -8.895 8.218 1.00 73.62 349 GLY A O 1
ATOM 2618 N N . GLU A 1 350 ? -21.728 -8.318 6.243 1.00 79.06 350 GLU A N 1
ATOM 2619 C CA . GLU A 1 350 ? -20.856 -9.129 5.397 1.00 79.06 350 GLU A CA 1
ATOM 2620 C C . GLU A 1 350 ? -19.478 -8.459 5.259 1.00 79.06 350 GLU A C 1
ATOM 2622 O O . GLU A 1 350 ? -19.378 -7.230 5.140 1.00 79.06 350 GLU A O 1
ATOM 2627 N N . THR A 1 351 ? -18.416 -9.263 5.262 1.00 82.38 351 THR A N 1
ATOM 2628 C CA . THR A 1 351 ? -17.049 -8.800 4.990 1.00 82.38 351 THR A CA 1
ATOM 2629 C C . THR A 1 351 ? -16.769 -8.927 3.502 1.00 82.38 351 THR A C 1
ATOM 2631 O O . THR A 1 351 ? -16.920 -9.997 2.923 1.00 82.38 351 THR A O 1
ATOM 2634 N N . PHE A 1 352 ? -16.340 -7.847 2.859 1.00 83.56 352 PHE A N 1
ATOM 2635 C CA . PHE A 1 352 ? -16.013 -7.848 1.439 1.00 83.56 352 PHE A CA 1
ATOM 2636 C C . PHE A 1 352 ? -14.503 -7.927 1.260 1.00 83.56 352 PHE A C 1
ATOM 2638 O O . PHE A 1 352 ? -13.775 -7.024 1.661 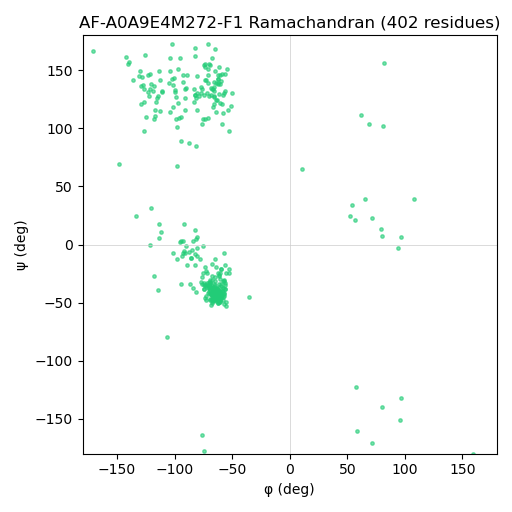1.00 83.56 352 PHE A O 1
ATOM 2645 N N . SER A 1 353 ? -14.037 -8.992 0.621 1.00 86.88 353 SER A N 1
ATOM 2646 C CA . SER A 1 353 ? -12.645 -9.185 0.228 1.00 86.88 353 SER A CA 1
ATOM 2647 C C . SER A 1 353 ? -12.454 -8.708 -1.208 1.00 86.88 353 SER A C 1
ATOM 2649 O O . SER A 1 353 ? -12.955 -9.325 -2.151 1.00 86.88 353 SER A O 1
ATOM 2651 N N . ILE A 1 354 ? -11.747 -7.593 -1.390 1.00 88.38 354 ILE A N 1
ATOM 2652 C CA . ILE A 1 354 ? -11.392 -7.052 -2.703 1.00 88.38 354 ILE A CA 1
ATOM 2653 C C . ILE A 1 354 ? -10.045 -7.631 -3.115 1.00 88.38 354 ILE A C 1
ATOM 2655 O O . ILE A 1 354 ? -9.030 -7.354 -2.479 1.00 88.38 354 ILE A O 1
ATOM 2659 N N . VAL A 1 355 ? -10.038 -8.405 -4.196 1.00 89.69 355 VAL A N 1
ATOM 2660 C CA . VAL A 1 355 ? -8.849 -9.060 -4.741 1.00 89.69 355 VAL A CA 1
ATOM 2661 C C . VAL A 1 355 ? -8.306 -8.239 -5.895 1.00 89.69 355 VAL A C 1
ATOM 2663 O O . VAL A 1 355 ? -9.022 -7.892 -6.843 1.00 89.69 355 VAL A O 1
ATOM 2666 N N . MET A 1 356 ? -7.022 -7.928 -5.804 1.00 91.31 356 MET A N 1
ATOM 2667 C CA . MET A 1 356 ? -6.300 -7.133 -6.779 1.00 91.31 356 MET A CA 1
ATOM 2668 C C . MET A 1 356 ? -5.032 -7.858 -7.202 1.00 91.31 356 MET A C 1
ATOM 2670 O O . MET A 1 356 ? -4.341 -8.467 -6.386 1.00 91.31 356 MET A O 1
ATOM 2674 N N . VAL A 1 357 ? -4.682 -7.724 -8.475 1.00 91.19 357 VAL A N 1
ATOM 2675 C CA . VAL A 1 357 ? -3.416 -8.196 -9.028 1.00 91.19 357 VAL A CA 1
ATOM 2676 C C . VAL A 1 357 ? -2.489 -7.011 -9.275 1.00 91.19 357 VAL A C 1
ATOM 2678 O O . VAL A 1 357 ? -2.900 -5.946 -9.738 1.00 91.19 357 VAL A O 1
ATOM 2681 N N . ARG A 1 358 ? -1.204 -7.171 -8.956 1.00 90.25 358 ARG A N 1
ATOM 2682 C CA . ARG A 1 358 ? -0.187 -6.152 -9.207 1.00 90.25 358 ARG A CA 1
ATOM 2683 C C . ARG A 1 358 ? 0.169 -6.145 -10.686 1.00 90.25 358 ARG A C 1
ATOM 2685 O O . ARG A 1 358 ? 0.951 -6.977 -11.156 1.00 90.25 358 ARG A O 1
ATOM 2692 N N . ASN A 1 359 ? -0.332 -5.156 -11.408 1.00 87.81 359 ASN A N 1
ATOM 2693 C CA . ASN A 1 359 ? 0.126 -4.873 -12.753 1.00 87.81 359 ASN A CA 1
ATOM 2694 C C . ASN A 1 359 ? 1.429 -4.067 -12.665 1.00 87.81 359 ASN A C 1
ATOM 2696 O O . ASN A 1 359 ? 1.450 -2.962 -12.136 1.00 87.81 359 ASN A O 1
ATOM 2700 N N . LEU A 1 360 ? 2.549 -4.624 -13.134 1.00 82.50 360 LEU A N 1
ATOM 2701 C CA . LEU A 1 360 ? 3.861 -3.962 -13.062 1.00 82.50 360 LEU A CA 1
ATOM 2702 C C . LEU A 1 360 ? 4.103 -2.950 -14.194 1.00 82.50 360 LEU A C 1
ATOM 2704 O O . LEU A 1 360 ? 5.112 -2.240 -14.152 1.00 82.50 360 LEU A O 1
ATOM 2708 N N . GLY A 1 361 ? 3.207 -2.900 -15.185 1.00 83.94 361 GLY A N 1
ATOM 2709 C CA . GLY A 1 361 ? 3.338 -2.051 -16.362 1.00 83.94 361 GLY A CA 1
ATOM 2710 C C . GLY A 1 361 ? 4.618 -2.312 -17.164 1.00 83.94 361 GLY A C 1
ATOM 2711 O O . GLY A 1 361 ? 5.278 -3.353 -17.047 1.00 83.94 361 GLY A O 1
ATOM 2712 N N . ASP A 1 362 ? 4.990 -1.337 -17.988 1.00 84.62 362 ASP A N 1
ATOM 2713 C CA . ASP A 1 362 ? 6.181 -1.351 -18.837 1.00 84.62 362 ASP A CA 1
ATOM 2714 C C . ASP A 1 362 ? 7.133 -0.181 -18.527 1.00 84.62 362 ASP A C 1
ATOM 2716 O O . ASP A 1 362 ? 7.896 0.268 -19.389 1.00 84.62 362 ASP A O 1
ATOM 2720 N N . LEU A 1 363 ? 7.160 0.252 -17.256 1.00 84.38 363 LEU A N 1
ATOM 2721 C CA . LEU A 1 363 ? 7.936 1.379 -16.712 1.00 84.38 363 LEU A CA 1
ATOM 2722 C C . LEU A 1 363 ? 9.321 1.573 -17.363 1.00 84.38 363 LEU A C 1
ATOM 2724 O O . LEU A 1 363 ? 9.723 2.690 -17.690 1.00 84.38 363 LEU A O 1
ATOM 2728 N N . ARG A 1 364 ? 10.074 0.481 -17.554 1.00 87.31 364 ARG A N 1
ATOM 2729 C CA . ARG A 1 364 ? 11.464 0.501 -18.050 1.00 87.31 364 ARG A CA 1
ATOM 2730 C C . ARG A 1 364 ? 11.628 0.154 -19.529 1.00 87.31 364 ARG A C 1
ATOM 2732 O O . ARG A 1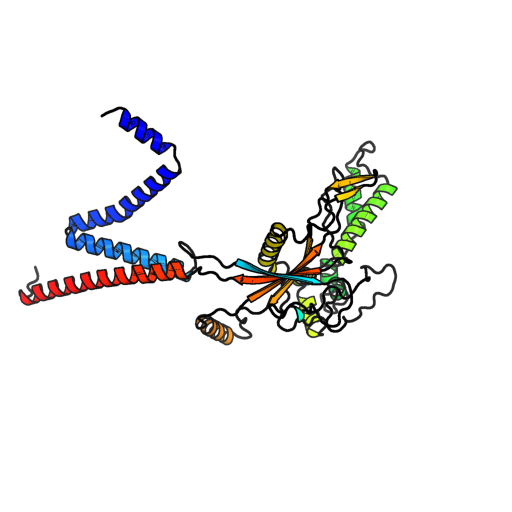 364 ? 12.742 0.277 -20.040 1.00 87.31 364 ARG A O 1
ATOM 2739 N N . LEU A 1 365 ? 10.574 -0.280 -20.214 1.00 87.38 365 LEU A N 1
ATOM 2740 C CA . LEU A 1 365 ? 10.657 -0.728 -21.605 1.00 87.38 365 LEU A CA 1
ATOM 2741 C C . LEU A 1 365 ? 10.957 0.443 -22.544 1.00 87.38 365 LEU A C 1
ATOM 2743 O O . LEU A 1 365 ? 11.924 0.400 -23.305 1.00 87.38 365 LEU A O 1
ATOM 2747 N N . VAL A 1 366 ? 10.168 1.513 -22.440 1.00 90.00 366 VAL A N 1
ATOM 2748 C CA . VAL A 1 366 ? 10.317 2.729 -23.249 1.00 90.00 366 VAL A CA 1
ATOM 2749 C C . VAL A 1 366 ? 11.730 3.334 -23.147 1.00 90.00 366 VAL A C 1
ATOM 2751 O O . VAL A 1 366 ? 12.377 3.490 -24.189 1.00 90.00 366 VAL A O 1
ATOM 2754 N N . PRO A 1 367 ? 12.292 3.614 -21.951 1.00 90.19 367 PRO A N 1
ATOM 2755 C CA . PRO A 1 367 ? 13.634 4.185 -21.858 1.00 90.19 367 PRO A CA 1
ATOM 2756 C C . PRO A 1 367 ? 14.723 3.210 -22.324 1.00 90.19 367 PRO A C 1
ATOM 2758 O O . PRO A 1 367 ? 15.719 3.652 -22.900 1.00 90.19 367 PRO A O 1
ATOM 2761 N N . ALA A 1 368 ? 14.533 1.894 -22.162 1.00 89.69 368 ALA A N 1
ATOM 2762 C CA . ALA A 1 368 ? 15.457 0.898 -22.702 1.00 89.69 368 ALA A CA 1
ATOM 2763 C C . ALA A 1 368 ? 15.504 0.938 -24.238 1.00 89.69 368 ALA A C 1
ATOM 2765 O O . ALA A 1 368 ? 16.589 0.932 -24.823 1.00 89.69 368 ALA A O 1
ATOM 2766 N N . LEU A 1 369 ? 14.349 1.047 -24.903 1.00 91.56 369 LEU A N 1
ATOM 2767 C CA . LEU A 1 369 ? 14.277 1.176 -26.362 1.00 91.56 369 LEU A CA 1
ATOM 2768 C C . LEU A 1 369 ? 14.954 2.461 -26.852 1.00 91.56 369 LEU A C 1
ATOM 2770 O O . LEU A 1 369 ? 15.697 2.422 -27.836 1.00 91.56 369 LEU A O 1
ATOM 2774 N N . VAL A 1 370 ? 14.770 3.581 -26.145 1.00 92.62 370 VAL A N 1
ATOM 2775 C CA . VAL A 1 370 ? 15.459 4.844 -26.459 1.00 92.62 370 VAL A CA 1
ATOM 2776 C C . VAL A 1 370 ? 16.972 4.706 -26.267 1.00 92.62 370 VAL A C 1
ATOM 2778 O O . VAL A 1 370 ? 17.734 5.167 -27.121 1.00 92.62 370 VAL A O 1
ATOM 2781 N N . ALA A 1 371 ? 17.429 4.041 -25.201 1.00 94.06 371 ALA A N 1
ATOM 2782 C CA . ALA A 1 371 ? 18.851 3.811 -24.938 1.00 94.06 371 ALA A CA 1
ATOM 2783 C C . ALA A 1 371 ? 19.499 2.945 -26.024 1.00 94.06 371 ALA A C 1
ATOM 2785 O O . ALA A 1 371 ? 20.570 3.281 -26.529 1.00 94.06 371 ALA A O 1
ATOM 2786 N N . ILE A 1 372 ? 18.829 1.867 -26.435 1.00 94.69 372 ILE A N 1
ATOM 2787 C CA . ILE A 1 372 ? 19.306 0.984 -27.504 1.00 94.69 372 ILE A CA 1
ATOM 2788 C C . ILE A 1 372 ? 19.313 1.731 -28.844 1.00 94.69 372 ILE A C 1
ATOM 2790 O O . ILE A 1 372 ? 20.326 1.724 -29.544 1.00 94.69 372 ILE A O 1
ATOM 2794 N N . GLY A 1 373 ? 18.220 2.415 -29.195 1.00 95.69 373 GLY A N 1
ATOM 2795 C CA . GLY A 1 373 ? 18.102 3.145 -30.459 1.00 95.69 373 GLY A CA 1
ATOM 2796 C C . GLY A 1 373 ? 19.136 4.266 -30.599 1.00 95.69 373 GLY A C 1
ATOM 2797 O O . GLY A 1 373 ? 19.852 4.333 -31.600 1.00 95.69 373 GLY A O 1
ATOM 2798 N N . SER A 1 374 ? 19.267 5.116 -29.577 1.00 95.50 374 SER A N 1
ATOM 2799 C CA . SER A 1 374 ? 20.271 6.190 -29.558 1.00 95.50 374 SER A CA 1
ATOM 2800 C C . SER A 1 374 ? 21.701 5.654 -29.480 1.00 95.50 374 SER A C 1
ATOM 2802 O O . SER A 1 374 ? 22.572 6.171 -30.182 1.00 95.50 374 SER A O 1
ATOM 2804 N N . GLY A 1 375 ? 21.929 4.574 -28.726 1.00 96.62 375 GLY A N 1
ATOM 2805 C CA . GLY A 1 375 ? 23.229 3.918 -28.603 1.00 96.62 375 GLY A CA 1
ATOM 2806 C C . GLY A 1 375 ? 23.724 3.327 -29.921 1.00 96.62 375 GLY A C 1
ATOM 2807 O O . GLY A 1 375 ? 24.897 3.488 -30.265 1.00 96.62 375 GLY A O 1
ATOM 2808 N N . LEU A 1 376 ? 22.837 2.713 -30.710 1.00 97.31 376 LEU A N 1
ATOM 2809 C CA . LEU A 1 376 ? 23.176 2.217 -32.047 1.00 97.31 376 LEU A CA 1
ATOM 2810 C C . LEU A 1 376 ? 23.553 3.364 -32.993 1.00 97.31 376 LEU A C 1
ATOM 2812 O O . LEU A 1 376 ? 24.578 3.285 -33.673 1.00 97.31 376 LEU A O 1
ATOM 2816 N N . ILE A 1 377 ? 22.784 4.458 -33.002 1.00 96.31 377 ILE A N 1
ATOM 2817 C CA . ILE A 1 377 ? 23.098 5.630 -33.834 1.00 96.31 377 ILE A CA 1
ATOM 2818 C C . ILE A 1 377 ? 24.434 6.248 -33.402 1.00 96.31 377 ILE A C 1
ATOM 2820 O O . ILE A 1 377 ? 25.304 6.487 -34.242 1.00 96.31 377 ILE A O 1
ATOM 2824 N N . PHE A 1 378 ? 24.647 6.436 -32.100 1.00 96.56 378 PHE A N 1
ATOM 2825 C CA . PHE A 1 378 ? 25.911 6.924 -31.555 1.00 96.56 378 PHE A CA 1
ATOM 2826 C C . PHE A 1 378 ? 27.096 6.057 -31.996 1.00 96.56 378 PHE A C 1
ATOM 2828 O O . PHE A 1 378 ? 28.083 6.574 -32.524 1.00 96.56 378 PHE A O 1
ATOM 2835 N N . LEU A 1 379 ? 26.978 4.735 -31.853 1.00 96.81 379 LEU A N 1
ATOM 2836 C CA . LEU A 1 379 ? 28.027 3.791 -32.221 1.00 96.81 379 LEU A CA 1
ATOM 2837 C C . LEU A 1 379 ? 28.333 3.846 -33.723 1.00 96.81 379 LEU A C 1
ATOM 2839 O O . LEU A 1 379 ? 29.504 3.885 -34.103 1.00 96.81 379 LEU A O 1
ATOM 2843 N N . THR A 1 380 ? 27.314 3.936 -34.584 1.00 96.62 380 THR A N 1
ATOM 2844 C CA . THR A 1 380 ? 27.534 4.096 -36.034 1.00 96.62 380 THR A CA 1
ATOM 2845 C C . THR A 1 380 ? 28.261 5.400 -36.380 1.00 96.62 380 THR A C 1
ATOM 2847 O O . THR A 1 380 ? 29.169 5.389 -37.215 1.00 96.62 380 THR A O 1
ATOM 2850 N N . LEU A 1 381 ? 27.938 6.513 -35.713 1.00 95.31 381 LEU A N 1
ATOM 2851 C CA . LEU A 1 381 ? 28.600 7.804 -35.929 1.00 95.31 381 LEU A CA 1
ATOM 2852 C C . LEU A 1 381 ? 30.056 7.791 -35.447 1.00 95.31 381 LEU A C 1
ATOM 2854 O O . LEU A 1 381 ? 30.942 8.263 -36.165 1.00 95.31 381 LEU A O 1
ATOM 2858 N N . VAL A 1 382 ? 30.325 7.205 -34.278 1.00 95.31 382 VAL A N 1
ATOM 2859 C CA . VAL A 1 382 ? 31.689 7.057 -33.745 1.00 95.31 382 VAL A CA 1
ATOM 2860 C C . VAL A 1 382 ? 32.530 6.148 -34.638 1.00 95.31 382 VAL A C 1
ATOM 2862 O O . VAL A 1 382 ? 33.666 6.500 -34.955 1.00 95.31 382 VAL A O 1
ATOM 2865 N N . LEU A 1 383 ? 31.983 5.024 -35.112 1.00 95.62 383 LEU A N 1
ATOM 2866 C CA . LEU A 1 383 ? 32.683 4.149 -36.057 1.00 95.62 383 LEU A CA 1
ATOM 2867 C C . LEU A 1 383 ? 32.972 4.856 -37.385 1.00 95.62 383 LEU A C 1
ATOM 2869 O O . LEU A 1 383 ? 34.083 4.750 -37.904 1.00 95.62 383 LEU A O 1
ATOM 2873 N N . SER A 1 384 ? 32.016 5.629 -37.906 1.00 94.75 384 SER A N 1
ATOM 2874 C CA . SER A 1 384 ? 32.218 6.443 -39.110 1.00 94.75 384 SER A CA 1
ATOM 2875 C C . SER A 1 384 ? 33.359 7.455 -38.929 1.00 94.75 384 SER A C 1
ATOM 2877 O O . SER A 1 384 ? 34.241 7.563 -39.787 1.00 94.75 384 SER A O 1
ATOM 2879 N N . LEU A 1 385 ? 33.394 8.160 -37.790 1.00 93.19 385 LEU A N 1
ATOM 2880 C CA . LEU A 1 385 ? 34.477 9.091 -37.449 1.00 93.19 385 LEU A CA 1
ATOM 2881 C C . LEU A 1 385 ? 35.822 8.370 -37.296 1.00 93.19 385 LEU A C 1
ATOM 2883 O O . LEU A 1 385 ? 36.830 8.834 -37.825 1.00 93.19 385 LEU A O 1
ATOM 2887 N N . HIS A 1 386 ? 35.834 7.211 -36.641 1.00 94.12 386 HIS A N 1
ATOM 2888 C CA . HIS A 1 386 ? 37.035 6.405 -36.452 1.00 94.12 386 HIS A CA 1
ATOM 2889 C C . HIS A 1 386 ? 37.618 5.913 -37.782 1.00 94.12 386 HIS A C 1
ATOM 2891 O O . HIS A 1 386 ? 38.820 6.027 -38.023 1.00 94.12 386 HIS A O 1
ATOM 2897 N N . TRP A 1 387 ? 36.774 5.407 -38.684 1.00 92.12 387 TRP A N 1
ATOM 2898 C CA . TRP A 1 387 ? 37.211 4.982 -40.013 1.00 92.12 387 TRP A CA 1
ATOM 2899 C C . TRP A 1 387 ? 37.726 6.144 -40.852 1.00 92.12 387 TRP A C 1
ATOM 2901 O O . TRP A 1 387 ? 38.688 5.974 -41.602 1.00 92.12 387 TRP A O 1
ATOM 2911 N N . ARG A 1 388 ? 37.123 7.330 -40.725 1.00 90.88 388 ARG A N 1
ATOM 2912 C CA . ARG A 1 388 ? 37.634 8.537 -41.377 1.00 90.88 388 ARG A CA 1
ATOM 2913 C C . ARG A 1 388 ? 39.023 8.907 -40.859 1.00 90.88 388 ARG A C 1
ATOM 2915 O O . ARG A 1 388 ? 39.906 9.179 -41.668 1.00 90.88 388 ARG A O 1
ATOM 2922 N N . ASP A 1 389 ? 39.210 8.904 -39.546 1.00 90.38 389 ASP A N 1
ATOM 2923 C CA . ASP A 1 389 ? 40.492 9.233 -38.922 1.00 90.38 389 ASP A CA 1
ATOM 2924 C C . ASP A 1 389 ? 41.599 8.247 -39.336 1.00 90.38 389 ASP A C 1
ATOM 2926 O O . ASP A 1 389 ? 42.702 8.652 -39.704 1.00 90.38 389 ASP A O 1
ATOM 2930 N N . GLN A 1 390 ? 41.285 6.949 -39.403 1.00 90.94 390 GLN A N 1
ATOM 2931 C CA . GLN A 1 390 ? 42.222 5.953 -39.929 1.00 90.94 390 GLN A CA 1
ATOM 2932 C C . GLN A 1 390 ? 42.605 6.200 -41.394 1.00 90.94 390 GLN A C 1
ATOM 2934 O O . GLN A 1 390 ? 43.764 6.002 -41.753 1.00 90.94 390 GLN A O 1
ATOM 2939 N N . ARG A 1 391 ? 41.658 6.604 -42.256 1.00 89.56 391 ARG A N 1
ATOM 2940 C CA . ARG A 1 391 ? 41.965 6.919 -43.666 1.00 89.56 391 ARG A CA 1
ATOM 2941 C C . ARG A 1 391 ? 42.947 8.079 -43.764 1.00 89.56 391 ARG A C 1
ATOM 2943 O O . ARG A 1 391 ? 43.931 7.967 -44.483 1.00 89.56 391 ARG A O 1
ATOM 2950 N N . PHE A 1 392 ? 42.717 9.131 -42.984 1.00 85.69 392 PHE A N 1
ATOM 2951 C CA . PHE A 1 392 ? 43.590 10.299 -42.962 1.00 85.69 392 PHE A CA 1
ATOM 2952 C C . PHE A 1 392 ? 45.008 9.957 -42.485 1.00 85.69 392 PHE A C 1
ATOM 2954 O O . PHE A 1 392 ? 45.979 10.343 -43.130 1.00 85.69 392 PHE A O 1
ATOM 2961 N N . ARG A 1 393 ? 45.144 9.162 -41.415 1.00 85.38 393 ARG A N 1
ATOM 2962 C CA . ARG A 1 393 ? 46.460 8.698 -40.942 1.00 85.38 393 ARG A CA 1
ATOM 2963 C C . ARG A 1 393 ? 47.208 7.881 -41.996 1.00 85.38 393 ARG A C 1
ATOM 2965 O O . ARG A 1 393 ? 48.378 8.143 -42.244 1.00 85.38 393 ARG A O 1
ATOM 2972 N N . ARG A 1 394 ? 46.523 6.957 -42.678 1.00 89.56 394 ARG A N 1
ATOM 2973 C CA . ARG A 1 394 ? 47.127 6.160 -43.762 1.00 89.56 394 ARG A CA 1
ATOM 2974 C C . ARG A 1 394 ? 47.571 7.024 -44.941 1.00 89.56 394 ARG A C 1
ATOM 2976 O O . ARG A 1 394 ? 48.612 6.753 -45.526 1.00 89.56 394 ARG A O 1
ATOM 2983 N N . GLU A 1 395 ? 46.799 8.052 -45.293 1.00 88.44 395 GLU A N 1
ATOM 2984 C CA . GLU A 1 395 ? 47.175 9.015 -46.335 1.00 88.44 395 GLU A CA 1
ATOM 2985 C C . GLU A 1 395 ? 48.419 9.823 -45.934 1.00 88.44 395 GLU A C 1
ATOM 2987 O O . GLU A 1 395 ? 49.309 10.000 -46.761 1.00 88.44 395 GLU A O 1
ATOM 2992 N N . GLN A 1 396 ? 48.533 10.249 -44.671 1.00 83.38 396 GLN A N 1
ATOM 2993 C CA . GLN A 1 396 ? 49.727 10.933 -44.155 1.00 83.38 396 GLN A CA 1
ATOM 2994 C C . GLN A 1 396 ? 50.963 10.024 -44.117 1.00 83.38 396 GLN A C 1
ATOM 2996 O O . GLN A 1 396 ? 52.051 10.445 -44.503 1.00 83.38 396 GLN A O 1
ATOM 3001 N N . GLU A 1 397 ? 50.799 8.774 -43.685 1.00 86.81 397 GLU A N 1
ATOM 3002 C CA . GLU A 1 397 ? 51.867 7.770 -43.688 1.00 86.81 397 GLU A CA 1
ATOM 3003 C C . GLU A 1 397 ? 52.340 7.465 -45.120 1.00 86.81 397 GLU A C 1
ATOM 3005 O O . GLU A 1 397 ? 53.545 7.423 -45.375 1.00 86.81 397 GLU A O 1
ATOM 3010 N N . ALA A 1 398 ? 51.409 7.327 -46.074 1.00 83.25 398 ALA A N 1
ATOM 3011 C CA . ALA A 1 398 ? 51.711 7.119 -47.492 1.00 83.25 398 ALA A CA 1
ATOM 3012 C C . ALA A 1 398 ? 52.330 8.356 -48.168 1.00 83.25 398 ALA A C 1
ATOM 3014 O O . ALA A 1 398 ? 53.137 8.210 -49.085 1.00 83.25 398 ALA A O 1
ATOM 3015 N N . ALA A 1 399 ? 51.989 9.563 -47.706 1.00 81.25 399 ALA A N 1
ATOM 3016 C CA . ALA A 1 399 ? 52.596 10.818 -48.153 1.00 81.25 399 ALA A CA 1
ATOM 3017 C C . ALA A 1 399 ? 54.013 11.048 -47.586 1.00 81.25 399 ALA A C 1
ATOM 3019 O O . ALA A 1 399 ? 54.655 12.033 -47.946 1.00 81.25 399 ALA A O 1
ATOM 3020 N N . GLY A 1 400 ? 54.517 10.124 -46.758 1.00 69.06 400 GLY A N 1
ATOM 3021 C CA . GLY A 1 400 ? 55.829 10.197 -46.129 1.00 69.06 400 GLY A CA 1
ATOM 3022 C C . GLY A 1 400 ? 55.785 11.101 -44.905 1.00 69.06 400 GLY A C 1
ATOM 3023 O O . GLY A 1 400 ? 55.804 12.321 -45.030 1.00 69.06 400 GLY A O 1
ATOM 3024 N N . GLY A 1 401 ? 55.740 10.497 -43.715 1.00 63.97 401 GLY A N 1
ATOM 3025 C CA . GLY A 1 401 ? 55.741 11.212 -42.440 1.00 63.97 401 GLY A CA 1
ATOM 3026 C C . GLY A 1 401 ? 56.896 12.212 -42.325 1.00 63.97 401 GLY A C 1
ATOM 3027 O O . GLY A 1 401 ? 58.009 11.847 -41.958 1.00 63.97 401 GLY A O 1
ATOM 3028 N N . ALA A 1 402 ? 56.613 13.480 -42.605 1.00 48.97 402 ALA A N 1
ATOM 3029 C CA . ALA A 1 402 ? 57.432 14.618 -42.234 1.00 48.97 402 ALA A CA 1
ATOM 3030 C C . ALA A 1 402 ? 56.592 15.475 -41.275 1.00 48.97 402 ALA A C 1
ATOM 3032 O O . ALA A 1 402 ? 55.579 16.032 -41.705 1.00 48.97 402 ALA A O 1
ATOM 3033 N N . PRO A 1 403 ? 56.943 15.552 -39.978 1.00 53.81 403 PRO A N 1
ATOM 3034 C CA . PRO A 1 403 ? 56.303 16.503 -39.084 1.00 53.81 403 PRO A CA 1
ATOM 3035 C C . PRO A 1 403 ? 56.703 17.923 -39.506 1.00 53.81 403 PRO A C 1
ATOM 3037 O O . PRO A 1 403 ? 57.882 18.184 -39.759 1.00 53.81 403 PRO A O 1
ATOM 3040 N N . ALA A 1 404 ? 55.720 18.818 -39.576 1.00 44.19 404 ALA A N 1
ATOM 3041 C CA . ALA A 1 404 ? 55.928 20.262 -39.525 1.00 44.19 404 ALA A CA 1
ATOM 3042 C C . ALA A 1 404 ? 55.535 20.762 -38.134 1.00 44.19 404 ALA A C 1
ATOM 3044 O O . ALA A 1 404 ? 54.500 20.270 -37.622 1.00 44.19 404 ALA A O 1
#

Radius of gyration: 33.62 Å; Cα contacts (8 Å, |Δi|>4): 537; chains: 1; bounding box: 96×71×85 Å

Solvent-accessible surface area (backbone atoms only — not comparable to full-atom values): 22667 Å² total; per-residue (Å²): 136,64,71,66,61,58,53,54,55,56,54,48,72,73,38,70,67,60,44,51,52,50,51,52,52,49,50,52,48,50,62,55,43,50,57,30,52,60,32,25,77,75,59,38,64,72,54,11,48,50,52,39,50,28,52,52,27,46,50,50,18,54,52,20,46,51,21,32,76,70,54,45,83,73,47,41,47,66,66,44,74,40,86,74,50,76,46,80,43,67,62,43,79,73,95,61,31,58,78,86,40,80,63,91,57,52,24,63,40,45,32,79,45,45,72,78,88,77,64,59,74,71,85,76,87,77,94,69,90,70,82,52,56,92,63,25,49,60,57,33,49,59,49,51,70,63,44,84,56,94,60,31,67,59,50,31,61,75,60,68,68,77,60,66,64,59,53,43,51,54,52,48,59,59,38,72,75,45,53,92,84,41,92,82,43,60,52,75,69,55,41,52,51,51,42,51,51,51,50,49,54,50,39,49,52,36,51,66,39,26,55,13,50,39,36,60,76,42,43,70,51,49,58,51,34,39,76,72,60,45,49,67,44,80,80,44,41,82,29,26,59,80,72,32,50,68,58,49,55,47,50,51,53,54,48,66,73,64,54,78,59,76,82,59,68,61,50,21,83,43,98,88,78,48,74,45,68,32,73,34,58,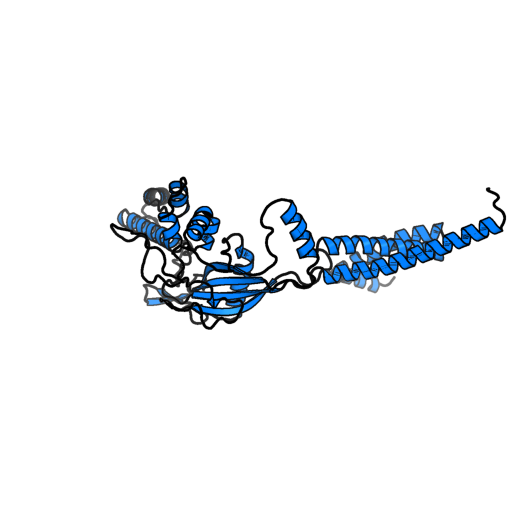73,55,34,78,50,39,32,36,39,36,70,42,79,81,75,61,69,80,56,76,66,39,43,52,51,44,54,52,54,60,68,68,47,88,68,80,64,69,27,37,40,36,38,31,31,20,44,28,48,57,39,69,72,60,90,92,56,79,80,70,80,72,43,61,36,82,81,41,47,40,33,38,37,35,26,37,54,41,61,62,42,29,42,52,49,16,42,51,48,19,52,54,27,38,52,54,19,50,54,41,50,49,53,51,50,55,50,52,52,52,53,51,51,51,45,57,73,68,54,82,69,90,128

Secondary structure (DSSP, 8-state):
--HHHHHHHHHHTT-HHHHHHHHHHHHHHHHHHHHHHHHHHHH-HHHHHHHHHHHHHHHHHHHHHHHHHHT-SS--PPPEEEEEEEEEE-SS--SSTTTT--STTGGGSPBTT--TT-PSS-SSS---PPPPPTTBPPPHHHHHHH--STTHHHHHHHHS---HHHHHHHHHHHHHTS-TTSTTPPPHHHHHHHHHHHHHHHHHHHHT--HHHHHHH-HHHHHHHHHTTSS--TT-EEEPTTTTHHHHHHHHHHHHHTTTTTTS--EEE-TTS-EEEP-S-SEEEEEEEEEESSPP--SSHHHHHHHHHHHHH-SSPPPEEEEEEEEEBPP-PPPTTSPPPPP-B-TTSPEEEEEEEEE-TTTTHHHHHHHHHHHHHHHHHHHHHHHHHHHHHHHHHHT-----

Sequence (404 aa):
MSSYAIVTLGGISWEPEIRGILTVALAAALLVGTVWLLLVLNTGVRLGSMIALAGLFGWFTIMAVIWWLQGIGYTGDSPTWEYEGTFSDPPGTEIGGIEDAYVANVGELPDPNCETGRIFPATETGWTFSPPRYGCLPRAIALALHYPGPDRDEVRTAVATVDTGAIRAQLAERNDLLSAEDPRYLDEAAMEAKVAEQVAAESNRIDNLSLSALAAAAPQVIEWAESLGYIDLGDWTLLSTAESGEAAASAEAFLTERDTFAFVPTTVAVADGGEEPSVSPLFVFEDAYETGGKPAPEGGLWSRVANKISNSARITHPP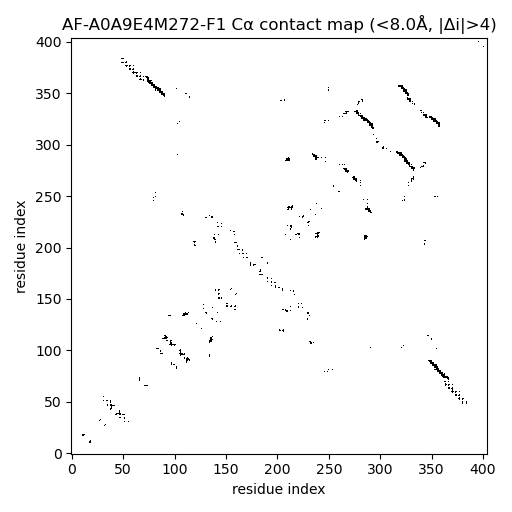HYAVVQARPAVPKAQVLGEAPPLPEPDRNGETFSIVMVRNLGDLRLVPALVAIGSGLIFLTLVLSLHWRDQRFRREQEAAGGAPA

Nearest PDB structures (foldseek):
  1u5u-assembly1_A  TM=2.803E-01  e=1.563E+00  Plexaura homomalla
  6n4v-assembly1_Af  TM=1.836E-01  e=4.531E+00  Pseudomonas phage PP7
  8wv0-assembly1_A  TM=2.058E-01  e=3.621E+00  Burkholderia pseudomallei
  2wmz-assembly1_B  TM=1.282E-01  e=3.424E+00  Escherichia coli K-12
  8jto-assembly1_A  TM=2.027E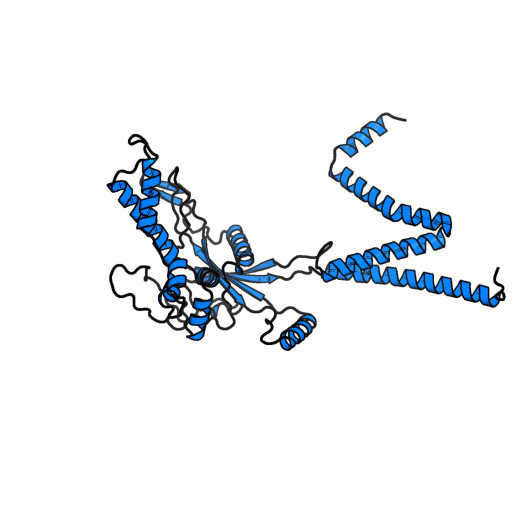-01  e=5.360E+00  Burkholderia pseudomallei

pLDDT: mean 80.69, std 12.96, range [38.5, 97.31]

Mean predicted aligned error: 12.6 Å

Foldseek 3Di:
DDPVVVVVVVVCVPDPVSVVVVVVVVVVCCVLVVQLVVQCVVPNNPVSVLVSLLVVLVVLLVVLVVCLVVLDDPFWDAKAWAFDDKAWFAAEDDPFASVVDPPPPNSLFAAARHDPDDAPPPPDDDPDQDQDDPSYADQLLSLLQVPPDPCSVVSCVQQPDDDLPVLLVVLVVVLVVDDPPDPPRADPVRSVVVSVVVSVLVSLVSRQAAVLCSCVRPVVSVVVCVVVVSHDRDQKDWHHPVRCVRVVVSVVVVCVVPCVQVVQDQWDQDPVRDIHGFPADQKDWHTKIKGAWQDDQPDDPVSVVVSVVVVVVPPDTIKMKMKIKIATWDGDDDDPPDDRRYTGGDSNTIIMITMIITDRTRSNVVSVVSSVVSVVSSVVSVVVVVVVVVVVVVVCVVVPDDDD